Protein AF-0000000087534609 (afdb_homodimer)

Organism: NCBI:txid39488

Secondary structure (DSSP, 8-state):
---GGGS-S-HHHHHHHHHHHHTT---SEEEEE--TTSSHHHHHHHHHHHHH-SS--SSSS----SSSHHHHHHHTT--TTEEEE--SSTT-B-HHHHIIIIITTTTSPPSSSS-EEEEETTGGGB-HHHHHHHHHHHHS--TTEEEEEEES-GGGS-HHHHTTSEEEE--PPPHHHHHHHHHHHH---HHHHHHHHHHHTT-HHHHHHHHH-HHHHHHHHHHHHHHHTTTT--HHHHHHHHHHGGGGGGGHHHHHHHHHHHHHHHHHHHH---S-HHHHHTT-S-GGGHHHHHHHHTT--HHHHHHHHHHHHHHHHHHHTT--HHHHHHHHHHHHHHT-/---GGGS-S-HHHHHHHHHHHHTT---SEEEEE--TTSSHHHHHHHHHHHHH-SS--SSSS----SSSHHHHHHHTT--TTEEEE--SSTT-B-HHHHIIIIITTTTSPPSSSS-EEEEETTGGGB-HHHHHHHHHHHHS--TTEEEEEEES-GGGS-HHHHTTSEEEE--PPPHHHHHHHHHHHS---HHHHHHHHHHHTT-HHHHHHHHH-HHHHHHHHHHHHHHHTTTT--HHHHHHHHHHGGGGGGGHHHHHHHHHHHHHHHHHHHH---S-HHHHHTT-S-GGGHHHHHHHHTT--HHHHHHHHHHHHHHHHHHHTT--HHHHHHHHHHHHHHT-

InterPro domains:
  IPR027417 P-loop containing nucleoside triphosphate hydrolase [G3DSA:3.40.50.300] (1-170)
  IPR027417 P-loop containing nucleoside triphosphate hydrolase [SSF52540] (5-211)
  IPR050238 DNA Replication and Repair Clamp Loader Complex [PTHR11669] (3-243)

Radius of gyration: 29.25 Å; Cα contacts (8 Å, |Δi|>4): 1011; chains: 2; bounding box: 48×94×68 Å

Solvent-accessible surface area (backbone atoms only — not comparable to full-atom values): 36749 Å² total; per-residue (Å²): 118,65,50,68,86,68,47,83,58,47,59,66,55,51,50,51,50,45,51,24,58,73,68,68,56,66,67,52,31,36,32,34,34,36,56,91,37,53,47,60,68,56,48,53,49,29,50,49,36,41,63,36,24,77,62,44,60,91,73,75,80,83,49,50,64,67,70,40,71,50,30,48,27,47,57,68,73,63,34,87,34,53,42,75,55,74,58,91,50,92,77,41,34,48,43,66,49,44,37,64,70,40,62,71,43,63,80,54,73,48,84,81,37,76,35,31,36,38,38,30,62,59,44,49,30,34,40,71,65,18,50,57,61,48,42,57,51,66,74,64,52,58,91,42,37,31,36,38,36,30,22,70,41,70,50,58,53,53,66,79,54,58,74,65,32,47,79,41,70,58,58,70,32,57,46,68,59,44,22,53,47,35,36,69,74,66,68,45,55,70,66,58,22,47,32,28,18,52,72,32,51,24,24,58,44,43,23,50,48,51,77,69,30,63,68,50,51,52,51,49,52,57,52,45,62,45,62,65,39,36,76,70,62,47,72,71,56,43,57,58,54,45,59,60,48,63,82,39,61,92,50,46,64,54,56,53,48,52,56,46,51,52,51,49,36,33,50,42,56,59,43,28,69,68,87,48,66,70,67,54,40,73,76,36,51,63,50,92,45,43,70,50,42,55,64,50,33,76,50,43,52,72,58,49,48,52,45,42,51,51,48,51,54,49,46,54,54,40,52,73,68,68,46,53,62,61,46,43,53,43,47,49,52,51,54,48,29,69,55,80,115,66,49,68,88,69,47,82,58,47,60,66,55,51,50,52,50,46,51,23,58,74,66,68,57,66,66,50,32,34,32,34,33,36,57,90,36,52,46,60,67,58,48,54,51,28,52,48,36,42,62,37,24,79,60,46,60,90,72,76,81,82,49,51,63,68,70,41,70,51,29,48,27,46,57,68,72,61,34,86,36,54,41,74,55,73,57,88,50,94,76,40,34,48,42,67,50,43,37,63,69,41,61,71,43,60,80,55,74,47,85,83,39,76,36,31,36,37,38,30,62,60,44,49,31,36,41,72,65,18,51,57,62,47,42,59,51,67,75,63,51,56,91,41,37,29,36,38,37,30,22,71,40,71,51,59,51,54,67,78,54,58,76,66,33,48,79,41,69,58,58,70,30,57,46,69,59,45,23,52,46,34,36,70,74,65,68,44,54,69,67,59,20,47,32,27,17,52,72,31,52,24,25,57,45,43,23,51,49,51,76,69,30,64,67,50,50,52,52,49,52,56,51,46,62,46,63,65,39,38,75,70,61,50,71,70,56,44,57,58,55,46,60,60,46,63,82,38,61,94,52,46,65,56,54,52,50,51,56,45,51,52,51,48,35,33,50,42,53,61,43,28,71,71,86,48,66,70,67,54,40,73,75,37,52,63,50,92,46,44,72,50,42,56,63,50,33,75,48,43,54,71,57,49,51,52,44,42,52,50,47,50,53,50,46,54,55,41,51,74,68,67,44,53,62,61,44,44,52,43,48,48,52,51,54,47,28,69,54,81

pLDDT: mean 90.11, std 7.01, range [46.72, 97.62]

Foldseek 3Di:
DDAPVLDAALVVLVVVLQVCVLVVNDAQEAEEAADVLQCLVVVLLNSVQLQFAPPQDSDDDSIRPCPDPSNVCSVVVNQPLEEEQDDPDPQADELVSLCVRDVVCQPPQHDRGQAREYEYAQLLRYDPNNLVNCLVCLVDPDPRHHYYYYHHDCVSHDPSNVVRHHYRYGDAAQLVSLLVSCCVPVVDDSLLSLLLSVLCRRRNRSSVCCRPDPVNVVLLVLLCVCLLQLLPDDLVNLLVSLVVCVVVLVPVVSSLSSVLLLLVLLLQLLPDPDPDLVVSLVPGSPSVSSVSSVVVSVQADNVLSVVLNVLSVVLVVCVVVVHDSSVSSSVSSVSNNVRD/DDAPVLDAALVVLQVVLQVCVLVVNDAQEAEEAADVLQCLVVVLLNSVQLQFAPPQDSDDRSIRPCPDPSNVCSVVVNQPLEEEQDDPDPQADELVSLCVRDVVCQPPQHDRGQAREYEYAQLLRYDPNNLVNCLVCLVDPDPRHHYYYYHHDCVSHDPSNVVRHHYRYGDAAQLVSLLVSCCVPVVDDSLLSLLLSVLCRRRNRSSSCCRPDPVNVVLLVLLCVCLLCLLPDDLVNLLVSLVVCVVVLVPVVSSLSSVLLLLVLLLQLLPDPDPDLVVSLVPGSPSVSSVSSVVVSVQADNVLSVVLNVLSVVLVVCVVVVHDSSVSSSVSSVSNNVRD

Sequence (680 aa):
MAELNEILGNERIKEHFITAVHHKKISHAYIMEGDKGSGKKMLAEAFSKILQCEGRETTGLVESCGKCESCIQMEHHDHPDVIWVSHEKPNVISVGEIREQIVNTVEIMPYKGPYKIYIVDEAEKMNAAAQNAILKTIEEPPEYAVIFLLTTNRGAFLDTILSRCILLATRPVPGTAVEKYLVEKCSVSKEEAEFAAGFSLGNIGKAEAIVSSEEFQDLKELTLSILRYIHEIESYEIADKVKEYKKYKNRIEDFFDIFLMWFRDIMLLKADNSVNAEAAKKKIIFKNEYAYLKKQVDKLDLEAIDYVIGKIHRARVRIKSNVNFDATLELLIVEARREFMAELNEILGNERIKEHFITAVHHKKISHAYIMEGDKGSGKKMLAEAFSKILQCEGRETTGLVESCGKCESCIQMEHHDHPDVIWVSHEKPNVISVGEIREQIVNTVEIMPYKGPYKIYIVDEAEKMNAAAQNAILKTIEEPPEYAVIFLLTTNRGAFLDTILSRCILLATRPVPGTAVEKYLVEKCSVSKEEAEFAAGFSLGNIGKAEAIVSSEEFQDLKELTLSILRYIHEIESYEIADKVKEYKKYKNRIEDFFDIFLMWFRDIMLLKADNSVNAEAAKKKIIFKNEYAYLKKQVDKLDLEAIDYVIGKIHRARVRIKSNVNFDATLELLIVEARREF

Nearest PDB structures (foldseek):
  1a5t-assembly1_A-2  TM=8.230E-01  e=3.602E-15  Escherichia coli K-12
  8vap-assembly1_D  TM=7.050E-01  e=1.389E-15  Escherichia coli
  3glh-assembly3_O  TM=8.189E-01  e=8.234E-14  Escherichia coli K-12
  3glf-assembly2_J  TM=7.952E-01  e=2.802E-13  Escherichia coli K-12
  3glf-assembly2_G  TM=6.168E-01  e=7.111E-15  Escherichia coli K-12

Structure (mmCIF, N/CA/C/O backbone):
data_AF-0000000087534609-model_v1
#
loop_
_entity.id
_entity.type
_entity.pdbx_description
1 polymer 'AAA family ATPase'
#
loop_
_atom_site.group_PDB
_atom_site.id
_atom_site.type_symbol
_atom_site.label_atom_id
_atom_site.label_alt_id
_atom_site.label_comp_id
_atom_site.label_asym_id
_atom_site.label_entity_id
_atom_site.label_seq_id
_atom_site.pdbx_PDB_ins_code
_atom_site.Cartn_x
_atom_site.Cartn_y
_atom_site.Cartn_z
_atom_site.occupancy
_atom_site.B_iso_or_equiv
_atom_site.auth_seq_id
_atom_site.auth_comp_id
_atom_site.auth_asym_id
_atom_site.auth_atom_id
_atom_site.pdbx_PDB_model_num
ATOM 1 N N . MET A 1 1 ? 15.508 -29.797 -14.055 1 72.31 1 MET A N 1
ATOM 2 C CA . MET A 1 1 ? 14.125 -29.359 -13.93 1 72.31 1 MET A CA 1
ATOM 3 C C . MET A 1 1 ? 13.391 -30.156 -12.852 1 72.31 1 MET A C 1
ATOM 5 O O . MET A 1 1 ? 13.625 -31.344 -12.695 1 72.31 1 MET A O 1
ATOM 9 N N . ALA A 1 2 ? 12.547 -29.453 -12.117 1 69.81 2 ALA A N 1
ATOM 10 C CA . ALA A 1 2 ? 11.859 -30.109 -11.016 1 69.81 2 ALA A CA 1
ATOM 11 C C . ALA A 1 2 ? 10.727 -31 -11.531 1 69.81 2 ALA A C 1
ATOM 13 O O . ALA A 1 2 ? 10.062 -30.672 -12.516 1 69.81 2 ALA A O 1
ATOM 14 N N . GLU A 1 3 ? 10.633 -32.125 -10.922 1 78.88 3 GLU A N 1
ATOM 15 C CA . GLU A 1 3 ? 9.469 -32.969 -11.148 1 78.88 3 GLU A CA 1
ATOM 16 C C . GLU A 1 3 ? 8.242 -32.438 -10.406 1 78.88 3 GLU A C 1
ATOM 18 O O . GLU A 1 3 ? 8.375 -31.703 -9.422 1 78.88 3 GLU A O 1
ATOM 23 N N . LEU A 1 4 ? 7.09 -32.781 -10.945 1 82.38 4 LEU A N 1
ATOM 24 C CA . LEU A 1 4 ? 5.832 -32.281 -10.414 1 82.38 4 LEU A CA 1
ATOM 25 C C . LEU A 1 4 ? 5.723 -32.562 -8.914 1 82.38 4 LEU A C 1
ATOM 27 O O . LEU A 1 4 ? 5.277 -31.703 -8.148 1 82.38 4 LEU A O 1
ATOM 31 N N . ASN A 1 5 ? 6.211 -33.688 -8.57 1 77.44 5 ASN A N 1
ATOM 32 C CA . ASN A 1 5 ? 6.113 -34.094 -7.172 1 77.44 5 ASN A CA 1
ATOM 33 C C . ASN A 1 5 ? 7.07 -33.281 -6.293 1 77.44 5 ASN A C 1
ATOM 35 O O . ASN A 1 5 ? 6.898 -33.219 -5.074 1 77.44 5 ASN A O 1
ATOM 39 N N . GLU A 1 6 ? 8.047 -32.688 -6.926 1 80.12 6 GLU A N 1
ATOM 40 C CA . GLU A 1 6 ? 9.039 -31.906 -6.199 1 80.12 6 GLU A CA 1
ATOM 41 C C . GLU A 1 6 ? 8.578 -30.469 -6.027 1 80.12 6 GLU A C 1
ATOM 43 O O . GLU A 1 6 ? 9.141 -29.719 -5.215 1 80.12 6 GLU A O 1
ATOM 48 N N . ILE A 1 7 ? 7.602 -30.188 -6.789 1 85.31 7 ILE A N 1
ATOM 49 C CA . ILE A 1 7 ? 7.074 -28.828 -6.684 1 85.31 7 ILE A CA 1
ATOM 50 C C . ILE A 1 7 ? 6.125 -28.734 -5.488 1 85.31 7 ILE A C 1
ATOM 52 O O . ILE A 1 7 ? 5.129 -29.453 -5.422 1 85.31 7 ILE A O 1
ATOM 56 N N . LEU A 1 8 ? 6.508 -27.875 -4.578 1 87.12 8 LEU A N 1
ATOM 57 C CA . LEU A 1 8 ? 5.734 -27.766 -3.346 1 87.12 8 LEU A CA 1
ATOM 58 C C . LEU A 1 8 ? 4.441 -27 -3.588 1 87.12 8 LEU A C 1
ATOM 60 O O . LEU A 1 8 ? 4.453 -25.938 -4.234 1 87.12 8 LEU A O 1
ATOM 64 N N . GLY A 1 9 ? 3.355 -27.547 -3.092 1 85.69 9 GLY A N 1
ATOM 65 C CA . GLY A 1 9 ? 2.074 -26.859 -3.113 1 85.69 9 GLY A CA 1
ATOM 66 C C . GLY A 1 9 ? 1.346 -27 -4.438 1 85.69 9 GLY A C 1
ATOM 67 O O . GLY A 1 9 ? 1.712 -27.828 -5.27 1 85.69 9 GLY A O 1
ATOM 68 N N . ASN A 1 10 ? 0.161 -26.281 -4.562 1 87.69 10 ASN A N 1
ATOM 69 C CA . ASN A 1 10 ? -0.655 -26.219 -5.773 1 87.69 10 ASN A CA 1
ATOM 70 C C . ASN A 1 10 ? -1.161 -27.609 -6.176 1 87.69 10 ASN A C 1
ATOM 72 O O . ASN A 1 10 ? -1.144 -27.953 -7.355 1 87.69 10 ASN A O 1
ATOM 76 N N . GLU A 1 11 ? -1.562 -28.312 -5.227 1 87.12 11 GLU A N 1
ATOM 77 C CA . GLU A 1 11 ? -2.012 -29.688 -5.461 1 87.12 11 GLU A CA 1
ATOM 78 C C . GLU A 1 11 ? -3.223 -29.719 -6.387 1 87.12 11 GLU A C 1
ATOM 80 O O . GLU A 1 11 ? -3.348 -30.625 -7.223 1 87.12 11 GLU A O 1
ATOM 85 N N . ARG A 1 12 ? -4.016 -28.719 -6.293 1 86.44 12 ARG A N 1
ATOM 86 C CA . ARG A 1 12 ? -5.203 -28.672 -7.141 1 86.44 12 ARG A CA 1
ATOM 87 C C . ARG A 1 12 ? -4.824 -28.5 -8.609 1 86.44 12 ARG A C 1
ATOM 89 O O . ARG A 1 12 ? -5.414 -29.125 -9.484 1 86.44 12 ARG A O 1
ATOM 96 N N . ILE A 1 13 ? -3.922 -27.672 -8.82 1 90.81 13 ILE A N 1
ATOM 97 C CA . ILE A 1 13 ? -3.449 -27.422 -10.172 1 90.81 13 ILE A CA 1
ATOM 98 C C . ILE A 1 13 ? -2.795 -28.688 -10.734 1 90.81 13 ILE A C 1
ATOM 100 O O . ILE A 1 13 ? -3.059 -29.078 -11.867 1 90.81 13 ILE A O 1
ATOM 104 N N . LYS A 1 14 ? -2.021 -29.297 -9.914 1 89.75 14 LYS A N 1
ATOM 105 C CA . LYS A 1 14 ? -1.327 -30.516 -10.32 1 89.75 14 LYS A CA 1
ATOM 106 C C . LYS A 1 14 ? -2.316 -31.641 -10.648 1 89.75 14 LYS A C 1
ATOM 108 O O . LYS A 1 14 ? -2.191 -32.312 -11.68 1 89.75 14 LYS A O 1
ATOM 113 N N . GLU A 1 15 ? -3.23 -31.734 -9.797 1 89 15 GLU A N 1
ATOM 114 C CA . GLU A 1 15 ? -4.238 -32.781 -9.992 1 89 15 GLU A CA 1
ATOM 115 C C . GLU A 1 15 ? -5.047 -32.531 -11.266 1 89 15 GLU A C 1
ATOM 117 O O . GLU A 1 15 ? -5.34 -33.469 -12.016 1 89 15 GLU A O 1
ATOM 122 N N . HIS A 1 16 ? -5.41 -31.281 -11.438 1 89.69 16 HIS A N 1
ATOM 123 C CA . HIS A 1 16 ? -6.148 -30.938 -12.648 1 89.69 16 HIS A CA 1
ATOM 124 C C . HIS A 1 16 ? -5.367 -31.312 -13.898 1 89.69 16 HIS A C 1
ATOM 126 O O . HIS A 1 16 ? -5.918 -31.906 -14.828 1 89.69 16 HIS A O 1
ATOM 132 N N . PHE A 1 17 ? -4.195 -31 -13.883 1 88.81 17 PHE A N 1
ATOM 133 C CA . PHE A 1 17 ? -3.371 -31.25 -15.062 1 88.81 17 PHE A CA 1
ATOM 134 C C . PHE A 1 17 ? -3.148 -32.75 -15.273 1 88.81 17 PHE A C 1
ATOM 136 O O . PHE A 1 17 ? -3.236 -33.219 -16.406 1 88.81 17 PHE A O 1
ATOM 143 N N . ILE A 1 18 ? -2.895 -33.469 -14.227 1 86.25 18 ILE A N 1
ATOM 144 C CA . ILE A 1 18 ? -2.662 -34.906 -14.297 1 86.25 18 ILE A CA 1
ATOM 145 C C . ILE A 1 18 ? -3.908 -35.594 -14.844 1 86.25 18 ILE A C 1
ATOM 147 O O . ILE A 1 18 ? -3.811 -36.469 -15.703 1 86.25 18 ILE A O 1
ATOM 151 N N . THR A 1 19 ? -4.973 -35.156 -14.359 1 88.12 19 THR A N 1
ATOM 152 C CA . THR A 1 19 ? -6.234 -35.719 -14.82 1 88.12 19 THR A CA 1
ATOM 153 C C . THR A 1 19 ? -6.449 -35.438 -16.297 1 88.12 19 THR A C 1
ATOM 155 O O . THR A 1 19 ? -6.902 -36.312 -17.047 1 88.12 19 THR A O 1
ATOM 158 N N . ALA A 1 20 ? -6.164 -34.219 -16.672 1 88.81 20 ALA A N 1
ATOM 159 C CA . ALA A 1 20 ? -6.297 -33.844 -18.078 1 88.81 20 ALA A CA 1
ATOM 160 C C . ALA A 1 20 ? -5.387 -34.688 -18.953 1 88.81 20 ALA A C 1
ATOM 162 O O . ALA A 1 20 ? -5.785 -35.125 -20.047 1 88.81 20 ALA A O 1
ATOM 163 N N . VAL A 1 21 ? -4.203 -34.969 -18.547 1 85.69 21 VAL A N 1
ATOM 164 C CA . VAL A 1 21 ? -3.232 -35.781 -19.281 1 85.69 21 VAL A CA 1
ATOM 165 C C . VAL A 1 21 ? -3.701 -37.219 -19.359 1 85.69 21 VAL A C 1
ATOM 167 O O . VAL A 1 21 ? -3.623 -37.844 -20.422 1 85.69 21 VAL A O 1
ATOM 170 N N . HIS A 1 22 ? -4.156 -37.688 -18.25 1 84.19 22 HIS A N 1
ATOM 171 C CA . HIS A 1 22 ? -4.609 -39.062 -18.156 1 84.19 22 HIS A CA 1
ATOM 172 C C . HIS A 1 22 ? -5.773 -39.312 -19.109 1 84.19 22 HIS A C 1
ATOM 174 O O . HIS A 1 22 ? -5.84 -40.375 -19.75 1 84.19 22 HIS A O 1
ATOM 180 N N . HIS A 1 23 ? -6.625 -38.406 -19.25 1 86.88 23 HIS A N 1
ATOM 181 C CA . HIS A 1 23 ? -7.812 -38.594 -20.078 1 86.88 23 HIS A CA 1
ATOM 182 C C . HIS A 1 23 ? -7.59 -38.062 -21.484 1 86.88 23 HIS A C 1
ATOM 184 O O . HIS A 1 23 ? -8.516 -38.062 -22.312 1 86.88 23 HIS A O 1
ATOM 190 N N . LYS A 1 24 ? -6.414 -37.625 -21.734 1 83.12 24 LYS A N 1
ATOM 191 C CA . LYS A 1 24 ? -6.043 -37.062 -23.031 1 83.12 24 LYS A CA 1
ATOM 192 C C . LYS A 1 24 ? -6.957 -35.906 -23.422 1 83.12 24 LYS A C 1
ATOM 194 O O . LYS A 1 24 ? -7.434 -35.875 -24.562 1 83.12 24 LYS A O 1
ATOM 199 N N . LYS A 1 25 ? -7.309 -35.156 -22.453 1 88.62 25 LYS A N 1
ATOM 200 C CA . LYS A 1 25 ? -8.141 -33.969 -22.656 1 88.62 25 LYS A CA 1
ATOM 201 C C . LYS A 1 25 ? -7.395 -32.719 -22.25 1 88.62 25 LYS A C 1
ATOM 203 O O . LYS A 1 25 ? -7.887 -31.938 -21.422 1 88.62 25 LYS A O 1
ATOM 208 N N . ILE A 1 26 ? -6.309 -32.594 -22.922 1 90.31 26 ILE A N 1
ATOM 209 C CA . ILE A 1 26 ? -5.496 -31.422 -22.625 1 90.31 26 ILE A CA 1
ATOM 210 C C . ILE A 1 26 ? -6.059 -30.219 -23.359 1 90.31 26 ILE A C 1
ATOM 212 O O . ILE A 1 26 ? -6.398 -30.297 -24.531 1 90.31 26 ILE A O 1
ATOM 216 N N . SER A 1 27 ? -6.223 -29.156 -22.594 1 92.81 27 SER A N 1
ATOM 217 C CA . SER A 1 27 ? -6.68 -27.922 -23.234 1 92.81 27 SER A CA 1
ATOM 218 C C . SER A 1 27 ? -5.59 -27.312 -24.109 1 92.81 27 SER A C 1
ATOM 220 O O . SER A 1 27 ? -4.402 -27.562 -23.891 1 92.81 27 SER A O 1
ATOM 222 N N . HIS A 1 28 ? -6.043 -26.578 -25.047 1 94.31 28 HIS A N 1
ATOM 223 C CA . HIS A 1 28 ? -5.105 -25.938 -25.969 1 94.31 28 HIS A CA 1
ATOM 224 C C . HIS A 1 28 ? -4.488 -24.688 -25.328 1 94.31 28 HIS A C 1
ATOM 226 O O . HIS A 1 28 ? -3.465 -24.188 -25.812 1 94.31 28 HIS A O 1
ATOM 232 N N . ALA A 1 29 ? -5.164 -24.234 -24.281 1 96.19 29 ALA A N 1
ATOM 233 C CA . ALA A 1 29 ? -4.668 -22.984 -23.703 1 96.19 29 ALA A CA 1
ATOM 234 C C . ALA A 1 29 ? -4.922 -22.922 -22.203 1 96.19 29 ALA A C 1
ATOM 236 O O . ALA A 1 29 ? -6.02 -23.234 -21.734 1 96.19 29 ALA A O 1
ATOM 237 N N . TYR A 1 30 ? -3.9 -22.562 -21.453 1 96.81 30 TYR A N 1
ATOM 238 C CA . TYR A 1 30 ? -3.953 -22.406 -20 1 96.81 30 TYR A CA 1
ATOM 239 C C . TYR A 1 30 ? -3.463 -21.031 -19.578 1 96.81 30 TYR A C 1
ATOM 241 O O . TYR A 1 30 ? -2.494 -20.516 -20.141 1 96.81 30 TYR A O 1
ATOM 249 N N . ILE A 1 31 ? -4.152 -20.453 -18.656 1 96.44 31 ILE A N 1
ATOM 250 C CA . ILE A 1 31 ? -3.658 -19.266 -17.953 1 96.44 31 ILE A CA 1
ATOM 251 C C . ILE A 1 31 ? -3.213 -19.656 -16.547 1 96.44 31 ILE A C 1
ATOM 253 O O . ILE A 1 31 ? -4.016 -20.141 -15.742 1 96.44 31 ILE A O 1
ATOM 257 N N . MET A 1 32 ? -1.978 -19.5 -16.344 1 96.12 32 MET A N 1
ATOM 258 C CA . MET A 1 32 ? -1.438 -19.719 -15 1 96.12 32 MET A CA 1
ATOM 259 C C . MET A 1 32 ? -1.213 -18.391 -14.289 1 96.12 32 MET A C 1
ATOM 261 O O . MET A 1 32 ? -0.31 -17.641 -14.641 1 96.12 32 MET A O 1
ATOM 265 N N . GLU A 1 33 ? -1.947 -18.203 -13.266 1 93.44 33 GLU A N 1
ATOM 266 C CA . GLU A 1 33 ? -1.893 -16.938 -12.562 1 93.44 33 GLU A CA 1
ATOM 267 C C . GLU A 1 33 ? -1.281 -17.094 -11.172 1 93.44 33 GLU A C 1
ATOM 269 O O . GLU A 1 33 ? -1.561 -18.078 -10.477 1 93.44 33 GLU A O 1
ATOM 274 N N . GLY A 1 34 ? -0.484 -16.094 -10.773 1 90.62 34 GLY A N 1
ATOM 275 C CA . GLY A 1 34 ? 0.142 -16.062 -9.461 1 90.62 34 GLY A CA 1
ATOM 276 C C . GLY A 1 34 ? 1.186 -14.961 -9.336 1 90.62 34 GLY A C 1
ATOM 277 O O . GLY A 1 34 ? 1.639 -14.406 -10.336 1 90.62 34 GLY A O 1
ATOM 278 N N . ASP A 1 35 ? 1.597 -14.742 -8.148 1 88.69 35 ASP A N 1
ATOM 279 C CA . ASP A 1 35 ? 2.615 -13.719 -7.906 1 88.69 35 ASP A CA 1
ATOM 280 C C . ASP A 1 35 ? 3.98 -14.18 -8.414 1 88.69 35 ASP A C 1
ATOM 282 O O . ASP A 1 35 ? 4.172 -15.359 -8.719 1 88.69 35 ASP A O 1
ATOM 286 N N . LYS A 1 36 ? 4.797 -13.148 -8.547 1 89.56 36 LYS A N 1
ATOM 287 C CA . LYS A 1 36 ? 6.176 -13.5 -8.867 1 89.56 36 LYS A CA 1
ATOM 288 C C . LYS A 1 36 ? 6.766 -14.438 -7.816 1 89.56 36 LYS A C 1
ATOM 290 O O . LYS A 1 36 ? 6.652 -14.18 -6.617 1 89.56 36 LYS A O 1
ATOM 295 N N . GLY A 1 37 ? 7.246 -15.57 -8.281 1 89.69 37 GLY A N 1
ATOM 296 C CA . GLY A 1 37 ? 7.855 -16.531 -7.379 1 89.69 37 GLY A CA 1
ATOM 297 C C . GLY A 1 37 ? 6.883 -17.594 -6.891 1 89.69 37 GLY A C 1
ATOM 298 O O . GLY A 1 37 ? 7.234 -18.422 -6.055 1 89.69 37 GLY A O 1
ATOM 299 N N . SER A 1 38 ? 5.711 -17.609 -7.406 1 90.62 38 SER A N 1
ATOM 300 C CA . SER A 1 38 ? 4.684 -18.531 -6.922 1 90.62 38 SER A CA 1
ATOM 301 C C . SER A 1 38 ? 4.867 -19.922 -7.504 1 90.62 38 SER A C 1
ATOM 303 O O . SER A 1 38 ? 4.203 -20.875 -7.082 1 90.62 38 SER A O 1
ATOM 305 N N . GLY A 1 39 ? 5.734 -20.047 -8.508 1 90.12 39 GLY A N 1
ATOM 306 C CA . GLY A 1 39 ? 6.02 -21.359 -9.078 1 90.12 39 GLY A CA 1
ATOM 307 C C . GLY A 1 39 ? 5.379 -21.578 -10.43 1 90.12 39 GLY A C 1
ATOM 308 O O . GLY A 1 39 ? 5.359 -22.703 -10.945 1 90.12 39 GLY A O 1
ATOM 309 N N . LYS A 1 40 ? 4.883 -20.516 -11.008 1 93.31 40 LYS A N 1
ATOM 310 C CA . LYS A 1 40 ? 4.207 -20.625 -12.297 1 93.31 40 LYS A CA 1
ATOM 311 C C . LYS A 1 40 ? 5.141 -21.188 -13.359 1 93.31 40 LYS A C 1
ATOM 313 O O . LYS A 1 40 ? 4.766 -22.094 -14.102 1 93.31 40 LYS A O 1
ATOM 318 N N . LYS A 1 41 ? 6.348 -20.703 -13.43 1 92.75 41 LYS A N 1
ATOM 319 C CA . LYS A 1 41 ? 7.32 -21.141 -14.43 1 92.75 41 LYS A CA 1
ATOM 320 C C . LYS A 1 41 ? 7.699 -22.609 -14.219 1 92.75 41 LYS A C 1
ATOM 322 O O . LYS A 1 41 ? 7.754 -23.375 -15.18 1 92.75 41 LYS A O 1
ATOM 327 N N . MET A 1 42 ? 7.883 -22.938 -13.031 1 91.44 42 MET A N 1
ATOM 328 C CA . MET A 1 42 ? 8.25 -24.312 -12.703 1 91.44 42 MET A CA 1
ATOM 329 C C . MET A 1 42 ? 7.133 -25.281 -13.086 1 91.44 42 MET A C 1
ATOM 331 O O . MET A 1 42 ? 7.398 -26.359 -13.617 1 91.44 42 MET A O 1
ATOM 335 N N . LEU A 1 43 ? 5.961 -24.875 -12.805 1 93.56 43 LEU A N 1
ATOM 336 C CA . LEU A 1 43 ? 4.812 -25.719 -13.125 1 93.56 43 LEU A CA 1
ATOM 337 C C . LEU A 1 43 ? 4.668 -25.875 -14.633 1 93.56 43 LEU A C 1
ATOM 339 O O . LEU A 1 43 ? 4.477 -27 -15.125 1 93.56 43 LEU A O 1
ATOM 343 N N . ALA A 1 44 ? 4.762 -24.766 -15.328 1 94.44 44 ALA A N 1
ATOM 344 C CA . ALA A 1 44 ? 4.648 -24.812 -16.781 1 94.44 44 ALA A CA 1
ATOM 345 C C . ALA A 1 44 ? 5.711 -25.719 -17.391 1 94.44 44 ALA A C 1
ATOM 347 O O . ALA A 1 44 ? 5.426 -26.5 -18.312 1 94.44 44 ALA A O 1
ATOM 348 N N . GLU A 1 45 ? 6.887 -25.641 -16.906 1 93.06 45 GLU A N 1
ATOM 349 C CA . GLU A 1 45 ? 7.984 -26.484 -17.375 1 93.06 45 GLU A CA 1
ATOM 350 C C . GLU A 1 45 ? 7.723 -27.953 -17.078 1 93.06 45 GLU A C 1
ATOM 352 O O . GLU A 1 45 ? 7.938 -28.812 -17.938 1 93.06 45 GLU A O 1
ATOM 357 N N . ALA A 1 46 ? 7.332 -28.172 -15.867 1 91.81 46 ALA A N 1
ATOM 358 C CA . ALA A 1 46 ? 7.047 -29.547 -15.469 1 91.81 46 ALA A CA 1
ATOM 359 C C . ALA A 1 46 ? 5.938 -30.156 -16.328 1 91.81 46 ALA A C 1
ATOM 361 O O . ALA A 1 46 ? 6.031 -31.297 -16.766 1 91.81 46 ALA A O 1
ATOM 362 N N . PHE A 1 47 ? 4.906 -29.391 -16.547 1 93.19 47 PHE A N 1
ATOM 363 C CA . PHE A 1 47 ? 3.793 -29.844 -17.375 1 93.19 47 PHE A CA 1
ATOM 364 C C . PHE A 1 47 ? 4.262 -30.125 -18.797 1 93.19 47 PHE A C 1
ATOM 366 O O . PHE A 1 47 ? 3.898 -31.141 -19.391 1 93.19 47 PHE A O 1
ATOM 373 N N . SER A 1 48 ? 5.039 -29.234 -19.312 1 93.62 48 SER A N 1
ATOM 374 C CA . SER A 1 48 ? 5.562 -29.391 -20.672 1 93.62 48 SER A CA 1
ATOM 375 C C . SER A 1 48 ? 6.414 -30.656 -20.797 1 93.62 48 SER A C 1
ATOM 377 O O . SER A 1 48 ? 6.332 -31.359 -21.781 1 93.62 48 SER A O 1
ATOM 379 N N . LYS A 1 49 ? 7.211 -30.875 -19.766 1 91.94 49 LYS A N 1
ATOM 380 C CA . LYS A 1 49 ? 8.055 -32.062 -19.75 1 91.94 49 LYS A CA 1
ATOM 381 C C . LYS A 1 49 ? 7.219 -33.344 -19.766 1 91.94 49 LYS A C 1
ATOM 383 O O . LYS A 1 49 ? 7.543 -34.312 -20.469 1 91.94 49 LYS A O 1
ATOM 388 N N . ILE A 1 50 ? 6.199 -33.312 -19.031 1 90.38 50 ILE A N 1
ATOM 389 C CA . ILE A 1 50 ? 5.305 -34.438 -18.953 1 90.38 50 ILE A CA 1
ATOM 390 C C . ILE A 1 50 ? 4.641 -34.688 -20.312 1 90.38 50 ILE A C 1
ATOM 392 O O . ILE A 1 50 ? 4.562 -35.812 -20.781 1 90.38 50 ILE A O 1
ATOM 396 N N . LEU A 1 51 ? 4.234 -33.625 -20.922 1 91.19 51 LEU A N 1
ATOM 397 C CA . LEU A 1 51 ? 3.525 -33.719 -22.188 1 91.19 51 LEU A CA 1
ATOM 398 C C . LEU A 1 51 ? 4.449 -34.219 -23.297 1 91.19 51 LEU A C 1
ATOM 400 O O . LEU A 1 51 ? 4.016 -34.938 -24.188 1 91.19 51 LEU A O 1
ATOM 404 N N . GLN A 1 52 ? 5.738 -33.812 -23.172 1 91.88 52 GLN A N 1
ATOM 405 C CA . GLN A 1 52 ? 6.688 -34.156 -24.234 1 91.88 52 GLN A CA 1
ATOM 406 C C . GLN A 1 52 ? 7.359 -35.5 -23.969 1 91.88 52 GLN A C 1
ATOM 408 O O . GLN A 1 52 ? 8.047 -36.031 -24.844 1 91.88 52 GLN A O 1
ATOM 413 N N . CYS A 1 53 ? 7.191 -36 -22.844 1 90.25 53 CYS A N 1
ATOM 414 C CA . CYS A 1 53 ? 7.898 -37.219 -22.469 1 90.25 53 CYS A CA 1
ATOM 415 C C . CYS A 1 53 ? 7.492 -38.406 -23.344 1 90.25 53 CYS A C 1
ATOM 417 O O . CYS A 1 53 ? 6.301 -38.656 -23.547 1 90.25 53 CYS A O 1
ATOM 419 N N . GLU A 1 54 ? 8.422 -39.125 -23.875 1 83.81 54 GLU A N 1
ATOM 420 C CA . GLU A 1 54 ? 8.188 -40.281 -24.766 1 83.81 54 GLU A CA 1
ATOM 421 C C . GLU A 1 54 ? 7.934 -41.562 -23.969 1 83.81 54 GLU A C 1
ATOM 423 O O . GLU A 1 54 ? 7.301 -42.469 -24.469 1 83.81 54 GLU A O 1
ATOM 428 N N . GLY A 1 55 ? 8.547 -41.625 -22.828 1 75.56 55 GLY A N 1
ATOM 429 C CA . GLY A 1 55 ? 8.453 -42.844 -22.031 1 75.56 55 GLY A CA 1
ATOM 430 C C . GLY A 1 55 ? 7.352 -42.781 -21 1 75.56 55 GLY A C 1
ATOM 431 O O . GLY A 1 55 ? 7.383 -43.5 -20 1 75.56 55 GLY A O 1
ATOM 432 N N . ARG A 1 56 ? 6.523 -41.781 -21.234 1 68.44 56 ARG A N 1
ATOM 433 C CA . ARG A 1 56 ? 5.516 -41.656 -20.188 1 68.44 56 ARG A CA 1
ATOM 434 C C . ARG A 1 56 ? 4.582 -42.844 -20.172 1 68.44 56 ARG A C 1
ATOM 436 O O . ARG A 1 56 ? 4.121 -43.312 -21.219 1 68.44 56 ARG A O 1
ATOM 443 N N . GLU A 1 57 ? 4.773 -43.688 -19.047 1 58.41 57 GLU A N 1
ATOM 444 C CA . GLU A 1 57 ? 3.875 -44.812 -18.859 1 58.41 57 GLU A CA 1
ATOM 445 C C . GLU A 1 57 ? 2.447 -44.344 -18.594 1 58.41 57 GLU A C 1
ATOM 447 O O . GLU A 1 57 ? 2.238 -43.281 -17.984 1 58.41 57 GLU A O 1
ATOM 452 N N . THR A 1 58 ? 1.512 -44.719 -19.5 1 53.31 58 THR A N 1
ATOM 453 C CA . THR A 1 58 ? 0.087 -44.406 -19.391 1 53.31 58 THR A CA 1
ATOM 454 C C . THR A 1 58 ? -0.414 -44.719 -17.969 1 53.31 58 THR A C 1
ATOM 456 O O . THR A 1 58 ? -1.523 -44.312 -17.609 1 53.31 58 THR A O 1
ATOM 459 N N . THR A 1 59 ? 0.249 -45.688 -17.25 1 47.62 59 THR A N 1
ATOM 460 C CA . THR A 1 59 ? -0.313 -46.188 -16 1 47.62 59 THR A CA 1
ATOM 461 C C . THR A 1 59 ? 0.354 -45.531 -14.797 1 47.62 59 THR A C 1
ATOM 463 O O . THR A 1 59 ? 1.562 -45.281 -14.812 1 47.62 59 THR A O 1
ATOM 466 N N . GLY A 1 60 ? -0.316 -44.781 -13.836 1 51.25 60 GLY A N 1
ATOM 467 C CA . GLY A 1 60 ? 0.019 -44.344 -12.492 1 51.25 60 GLY A CA 1
ATOM 468 C C . GLY A 1 60 ? 0.287 -42.844 -12.391 1 51.25 60 GLY A C 1
ATOM 469 O O . GLY A 1 60 ? -0.353 -42.062 -13.078 1 51.25 60 GLY A O 1
ATOM 470 N N . LEU A 1 61 ? 1.318 -42.5 -11.57 1 56.97 61 LEU A N 1
ATOM 471 C CA . LEU A 1 61 ? 1.677 -41.125 -11.312 1 56.97 61 LEU A CA 1
ATOM 472 C C . LEU A 1 61 ? 2.26 -40.469 -12.562 1 56.97 61 LEU A C 1
ATOM 474 O O . LEU A 1 61 ? 3.186 -41 -13.172 1 56.97 61 LEU A O 1
ATOM 478 N N . VAL A 1 62 ? 1.52 -39.656 -13.273 1 64.44 62 VAL A N 1
ATOM 479 C CA . VAL A 1 62 ? 1.924 -38.969 -14.5 1 64.44 62 VAL A CA 1
ATOM 480 C C . VAL A 1 62 ? 3.182 -38.125 -14.242 1 64.44 62 VAL A C 1
ATOM 482 O O . VAL A 1 62 ? 3.109 -37.062 -13.664 1 64.44 62 VAL A O 1
ATOM 485 N N . GLU A 1 63 ? 4.395 -38.875 -14.305 1 77.44 63 GLU A N 1
ATOM 486 C CA . GLU A 1 63 ? 5.695 -38.219 -14.227 1 77.44 63 GLU A CA 1
ATOM 487 C C . GLU A 1 63 ? 6.496 -38.438 -15.508 1 77.44 63 GLU A C 1
ATOM 489 O O . GLU A 1 63 ? 6.273 -39.406 -16.234 1 77.44 63 GLU A O 1
ATOM 494 N N . SER A 1 64 ? 7.262 -37.406 -15.781 1 83.62 64 SER A N 1
ATOM 495 C CA . SER A 1 64 ? 8.195 -37.594 -16.891 1 83.62 64 SER A CA 1
ATOM 496 C C . SER A 1 64 ? 9.25 -38.625 -16.562 1 83.62 64 SER A C 1
ATOM 498 O O . SER A 1 64 ? 9.578 -38.875 -15.398 1 83.62 64 SER A O 1
ATOM 500 N N . CYS A 1 65 ? 9.727 -39.406 -17.469 1 83.69 65 CYS A N 1
ATOM 501 C CA . CYS A 1 65 ? 10.664 -40.5 -17.234 1 83.69 65 CYS A CA 1
ATOM 502 C C . CYS A 1 65 ? 12.047 -39.969 -16.875 1 83.69 65 CYS A C 1
ATOM 504 O O . CYS A 1 65 ? 12.828 -40.656 -16.234 1 83.69 65 CYS A O 1
ATOM 506 N N . GLY A 1 66 ? 12.375 -38.812 -17.266 1 84.38 66 GLY A N 1
ATOM 507 C CA . GLY A 1 66 ? 13.633 -38.156 -16.938 1 84.38 66 GLY A CA 1
ATOM 508 C C . GLY A 1 66 ? 14.812 -38.688 -17.719 1 84.38 66 GLY A C 1
ATOM 509 O O . GLY A 1 66 ? 15.922 -38.125 -17.641 1 84.38 66 GLY A O 1
ATOM 510 N N . LYS A 1 67 ? 14.562 -39.688 -18.547 1 86.62 67 LYS A N 1
ATOM 511 C CA . LYS A 1 67 ? 15.68 -40.344 -19.219 1 86.62 67 LYS A CA 1
ATOM 512 C C . LYS A 1 67 ? 15.539 -40.281 -20.734 1 86.62 67 LYS A C 1
ATOM 514 O O . LYS A 1 67 ? 16.516 -40.5 -21.469 1 86.62 67 LYS A O 1
ATOM 519 N N . CYS A 1 68 ? 14.367 -40.125 -21.219 1 89.56 68 CYS A N 1
ATOM 520 C CA . CYS A 1 68 ? 14.172 -40.094 -22.672 1 89.56 68 CYS A CA 1
ATOM 521 C C . CYS A 1 68 ? 14.797 -38.844 -23.281 1 89.56 68 CYS A C 1
ATOM 523 O O . CYS A 1 68 ? 15.172 -37.938 -22.578 1 89.56 68 CYS A O 1
ATOM 525 N N . GLU A 1 69 ? 14.953 -38.844 -24.562 1 89.19 69 GLU A N 1
ATOM 526 C CA . GLU A 1 69 ? 15.586 -37.719 -25.266 1 89.19 69 GLU A CA 1
ATOM 527 C C . GLU A 1 69 ? 14.828 -36.438 -25.031 1 89.19 69 GLU A C 1
ATOM 529 O O . GLU A 1 69 ? 15.438 -35.375 -24.828 1 89.19 69 GLU A O 1
ATOM 534 N N . SER A 1 70 ? 13.57 -36.5 -25.078 1 91 70 SER A N 1
ATOM 535 C CA . SER A 1 70 ? 12.734 -35.344 -24.859 1 91 70 SER A CA 1
ATOM 536 C C . SER A 1 70 ? 12.961 -34.75 -23.453 1 91 70 SER A C 1
ATOM 538 O O . SER A 1 70 ? 13.094 -33.531 -23.297 1 91 70 SER A O 1
ATOM 540 N N . CYS A 1 71 ? 12.977 -35.594 -22.469 1 90.88 71 CYS A N 1
ATOM 541 C CA . CYS A 1 71 ? 13.172 -35.156 -21.094 1 90.88 71 CYS A CA 1
ATOM 542 C C . CYS A 1 71 ? 14.539 -34.531 -20.922 1 90.88 71 CYS A C 1
ATOM 544 O O . CYS A 1 71 ? 14.672 -33.531 -20.219 1 90.88 71 CYS A O 1
ATOM 546 N N . ILE A 1 72 ? 15.477 -35.062 -21.547 1 90.81 72 ILE A N 1
ATOM 547 C CA . ILE A 1 72 ? 16.844 -34.531 -21.453 1 90.81 72 ILE A CA 1
ATOM 548 C C . ILE A 1 72 ? 16.906 -33.156 -22.125 1 90.81 72 ILE A C 1
ATOM 550 O O . ILE A 1 72 ? 17.5 -32.25 -21.578 1 90.81 72 ILE A O 1
ATOM 554 N N . GLN A 1 73 ? 16.281 -33.094 -23.25 1 91.56 73 GLN A N 1
ATOM 555 C CA . GLN A 1 73 ? 16.25 -31.812 -23.953 1 91.56 73 GLN A CA 1
ATOM 556 C C . GLN A 1 73 ? 15.539 -30.75 -23.141 1 91.56 73 GLN A C 1
ATOM 558 O O . GLN A 1 73 ? 15.938 -29.578 -23.156 1 91.56 73 GLN A O 1
ATOM 563 N N . MET A 1 74 ? 14.547 -31.141 -22.5 1 91 74 MET A N 1
ATOM 564 C CA . MET A 1 74 ? 13.805 -30.219 -21.656 1 91 74 MET A CA 1
ATOM 565 C C . MET A 1 74 ? 14.68 -29.719 -20.516 1 91 74 MET A C 1
ATOM 567 O O . MET A 1 74 ? 14.617 -28.531 -20.156 1 91 74 MET A O 1
ATOM 571 N N . GLU A 1 75 ? 15.422 -30.547 -19.953 1 88.62 75 GLU A N 1
ATOM 572 C CA . GLU A 1 75 ? 16.312 -30.188 -18.844 1 88.62 75 GLU A CA 1
ATOM 573 C C . GLU A 1 75 ? 17.328 -29.141 -19.281 1 88.62 75 GLU A C 1
ATOM 575 O O . GLU A 1 75 ? 17.719 -28.297 -18.484 1 88.62 75 GLU A O 1
ATOM 580 N N . HIS A 1 76 ? 17.656 -29.156 -20.516 1 88.88 76 HIS A N 1
ATOM 581 C CA . HIS A 1 76 ? 18.641 -28.219 -21.031 1 88.88 76 HIS A CA 1
ATOM 582 C C . HIS A 1 76 ? 17.969 -27.016 -21.703 1 88.88 76 HIS A C 1
ATOM 584 O O . HIS A 1 76 ? 18.641 -26.141 -22.25 1 88.88 76 HIS A O 1
ATOM 590 N N . HIS A 1 77 ? 16.703 -26.969 -21.672 1 89 77 HIS A N 1
ATOM 591 C CA . HIS A 1 77 ? 15.898 -25.906 -22.266 1 89 77 HIS A CA 1
ATOM 592 C C . HIS A 1 77 ? 16.156 -25.781 -23.766 1 89 77 HIS A C 1
ATOM 594 O O . HIS A 1 77 ? 16.234 -24.688 -24.297 1 89 77 HIS A O 1
ATOM 600 N N . ASP A 1 78 ? 16.344 -26.969 -24.359 1 88.06 78 ASP A N 1
ATOM 601 C CA . ASP A 1 78 ? 16.672 -26.984 -25.781 1 88.06 78 ASP A CA 1
ATOM 602 C C . ASP A 1 78 ? 15.664 -27.828 -26.562 1 88.06 78 ASP A C 1
ATOM 604 O O . ASP A 1 78 ? 15.945 -28.266 -27.688 1 88.06 78 ASP A O 1
ATOM 608 N N . HIS A 1 79 ? 14.57 -28.141 -25.984 1 92.81 79 HIS A N 1
ATOM 609 C CA . HIS A 1 79 ? 13.578 -28.906 -26.719 1 92.81 79 HIS A CA 1
ATOM 610 C C . HIS A 1 79 ? 12.984 -28.094 -27.859 1 92.81 79 HIS A C 1
ATOM 612 O O . HIS A 1 79 ? 12.477 -26.984 -27.641 1 92.81 79 HIS A O 1
ATOM 618 N N . PRO A 1 80 ? 12.992 -28.5 -29.047 1 92.31 80 PRO A N 1
ATOM 619 C CA . PRO A 1 80 ? 12.609 -27.703 -30.219 1 92.31 80 PRO A CA 1
ATOM 620 C C . PRO A 1 80 ? 11.117 -27.375 -30.25 1 92.31 80 PRO A C 1
ATOM 622 O O . PRO A 1 80 ? 10.711 -26.391 -30.875 1 92.31 80 PRO A O 1
ATOM 625 N N . ASP A 1 81 ? 10.305 -28.203 -29.609 1 95.12 81 ASP A N 1
ATOM 626 C CA . ASP A 1 81 ? 8.859 -28.016 -29.688 1 95.12 81 ASP A CA 1
ATOM 627 C C . ASP A 1 81 ? 8.328 -27.297 -28.438 1 95.12 81 ASP A C 1
ATOM 629 O O . ASP A 1 81 ? 7.117 -27.219 -28.234 1 95.12 81 ASP A O 1
ATOM 633 N N . VAL A 1 82 ? 9.172 -26.953 -27.594 1 95.62 82 VAL A N 1
ATOM 634 C CA . VAL A 1 82 ? 8.812 -26.109 -26.438 1 95.62 82 VAL A CA 1
ATOM 635 C C . VAL A 1 82 ? 9.469 -24.734 -26.578 1 95.62 82 VAL A C 1
ATOM 637 O O . VAL A 1 82 ? 10.688 -24.609 -26.422 1 95.62 82 VAL A O 1
ATOM 640 N N . ILE A 1 83 ? 8.625 -23.828 -26.812 1 94.25 83 ILE A N 1
ATOM 641 C CA . ILE A 1 83 ? 9.125 -22.5 -27.172 1 94.25 83 ILE A CA 1
ATOM 642 C C . ILE A 1 83 ? 8.789 -21.516 -26.047 1 94.25 83 ILE A C 1
ATOM 644 O O . ILE A 1 83 ? 7.621 -21.344 -25.703 1 94.25 83 ILE A O 1
ATOM 648 N N . TRP A 1 84 ? 9.773 -20.875 -25.484 1 94.44 84 TRP A N 1
ATOM 649 C CA . TRP A 1 84 ? 9.602 -19.766 -24.562 1 94.44 84 TRP A CA 1
ATOM 650 C C . TRP A 1 84 ? 9.5 -18.438 -25.312 1 94.44 84 TRP A C 1
ATOM 652 O O . TRP A 1 84 ? 10.43 -18.062 -26.031 1 94.44 84 TRP A O 1
ATOM 662 N N . VAL A 1 85 ? 8.391 -17.828 -25.156 1 92.69 85 VAL A N 1
ATOM 663 C CA . VAL A 1 85 ? 8.172 -16.562 -25.844 1 92.69 85 VAL A CA 1
ATOM 664 C C . VAL A 1 85 ? 8.883 -15.43 -25.109 1 92.69 85 VAL A C 1
ATOM 666 O O . VAL A 1 85 ? 8.711 -15.273 -23.891 1 92.69 85 VAL A O 1
ATOM 669 N N . SER A 1 86 ? 9.688 -14.719 -25.719 1 82.25 86 SER A N 1
ATOM 670 C CA . SER A 1 86 ? 10.477 -13.641 -25.125 1 82.25 86 SER A CA 1
ATOM 671 C C . SER A 1 86 ? 10.047 -12.281 -25.672 1 82.25 86 SER A C 1
ATOM 673 O O . SER A 1 86 ? 9.367 -12.203 -26.703 1 82.25 86 SER A O 1
ATOM 675 N N . HIS A 1 87 ? 10.25 -11.32 -24.891 1 84 87 HIS A N 1
ATOM 676 C CA . HIS A 1 87 ? 10.023 -9.969 -25.375 1 84 87 HIS A CA 1
ATOM 677 C C . HIS A 1 87 ? 11.289 -9.125 -25.281 1 84 87 HIS A C 1
ATOM 679 O O . HIS A 1 87 ? 12.078 -9.281 -24.344 1 84 87 HIS A O 1
ATOM 685 N N . GLU A 1 88 ? 11.531 -8.336 -26.281 1 80.69 88 GLU A N 1
ATOM 686 C CA . GLU A 1 88 ? 12.703 -7.473 -26.344 1 80.69 88 GLU A CA 1
ATOM 687 C C . GLU A 1 88 ? 12.555 -6.258 -25.438 1 80.69 88 GLU A C 1
ATOM 689 O O . GLU A 1 88 ? 13.5 -5.871 -24.75 1 80.69 88 GLU A O 1
ATOM 694 N N . LYS A 1 89 ? 11.391 -5.613 -25.453 1 81.56 89 LYS A N 1
ATOM 695 C CA . LYS A 1 89 ? 11.133 -4.461 -24.594 1 81.56 89 LYS A CA 1
ATOM 696 C C . LYS A 1 89 ? 10.727 -4.906 -23.188 1 81.56 89 LYS A C 1
ATOM 698 O O . LYS A 1 89 ? 9.984 -5.871 -23.031 1 81.56 89 LYS A O 1
ATOM 703 N N . PRO A 1 90 ? 11.273 -4.262 -22.234 1 79.62 90 PRO A N 1
ATOM 704 C CA . PRO A 1 90 ? 11.07 -4.719 -20.859 1 79.62 90 PRO A CA 1
ATOM 705 C C . PRO A 1 90 ? 9.594 -4.703 -20.453 1 79.62 90 PRO A C 1
ATOM 707 O O . PRO A 1 90 ? 9.156 -5.562 -19.688 1 79.62 90 PRO A O 1
ATOM 710 N N . ASN A 1 91 ? 8.82 -3.92 -21 1 83.06 91 ASN A N 1
ATOM 711 C CA . ASN A 1 91 ? 7.508 -3.76 -20.375 1 83.06 91 ASN A CA 1
ATOM 712 C C . ASN A 1 91 ? 6.387 -4.078 -21.359 1 83.06 91 ASN A C 1
ATOM 714 O O . ASN A 1 91 ? 5.207 -3.902 -21.047 1 83.06 91 ASN A O 1
ATOM 718 N N . VAL A 1 92 ? 6.754 -4.66 -22.516 1 89.31 92 VAL A N 1
ATOM 719 C CA . VAL A 1 92 ? 5.676 -4.875 -23.469 1 89.31 92 VAL A CA 1
ATOM 720 C C . VAL A 1 92 ? 6.008 -6.07 -24.359 1 89.31 92 VAL A C 1
ATOM 722 O O . VAL A 1 92 ? 7.156 -6.234 -24.781 1 89.31 92 VAL A O 1
ATOM 725 N N . ILE A 1 93 ? 5.035 -6.984 -24.547 1 93 93 ILE A N 1
ATOM 726 C CA . ILE A 1 93 ? 5.066 -8 -25.594 1 93 93 ILE A CA 1
ATOM 727 C C . ILE A 1 93 ? 4.273 -7.523 -26.812 1 93 93 ILE A C 1
ATOM 729 O O . ILE A 1 93 ? 3.043 -7.434 -26.75 1 93 93 ILE A O 1
ATOM 733 N N . SER A 1 94 ? 4.906 -7.262 -27.859 1 92.88 94 SER A N 1
ATOM 734 C CA . SER A 1 94 ? 4.312 -6.617 -29.016 1 92.88 94 SER A CA 1
ATOM 735 C C . SER A 1 94 ? 3.611 -7.637 -29.922 1 92.88 94 SER A C 1
ATOM 737 O O . SER A 1 94 ? 3.832 -8.844 -29.781 1 92.88 94 SER A O 1
ATOM 739 N N . VAL A 1 95 ? 2.785 -7.047 -30.828 1 93.88 95 VAL A N 1
ATOM 740 C CA . VAL A 1 95 ? 2.055 -7.871 -31.797 1 93.88 95 VAL A CA 1
ATOM 741 C C . VAL A 1 95 ? 3.037 -8.594 -32.719 1 93.88 95 VAL A C 1
ATOM 743 O O . VAL A 1 95 ? 2.828 -9.758 -33.062 1 93.88 95 VAL A O 1
ATOM 746 N N . GLY A 1 96 ? 4.031 -7.875 -33.062 1 92.56 96 GLY A N 1
ATOM 747 C CA . GLY A 1 96 ? 5.043 -8.469 -33.906 1 92.56 96 GLY A CA 1
ATOM 748 C C . GLY A 1 96 ? 5.699 -9.695 -33.312 1 92.56 96 GLY A C 1
ATOM 749 O O . GLY A 1 96 ? 5.898 -10.695 -33.969 1 92.56 96 GLY A O 1
ATOM 750 N N . GLU A 1 97 ? 5.977 -9.695 -32.031 1 93.31 97 GLU A N 1
ATOM 751 C CA . GLU A 1 97 ? 6.605 -10.805 -31.328 1 93.31 97 GLU A CA 1
ATOM 752 C C . GLU A 1 97 ? 5.668 -12.008 -31.234 1 93.31 97 GLU A C 1
ATOM 754 O O . GLU A 1 97 ? 6.098 -13.148 -31.406 1 93.31 97 GLU A O 1
ATOM 759 N N . ILE A 1 98 ? 4.48 -11.734 -30.938 1 94.56 98 ILE A N 1
ATOM 760 C CA . ILE A 1 98 ? 3.484 -12.797 -30.844 1 94.56 98 ILE A CA 1
ATOM 761 C C . ILE A 1 98 ? 3.287 -13.445 -32.219 1 94.56 98 ILE A C 1
ATOM 763 O O . ILE A 1 98 ? 3.215 -14.672 -32.312 1 94.56 98 ILE A O 1
ATOM 767 N N . ARG A 1 99 ? 3.246 -12.672 -33.25 1 94.56 99 ARG A N 1
ATOM 768 C CA . ARG A 1 99 ? 3.076 -13.195 -34.594 1 94.56 99 ARG A CA 1
ATOM 769 C C . ARG A 1 99 ? 4.281 -14.039 -35 1 94.56 99 ARG A C 1
ATOM 771 O O . ARG A 1 99 ? 4.121 -15.148 -35.531 1 94.56 99 ARG A O 1
ATOM 778 N N . GLU A 1 100 ? 5.391 -13.5 -34.75 1 94.06 100 GLU A N 1
ATOM 779 C CA . GLU A 1 100 ? 6.625 -14.148 -35.188 1 94.06 100 GLU A CA 1
ATOM 780 C C . GLU A 1 100 ? 6.871 -15.438 -34.406 1 94.06 100 GLU A C 1
ATOM 782 O O . GLU A 1 100 ? 7.289 -16.453 -34.969 1 94.06 100 GLU A O 1
ATOM 787 N N . GLN A 1 101 ? 6.566 -15.414 -33.156 1 94.31 101 GLN A N 1
ATOM 788 C CA . GLN A 1 101 ? 7 -16.516 -32.312 1 94.31 101 GLN A CA 1
ATOM 789 C C . GLN A 1 101 ? 5.891 -17.547 -32.125 1 94.31 101 GLN A C 1
ATOM 791 O O . GLN A 1 101 ? 6.16 -18.719 -31.859 1 94.31 101 GLN A O 1
ATOM 796 N N . ILE A 1 102 ? 4.652 -17.188 -32.344 1 95.38 102 ILE A N 1
ATOM 797 C CA . ILE A 1 102 ? 3.562 -18.125 -32.094 1 95.38 102 ILE A CA 1
ATOM 798 C C . ILE A 1 102 ? 2.719 -18.297 -33.344 1 95.38 102 ILE A C 1
ATOM 800 O O . ILE A 1 102 ? 2.758 -19.359 -33.969 1 95.38 102 ILE A O 1
ATOM 804 N N . VAL A 1 103 ? 2.131 -17.234 -33.812 1 94.62 103 VAL A N 1
ATOM 805 C CA . VAL A 1 103 ? 1.112 -17.297 -34.844 1 94.62 103 VAL A CA 1
ATOM 806 C C . VAL A 1 103 ? 1.704 -17.906 -36.125 1 94.62 103 VAL A C 1
ATOM 808 O O . VAL A 1 103 ? 1.104 -18.797 -36.719 1 94.62 103 VAL A O 1
ATOM 811 N N . ASN A 1 104 ? 2.871 -17.484 -36.469 1 93.75 104 ASN A N 1
ATOM 812 C CA . ASN A 1 104 ? 3.48 -17.922 -37.719 1 93.75 104 ASN A CA 1
ATOM 813 C C . ASN A 1 104 ? 4.07 -19.312 -37.594 1 93.75 104 ASN A C 1
ATOM 815 O O . ASN A 1 104 ? 4.352 -19.969 -38.625 1 93.75 104 ASN A O 1
ATOM 819 N N . THR A 1 105 ? 4.227 -19.781 -36.438 1 93.81 105 THR A N 1
ATOM 820 C CA . THR A 1 105 ? 4.926 -21.047 -36.25 1 93.81 105 THR A CA 1
ATOM 821 C C . THR A 1 105 ? 3.969 -22.141 -35.781 1 93.81 105 THR A C 1
ATOM 823 O O . THR A 1 105 ? 4.281 -23.328 -35.844 1 93.81 105 THR A O 1
ATOM 826 N N . VAL A 1 106 ? 2.84 -21.844 -35.375 1 94.38 106 VAL A N 1
ATOM 827 C CA . VAL A 1 106 ? 1.915 -22.766 -34.719 1 94.38 106 VAL A CA 1
ATOM 828 C C . VAL A 1 106 ? 1.433 -23.797 -35.719 1 94.38 106 VAL A C 1
ATOM 830 O O . VAL A 1 106 ? 1.134 -24.938 -35.375 1 94.38 106 VAL A O 1
ATOM 833 N N . GLU A 1 107 ? 1.389 -23.422 -36.969 1 91.81 107 GLU A N 1
ATOM 834 C CA . GLU A 1 107 ? 0.888 -24.344 -38 1 91.81 107 GLU A CA 1
ATOM 835 C C . GLU A 1 107 ? 1.959 -25.344 -38.406 1 91.81 107 GLU A C 1
ATOM 837 O O . GLU A 1 107 ? 1.655 -26.359 -39.031 1 91.81 107 GLU A O 1
ATOM 842 N N . ILE A 1 108 ? 3.131 -25.062 -38.062 1 92.25 108 ILE A N 1
ATOM 843 C CA . ILE A 1 108 ? 4.207 -26 -38.312 1 92.25 108 ILE A CA 1
ATOM 844 C C . ILE A 1 108 ? 4.121 -27.156 -37.344 1 92.25 108 ILE A C 1
ATOM 846 O O . ILE A 1 108 ? 4.16 -26.953 -36.125 1 92.25 108 ILE A O 1
ATOM 850 N N . MET A 1 109 ? 3.982 -28.344 -37.812 1 92.5 109 MET A N 1
ATOM 851 C CA . MET A 1 109 ? 3.842 -29.516 -36.969 1 92.5 109 MET A CA 1
ATOM 852 C C . MET A 1 109 ? 5.07 -29.703 -36.062 1 92.5 109 MET A C 1
ATOM 854 O O . MET A 1 109 ? 6.18 -29.344 -36.469 1 92.5 109 MET A O 1
ATOM 858 N N . PRO A 1 110 ? 4.902 -30.297 -34.938 1 92.81 110 PRO A N 1
ATOM 859 C CA . PRO A 1 110 ? 6.043 -30.547 -34.031 1 92.81 110 PRO A CA 1
ATOM 860 C C . PRO A 1 110 ? 7.113 -31.422 -34.688 1 92.81 110 PRO A C 1
ATOM 862 O O . PRO A 1 110 ? 6.793 -32.344 -35.438 1 92.81 110 PRO A O 1
ATOM 865 N N . TYR A 1 111 ? 8.312 -31.125 -34.281 1 88.94 111 TYR A N 1
ATOM 866 C CA . TYR A 1 111 ? 9.445 -31.844 -34.875 1 88.94 111 TYR A CA 1
ATOM 867 C C . TYR A 1 111 ? 9.602 -33.219 -34.219 1 88.94 111 TYR A C 1
ATOM 869 O O . TYR A 1 111 ? 9.867 -34.219 -34.906 1 88.94 111 TYR A O 1
ATOM 877 N N . LYS A 1 112 ? 9.484 -33.312 -33 1 83.62 112 LYS A N 1
ATOM 878 C CA . LYS A 1 112 ? 9.836 -34.531 -32.281 1 83.62 112 LYS A CA 1
ATOM 879 C C . LYS A 1 112 ? 8.703 -34.969 -31.344 1 83.62 112 LYS A C 1
ATOM 881 O O . LYS A 1 112 ? 8.359 -36.156 -31.297 1 83.62 112 LYS A O 1
ATOM 886 N N . GLY A 1 113 ? 8.086 -34.094 -30.703 1 82.81 113 GLY A N 1
ATOM 887 C CA . GLY A 1 113 ? 7.129 -34.406 -29.656 1 82.81 113 GLY A CA 1
ATOM 888 C C . GLY A 1 113 ? 5.691 -34.375 -30.141 1 82.81 113 GLY A C 1
ATOM 889 O O . GLY A 1 113 ? 5.422 -34.031 -31.281 1 82.81 113 GLY A O 1
ATOM 890 N N . PRO A 1 114 ? 4.828 -34.938 -29.312 1 89.06 114 PRO A N 1
ATOM 891 C CA . PRO A 1 114 ? 3.406 -34.969 -29.656 1 89.06 114 PRO A CA 1
ATOM 892 C C . PRO A 1 114 ? 2.744 -33.594 -29.625 1 89.06 114 PRO A C 1
ATOM 894 O O . PRO A 1 114 ? 1.69 -33.406 -30.234 1 89.06 114 PRO A O 1
ATOM 897 N N . TYR A 1 115 ? 3.412 -32.719 -28.938 1 94.12 115 TYR A N 1
ATOM 898 C CA . TYR A 1 115 ? 2.809 -31.406 -28.766 1 94.12 115 TYR A CA 1
ATOM 899 C C . TYR A 1 115 ? 3.791 -30.312 -29.141 1 94.12 115 TYR A C 1
ATOM 901 O O . TYR A 1 115 ? 5.008 -30.516 -29.125 1 94.12 115 TYR A O 1
ATOM 909 N N . LYS A 1 116 ? 3.23 -29.25 -29.609 1 95.62 116 LYS A N 1
ATOM 910 C CA . LYS A 1 116 ? 3.945 -27.984 -29.734 1 95.62 116 LYS A CA 1
ATOM 911 C C . LYS A 1 116 ? 3.502 -27 -28.656 1 95.62 116 LYS A C 1
ATOM 913 O O . LYS A 1 116 ? 2.367 -26.516 -28.672 1 95.62 116 LYS A O 1
ATOM 918 N N . ILE A 1 117 ? 4.469 -26.703 -27.734 1 96.69 117 ILE A N 1
ATOM 919 C CA . ILE A 1 117 ? 4.09 -26 -26.531 1 96.69 117 ILE A CA 1
ATOM 920 C C . ILE A 1 117 ? 4.703 -24.594 -26.531 1 96.69 117 ILE A C 1
ATOM 922 O O . ILE A 1 117 ? 5.898 -24.438 -26.797 1 96.69 117 ILE A O 1
ATOM 926 N N . TYR A 1 118 ? 3.859 -23.641 -26.344 1 97.25 118 TYR A N 1
ATOM 927 C CA . TYR A 1 118 ? 4.301 -22.25 -26.219 1 97.25 118 TYR A CA 1
ATOM 928 C C . TYR A 1 118 ? 4.125 -21.75 -24.781 1 97.25 118 TYR A C 1
ATOM 930 O O . TYR A 1 118 ? 3.037 -21.859 -24.219 1 97.25 118 TYR A O 1
ATOM 938 N N . ILE A 1 119 ? 5.137 -21.25 -24.156 1 97.25 119 ILE A N 1
ATOM 939 C CA . ILE A 1 119 ? 5.074 -20.672 -22.828 1 97.25 119 ILE A CA 1
ATOM 940 C C . ILE A 1 119 ? 5.352 -19.172 -22.891 1 97.25 119 ILE A C 1
ATOM 942 O O . ILE A 1 119 ? 6.469 -18.75 -23.203 1 97.25 119 ILE A O 1
ATOM 946 N N . VAL A 1 120 ? 4.344 -18.391 -22.594 1 96.62 120 VAL A N 1
ATOM 947 C CA . VAL A 1 120 ? 4.469 -16.938 -22.625 1 96.62 120 VAL A CA 1
ATOM 948 C C . VAL A 1 120 ? 4.625 -16.406 -21.188 1 96.62 120 VAL A C 1
ATOM 950 O O . VAL A 1 120 ? 3.639 -16.25 -20.469 1 96.62 120 VAL A O 1
ATOM 953 N N . ASP A 1 121 ? 5.809 -16.078 -20.859 1 94.5 121 ASP A N 1
ATOM 954 C CA . ASP A 1 121 ? 6.059 -15.492 -19.547 1 94.5 121 ASP A CA 1
ATOM 955 C C . ASP A 1 121 ? 5.633 -14.031 -19.5 1 94.5 121 ASP A C 1
ATOM 957 O O . ASP A 1 121 ? 5.664 -13.336 -20.516 1 94.5 121 ASP A O 1
ATOM 961 N N . GLU A 1 122 ? 5.16 -13.562 -18.391 1 94.44 122 GLU A N 1
ATOM 962 C CA . GLU A 1 122 ? 4.688 -12.195 -18.188 1 94.44 122 GLU A CA 1
ATOM 963 C C . GLU A 1 122 ? 3.658 -11.805 -19.25 1 94.44 122 GLU A C 1
ATOM 965 O O . GLU A 1 122 ? 3.768 -10.742 -19.859 1 94.44 122 GLU A O 1
ATOM 970 N N . ALA A 1 123 ? 2.725 -12.648 -19.406 1 95.31 123 ALA A N 1
ATOM 971 C CA . ALA A 1 123 ? 1.742 -12.492 -20.484 1 95.31 123 ALA A CA 1
ATOM 972 C C . ALA A 1 123 ? 0.888 -11.25 -20.266 1 95.31 123 ALA A C 1
ATOM 974 O O . ALA A 1 123 ? 0.211 -10.789 -21.188 1 95.31 123 ALA A O 1
ATOM 975 N N . GLU A 1 124 ? 0.911 -10.688 -19.062 1 91.44 124 GLU A N 1
ATOM 976 C CA . GLU A 1 124 ? 0.181 -9.453 -18.797 1 91.44 124 GLU A CA 1
ATOM 977 C C . GLU A 1 124 ? 0.781 -8.281 -19.562 1 91.44 124 GLU A C 1
ATOM 979 O O . GLU A 1 124 ? 0.152 -7.227 -19.688 1 91.44 124 GLU A O 1
ATOM 984 N N . LYS A 1 125 ? 1.925 -8.484 -20.078 1 93.12 125 LYS A N 1
ATOM 985 C CA . LYS A 1 125 ? 2.613 -7.426 -20.812 1 93.12 125 LYS A CA 1
ATOM 986 C C . LYS A 1 125 ? 2.184 -7.395 -22.281 1 93.12 125 LYS A C 1
ATOM 988 O O . LYS A 1 125 ? 2.596 -6.516 -23.031 1 93.12 125 LYS A O 1
ATOM 993 N N . MET A 1 126 ? 1.378 -8.328 -22.672 1 93.62 126 MET A N 1
ATOM 994 C CA . MET A 1 126 ? 0.81 -8.258 -24.016 1 93.62 126 MET A CA 1
ATOM 995 C C . MET A 1 126 ? -0.144 -7.074 -24.141 1 93.62 126 MET A C 1
ATOM 997 O O . MET A 1 126 ? -1.078 -6.938 -23.359 1 93.62 126 MET A O 1
ATOM 1001 N N . ASN A 1 127 ? 0.099 -6.23 -25.047 1 89.88 127 ASN A N 1
ATOM 1002 C CA . ASN A 1 127 ? -0.866 -5.164 -25.297 1 89.88 127 ASN A CA 1
ATOM 1003 C C . ASN A 1 127 ? -2.102 -5.684 -26.031 1 89.88 127 ASN A C 1
ATOM 1005 O O . ASN A 1 127 ? -2.158 -6.855 -26.406 1 89.88 127 ASN A O 1
ATOM 1009 N N . ALA A 1 128 ? -3.027 -4.84 -26.203 1 90.31 128 ALA A N 1
ATOM 1010 C CA . ALA A 1 128 ? -4.305 -5.25 -26.781 1 90.31 128 ALA A CA 1
ATOM 1011 C C . ALA A 1 128 ? -4.121 -5.816 -28.188 1 90.31 128 ALA A C 1
ATOM 1013 O O . ALA A 1 128 ? -4.77 -6.797 -28.562 1 90.31 128 ALA A O 1
ATOM 1014 N N . ALA A 1 129 ? -3.262 -5.168 -28.938 1 93.94 129 ALA A N 1
ATOM 1015 C CA . ALA A 1 129 ? -3.004 -5.625 -30.297 1 93.94 129 ALA A CA 1
ATOM 1016 C C . ALA A 1 129 ? -2.398 -7.027 -30.297 1 93.94 129 ALA A C 1
ATOM 1018 O O . ALA A 1 129 ? -2.773 -7.871 -31.125 1 93.94 129 ALA A O 1
ATOM 1019 N N . ALA A 1 130 ? -1.492 -7.301 -29.422 1 94.5 130 ALA A N 1
ATOM 1020 C CA . ALA A 1 130 ? -0.861 -8.609 -29.297 1 94.5 130 ALA A CA 1
ATOM 1021 C C . ALA A 1 130 ? -1.875 -9.672 -28.875 1 94.5 130 ALA A C 1
ATOM 1023 O O . ALA A 1 130 ? -1.863 -10.789 -29.391 1 94.5 130 ALA A O 1
ATOM 1024 N N . GLN A 1 131 ? -2.695 -9.312 -27.953 1 94.62 131 GLN A N 1
ATOM 1025 C CA . GLN A 1 131 ? -3.725 -10.234 -27.484 1 94.62 131 GLN A CA 1
ATOM 1026 C C . GLN A 1 131 ? -4.699 -10.586 -28.609 1 94.62 131 GLN A C 1
ATOM 1028 O O . GLN A 1 131 ? -5.109 -11.742 -28.734 1 94.62 131 GLN A O 1
ATOM 1033 N N . ASN A 1 132 ? -5.02 -9.609 -29.438 1 94.62 132 ASN A N 1
ATOM 1034 C CA . ASN A 1 132 ? -5.902 -9.875 -30.562 1 94.62 132 ASN A CA 1
ATOM 1035 C C . ASN A 1 132 ? -5.234 -10.773 -31.609 1 94.62 132 ASN A C 1
ATOM 1037 O O . ASN A 1 132 ? -5.898 -11.57 -32.25 1 94.62 132 ASN A O 1
ATOM 1041 N N . ALA A 1 133 ? -4.016 -10.602 -31.719 1 94.69 133 ALA A N 1
ATOM 1042 C CA . ALA A 1 133 ? -3.266 -11.375 -32.688 1 94.69 133 ALA A CA 1
ATOM 1043 C C . ALA A 1 133 ? -3.268 -12.859 -32.344 1 94.69 133 ALA A C 1
ATOM 1045 O O . ALA A 1 133 ? -3.283 -13.719 -33.219 1 94.69 133 ALA A O 1
ATOM 1046 N N . ILE A 1 134 ? -3.209 -13.18 -31.109 1 95.19 134 ILE A N 1
ATOM 1047 C CA . ILE A 1 134 ? -3.092 -14.57 -30.688 1 95.19 134 ILE A CA 1
ATOM 1048 C C . ILE A 1 134 ? -4.48 -15.195 -30.578 1 95.19 134 ILE A C 1
ATOM 1050 O O . ILE A 1 134 ? -4.613 -16.422 -30.484 1 95.19 134 ILE A O 1
ATOM 1054 N N . LEU A 1 135 ? -5.504 -14.375 -30.594 1 93.69 135 LEU A N 1
ATOM 1055 C CA . LEU A 1 135 ? -6.875 -14.812 -30.375 1 93.69 135 LEU A CA 1
ATOM 1056 C C . LEU A 1 135 ? -7.262 -15.914 -31.359 1 93.69 135 LEU A C 1
ATOM 1058 O O . LEU A 1 135 ? -7.852 -16.922 -30.969 1 93.69 135 LEU A O 1
ATOM 1062 N N . LYS A 1 136 ? -6.957 -15.703 -32.562 1 91.38 136 LYS A N 1
ATOM 1063 C CA . LYS A 1 136 ? -7.301 -16.688 -33.562 1 91.38 136 LYS A CA 1
ATOM 1064 C C . LYS A 1 136 ? -6.641 -18.031 -33.281 1 91.38 136 LYS A C 1
ATOM 1066 O O . LYS A 1 136 ? -7.258 -19.094 -33.438 1 91.38 136 LYS A O 1
ATOM 1071 N N . THR A 1 137 ? -5.461 -17.984 -32.875 1 93.25 137 THR A N 1
ATOM 1072 C CA . THR A 1 137 ? -4.711 -19.188 -32.531 1 93.25 137 THR A CA 1
ATOM 1073 C C . THR A 1 137 ? -5.332 -19.891 -31.344 1 93.25 137 THR A C 1
ATOM 1075 O O . THR A 1 137 ? -5.363 -21.125 -31.281 1 93.25 137 THR A O 1
ATOM 1078 N N . ILE A 1 138 ? -5.895 -19.172 -30.422 1 93.56 138 ILE A N 1
ATOM 1079 C CA . ILE A 1 138 ? -6.512 -19.719 -29.219 1 93.56 138 ILE A CA 1
ATOM 1080 C C . ILE A 1 138 ? -7.895 -20.281 -29.562 1 93.56 138 ILE A C 1
ATOM 1082 O O . ILE A 1 138 ? -8.312 -21.297 -29 1 93.56 138 ILE A O 1
ATOM 1086 N N . GLU A 1 139 ? -8.523 -19.703 -30.516 1 91.06 139 GLU A N 1
ATOM 1087 C CA . GLU A 1 139 ? -9.867 -20.109 -30.891 1 91.06 139 GLU A CA 1
ATOM 1088 C C . GLU A 1 139 ? -9.844 -21.359 -31.75 1 91.06 139 GLU A C 1
ATOM 1090 O O . GLU A 1 139 ? -10.68 -22.25 -31.594 1 91.06 139 GLU A O 1
ATOM 1095 N N . GLU A 1 140 ? -8.93 -21.344 -32.656 1 90.94 140 GLU A N 1
ATOM 1096 C CA . GLU A 1 140 ? -8.82 -22.469 -33.594 1 90.94 140 GLU A CA 1
ATOM 1097 C C . GLU A 1 140 ? -7.391 -23.016 -33.625 1 90.94 140 GLU A C 1
ATOM 1099 O O . GLU A 1 140 ? -6.75 -23.016 -34.688 1 90.94 140 GLU A O 1
ATOM 1104 N N . PRO A 1 141 ? -7.012 -23.594 -32.531 1 89.5 141 PRO A N 1
ATOM 1105 C CA . PRO A 1 141 ? -5.645 -24.125 -32.5 1 89.5 141 PRO A CA 1
ATOM 1106 C C . PRO A 1 141 ? -5.52 -25.484 -33.156 1 89.5 141 PRO A C 1
ATOM 1108 O O . PRO A 1 141 ? -6.504 -26.234 -33.25 1 89.5 141 PRO A O 1
ATOM 1111 N N . PRO A 1 142 ? -4.316 -25.734 -33.75 1 92.94 142 PRO A N 1
ATOM 1112 C CA . PRO A 1 142 ? -4.082 -27.141 -34.125 1 92.94 142 PRO A CA 1
ATOM 1113 C C . PRO A 1 142 ? -4.191 -28.094 -32.938 1 92.94 142 PRO A C 1
ATOM 1115 O O . PRO A 1 142 ? -3.971 -27.672 -31.781 1 92.94 142 PRO A O 1
ATOM 1118 N N . GLU A 1 143 ? -4.43 -29.328 -33.156 1 90.5 143 GLU A N 1
ATOM 1119 C CA . GLU A 1 143 ? -4.672 -30.312 -32.094 1 90.5 143 GLU A CA 1
ATOM 1120 C C . GLU A 1 143 ? -3.438 -30.5 -31.219 1 90.5 143 GLU A C 1
ATOM 1122 O O . GLU A 1 143 ? -3.553 -30.781 -30.031 1 90.5 143 GLU A O 1
ATOM 1127 N N . TYR A 1 144 ? -2.348 -30.25 -31.812 1 93.81 144 TYR A N 1
ATOM 1128 C CA . TYR A 1 144 ? -1.105 -30.516 -31.094 1 93.81 144 TYR A CA 1
ATOM 1129 C C . TYR A 1 144 ? -0.644 -29.297 -30.328 1 93.81 144 TYR A C 1
ATOM 1131 O O . TYR A 1 144 ? 0.29 -29.375 -29.531 1 93.81 144 TYR A O 1
ATOM 1139 N N . ALA A 1 145 ? -1.225 -28.172 -30.484 1 95.44 145 ALA A N 1
ATOM 1140 C CA . ALA A 1 145 ? -0.736 -26.906 -29.922 1 95.44 145 ALA A CA 1
ATOM 1141 C C . ALA A 1 145 ? -1.234 -26.719 -28.484 1 95.44 145 ALA A C 1
ATOM 1143 O O . ALA A 1 145 ? -2.408 -26.969 -28.203 1 95.44 145 ALA A O 1
ATOM 1144 N N . VAL A 1 146 ? -0.357 -26.391 -27.594 1 96.38 146 VAL A N 1
ATOM 1145 C CA . VAL A 1 146 ? -0.692 -26.031 -26.219 1 96.38 146 VAL A CA 1
ATOM 1146 C C . VAL A 1 146 ? -0.021 -24.703 -25.844 1 96.38 146 VAL A C 1
ATOM 1148 O O . VAL A 1 146 ? 1.187 -24.547 -26.047 1 96.38 146 VAL A O 1
ATOM 1151 N N . ILE A 1 147 ? -0.792 -23.781 -25.312 1 97.25 147 ILE A N 1
ATOM 1152 C CA . ILE A 1 147 ? -0.268 -22.469 -24.984 1 97.25 147 ILE A CA 1
ATOM 1153 C C . ILE A 1 147 ? -0.416 -22.219 -23.484 1 97.25 147 ILE A C 1
ATOM 1155 O O . ILE A 1 147 ? -1.505 -22.375 -22.922 1 97.25 147 ILE A O 1
ATOM 1159 N N . PHE A 1 148 ? 0.674 -21.906 -22.781 1 97.5 148 PHE A N 1
ATOM 1160 C CA . PHE A 1 148 ? 0.663 -21.484 -21.391 1 97.5 148 PHE A CA 1
ATOM 1161 C C . PHE A 1 148 ? 0.89 -19.984 -21.281 1 97.5 148 PHE A C 1
ATOM 1163 O O . PHE A 1 148 ? 1.952 -19.484 -21.656 1 97.5 148 PHE A O 1
ATOM 1170 N N . LEU A 1 149 ? -0.087 -19.297 -20.797 1 97.31 149 LEU A N 1
ATOM 1171 C CA . LEU A 1 149 ? 0.052 -17.875 -20.5 1 97.31 149 LEU A CA 1
ATOM 1172 C C . LEU A 1 149 ? 0.324 -17.656 -19.016 1 97.31 149 LEU A C 1
ATOM 1174 O O . LEU A 1 149 ? -0.585 -17.766 -18.188 1 97.31 149 LEU A O 1
ATOM 1178 N N . LEU A 1 150 ? 1.541 -17.359 -18.672 1 97 150 LEU A N 1
ATOM 1179 C CA . LEU A 1 150 ? 1.903 -17.078 -17.297 1 97 150 LEU A CA 1
ATOM 1180 C C . LEU A 1 150 ? 1.703 -15.602 -16.969 1 97 150 LEU A C 1
ATOM 1182 O O . LEU A 1 150 ? 2.203 -14.727 -17.672 1 97 150 LEU A O 1
ATOM 1186 N N . THR A 1 151 ? 0.981 -15.328 -15.875 1 94.56 151 THR A N 1
ATOM 1187 C CA . THR A 1 151 ? 0.654 -13.93 -15.594 1 94.56 151 THR A CA 1
ATOM 1188 C C . THR A 1 151 ? 0.562 -13.688 -14.094 1 94.56 151 THR A C 1
ATOM 1190 O O . THR A 1 151 ? 0.342 -14.617 -13.32 1 94.56 151 THR A O 1
ATOM 1193 N N . THR A 1 152 ? 0.805 -12.43 -13.703 1 90.5 152 THR A N 1
ATOM 1194 C CA . THR A 1 152 ? 0.589 -12 -12.328 1 90.5 152 THR A CA 1
ATOM 1195 C C . THR A 1 152 ? -0.762 -11.312 -12.18 1 90.5 152 THR A C 1
ATOM 1197 O O . THR A 1 152 ? -1.19 -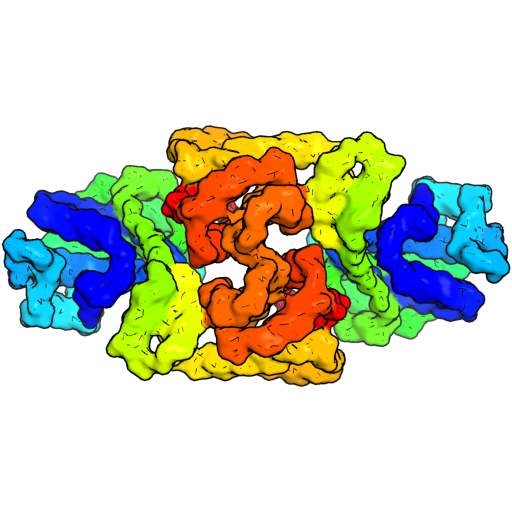11.008 -11.062 1 90.5 152 THR A O 1
ATOM 1200 N N . ASN A 1 153 ? -1.362 -11.148 -13.312 1 86.69 153 ASN A N 1
ATOM 1201 C CA . ASN A 1 153 ? -2.617 -10.398 -13.32 1 86.69 153 ASN A CA 1
ATOM 1202 C C . ASN A 1 153 ? -3.494 -10.797 -14.5 1 86.69 153 ASN A C 1
ATOM 1204 O O . ASN A 1 153 ? -3.373 -10.234 -15.586 1 86.69 153 ASN A O 1
ATOM 1208 N N . ARG A 1 154 ? -4.426 -11.562 -14.281 1 87.81 154 ARG A N 1
ATOM 1209 C CA . ARG A 1 154 ? -5.285 -12.016 -15.367 1 87.81 154 ARG A CA 1
ATOM 1210 C C . ARG A 1 154 ? -6.207 -10.906 -15.844 1 87.81 154 ARG A C 1
ATOM 1212 O O . ARG A 1 154 ? -6.75 -10.969 -16.953 1 87.81 154 ARG A O 1
ATOM 1219 N N . GLY A 1 155 ? -6.426 -9.883 -14.969 1 82.44 155 GLY A N 1
ATOM 1220 C CA . GLY A 1 155 ? -7.254 -8.75 -15.344 1 82.44 155 GLY A CA 1
ATOM 1221 C C . GLY A 1 155 ? -6.707 -7.98 -16.531 1 82.44 155 GLY A C 1
ATOM 1222 O O . GLY A 1 155 ? -7.426 -7.199 -17.156 1 82.44 155 GLY A O 1
ATOM 1223 N N . ALA A 1 156 ? -5.5 -8.25 -16.828 1 85.88 156 ALA A N 1
ATOM 1224 C CA . ALA A 1 156 ? -4.867 -7.578 -17.969 1 85.88 156 ALA A CA 1
ATOM 1225 C C . ALA A 1 156 ? -5.312 -8.203 -19.281 1 85.88 156 ALA A C 1
ATOM 1227 O O . ALA A 1 156 ? -5.113 -7.613 -20.359 1 85.88 156 ALA A O 1
ATOM 1228 N N . PHE A 1 157 ? -5.984 -9.312 -19.234 1 90.81 157 PHE A N 1
ATOM 1229 C CA . PHE A 1 157 ? -6.391 -10.023 -20.438 1 90.81 157 PHE A CA 1
ATOM 1230 C C . PHE A 1 157 ? -7.777 -9.578 -20.875 1 90.81 157 PHE A C 1
ATOM 1232 O O . PHE A 1 157 ? -8.625 -9.25 -20.047 1 90.81 157 PHE A O 1
ATOM 1239 N N . LEU A 1 158 ? -7.922 -9.609 -22.172 1 90 158 LEU A N 1
ATOM 1240 C CA . LEU A 1 158 ? -9.258 -9.414 -22.734 1 90 158 LEU A CA 1
ATOM 1241 C C . LEU A 1 158 ? -10.18 -10.562 -22.359 1 90 158 LEU A C 1
ATOM 1243 O O . LEU A 1 158 ? -9.727 -11.703 -22.203 1 90 158 LEU A O 1
ATOM 1247 N N . ASP A 1 159 ? -11.461 -10.289 -22.344 1 87.56 159 ASP A N 1
ATOM 1248 C CA . ASP A 1 159 ? -12.469 -11.297 -22.031 1 87.56 159 ASP A CA 1
ATOM 1249 C C . ASP A 1 159 ? -12.43 -12.445 -23.031 1 87.56 159 ASP A C 1
ATOM 1251 O O . ASP A 1 159 ? -12.688 -13.602 -22.672 1 87.56 159 ASP A O 1
ATOM 1255 N N . THR A 1 160 ? -12.125 -12.086 -24.203 1 90.94 160 THR A N 1
ATOM 1256 C CA . THR A 1 160 ? -12.117 -13.07 -25.281 1 90.94 160 THR A CA 1
ATOM 1257 C C . THR A 1 160 ? -11.016 -14.102 -25.062 1 90.94 160 THR A C 1
ATOM 1259 O O . THR A 1 160 ? -11.125 -15.242 -25.5 1 90.94 160 THR A O 1
ATOM 1262 N N . ILE A 1 161 ? -10.016 -13.742 -24.344 1 93.19 161 ILE A N 1
ATOM 1263 C CA . ILE A 1 161 ? -8.938 -14.672 -24 1 93.19 161 ILE A CA 1
ATOM 1264 C C . ILE A 1 161 ? -9.305 -15.445 -22.75 1 93.19 161 ILE A C 1
ATOM 1266 O O . ILE A 1 161 ? -9.156 -16.672 -22.703 1 93.19 161 ILE A O 1
ATOM 1270 N N . LEU A 1 162 ? -9.844 -14.727 -21.844 1 90.75 162 LEU A N 1
ATOM 1271 C CA . LEU A 1 162 ? -10.188 -15.312 -20.547 1 90.75 162 LEU A CA 1
ATOM 1272 C C . LEU A 1 162 ? -11.234 -16.406 -20.703 1 90.75 162 LEU A C 1
ATOM 1274 O O . LEU A 1 162 ? -11.18 -17.438 -20.031 1 90.75 162 LEU A O 1
ATOM 1278 N N . SER A 1 163 ? -12.125 -16.281 -21.609 1 89.81 163 SER A N 1
ATOM 1279 C CA . SER A 1 163 ? -13.25 -17.203 -21.797 1 89.81 163 SER A CA 1
ATOM 1280 C C . SER A 1 163 ? -12.812 -18.469 -22.531 1 89.81 163 SER A C 1
ATOM 1282 O O . SER A 1 163 ? -13.516 -19.469 -22.5 1 89.81 163 SER A O 1
ATOM 1284 N N . ARG A 1 164 ? -11.633 -18.469 -23.109 1 92.06 164 ARG A N 1
ATOM 1285 C CA . ARG A 1 164 ? -11.242 -19.594 -23.953 1 92.06 164 ARG A CA 1
ATOM 1286 C C . ARG A 1 164 ? -10.062 -20.359 -23.344 1 92.06 164 ARG A C 1
ATOM 1288 O O . ARG A 1 164 ? -9.625 -21.359 -23.891 1 92.06 164 ARG A O 1
ATOM 1295 N N . CYS A 1 165 ? -9.586 -19.859 -22.234 1 95.25 165 CYS A N 1
ATOM 1296 C CA . CYS A 1 165 ? -8.461 -20.5 -21.562 1 95.25 165 CYS A CA 1
ATOM 1297 C C . CYS A 1 165 ? -8.883 -21.109 -20.219 1 95.25 165 CYS A C 1
ATOM 1299 O O . CYS A 1 165 ? -9.805 -20.609 -19.578 1 95.25 165 CYS A O 1
ATOM 1301 N N . ILE A 1 166 ? -8.266 -22.172 -19.859 1 94.62 166 ILE A N 1
ATOM 1302 C CA . ILE A 1 166 ? -8.469 -22.734 -18.531 1 94.62 166 ILE A CA 1
ATOM 1303 C C . ILE A 1 166 ? -7.602 -22 -17.516 1 94.62 166 ILE A C 1
ATOM 1305 O O . ILE A 1 166 ? -6.391 -21.875 -17.703 1 94.62 166 ILE A O 1
ATOM 1309 N N . LEU A 1 167 ? -8.219 -21.531 -16.5 1 92.5 167 LEU A N 1
ATOM 1310 C CA . LEU A 1 167 ? -7.508 -20.75 -15.492 1 92.5 167 LEU A CA 1
ATOM 1311 C C . LEU A 1 167 ? -6.965 -21.672 -14.391 1 92.5 167 LEU A C 1
ATOM 1313 O O . LEU A 1 167 ? -7.723 -22.422 -13.773 1 92.5 167 LEU A O 1
ATOM 1317 N N . LEU A 1 168 ? -5.711 -21.641 -14.242 1 93.75 168 LEU A N 1
ATOM 1318 C CA . LEU A 1 168 ? -5.02 -22.312 -13.148 1 93.75 168 LEU A CA 1
ATOM 1319 C C . LEU A 1 168 ? -4.328 -21.297 -12.234 1 93.75 168 LEU A C 1
ATOM 1321 O O . LEU A 1 168 ? -3.232 -20.828 -12.539 1 93.75 168 LEU A O 1
ATOM 1325 N N . ALA A 1 169 ? -4.887 -21.047 -11.117 1 90.19 169 ALA A N 1
ATOM 1326 C CA . ALA A 1 169 ? -4.363 -20.031 -10.211 1 90.19 169 ALA A CA 1
ATOM 1327 C C . ALA A 1 169 ? -3.557 -20.672 -9.078 1 90.19 169 ALA A C 1
ATOM 1329 O O . ALA A 1 169 ? -4.043 -21.578 -8.391 1 90.19 169 ALA A O 1
ATOM 1330 N N . THR A 1 170 ? -2.387 -20.156 -8.914 1 90.88 170 THR A N 1
ATOM 1331 C CA . THR A 1 170 ? -1.56 -20.672 -7.824 1 90.88 170 THR A CA 1
ATOM 1332 C C . THR A 1 170 ? -2.07 -20.172 -6.477 1 90.88 170 THR A C 1
ATOM 1334 O O . THR A 1 170 ? -2.729 -19.125 -6.406 1 90.88 170 THR A O 1
ATOM 1337 N N . ARG A 1 171 ? -1.738 -20.938 -5.418 1 86 171 ARG A N 1
ATOM 1338 C CA . ARG A 1 171 ? -2.115 -20.578 -4.055 1 86 171 ARG A CA 1
ATOM 1339 C C . ARG A 1 171 ? -0.896 -20.562 -3.137 1 86 171 ARG A C 1
ATOM 1341 O O . ARG A 1 171 ? 0.091 -21.25 -3.391 1 86 171 ARG A O 1
ATOM 1348 N N . PRO A 1 172 ? -1.085 -19.703 -2.064 1 88.44 172 PRO A N 1
ATOM 1349 C CA . PRO A 1 172 ? 0.01 -19.719 -1.092 1 88.44 172 PRO A CA 1
ATOM 1350 C C . PRO A 1 172 ? 0.186 -21.094 -0.431 1 88.44 172 PRO A C 1
ATOM 1352 O O . PRO A 1 172 ? -0.8 -21.781 -0.153 1 88.44 172 PRO A O 1
ATOM 1355 N N . VAL A 1 173 ? 1.411 -21.406 -0.266 1 89.75 173 VAL A N 1
ATOM 1356 C CA . VAL A 1 173 ? 1.747 -22.656 0.413 1 89.75 173 VAL A CA 1
ATOM 1357 C C . VAL A 1 173 ? 1.778 -22.438 1.923 1 89.75 173 VAL A C 1
ATOM 1359 O O . VAL A 1 173 ? 2.266 -21.406 2.393 1 89.75 173 VAL A O 1
ATOM 1362 N N . PRO A 1 174 ? 1.21 -23.344 2.68 1 88.69 174 PRO A N 1
ATOM 1363 C CA . PRO A 1 174 ? 1.239 -23.188 4.137 1 88.69 174 PRO A CA 1
ATOM 1364 C C . PRO A 1 174 ? 2.654 -23 4.68 1 88.69 174 PRO A C 1
ATOM 1366 O O . PRO A 1 174 ? 3.594 -23.641 4.195 1 88.69 174 PRO A O 1
ATOM 1369 N N . GLY A 1 175 ? 2.752 -22.219 5.699 1 90.31 175 GLY A N 1
ATOM 1370 C CA . GLY A 1 175 ? 4.039 -21.875 6.281 1 90.31 175 GLY A CA 1
ATOM 1371 C C . GLY A 1 175 ? 4.832 -23.078 6.738 1 90.31 175 GLY A C 1
ATOM 1372 O O . GLY A 1 175 ? 6.043 -23.156 6.531 1 90.31 175 GLY A O 1
ATOM 1373 N N . THR A 1 176 ? 4.16 -24 7.293 1 91.12 176 THR A N 1
ATOM 1374 C CA . THR A 1 176 ? 4.816 -25.203 7.801 1 91.12 176 THR A CA 1
ATOM 1375 C C . THR A 1 176 ? 5.441 -26 6.66 1 91.12 176 THR A C 1
ATOM 1377 O O . THR A 1 176 ? 6.539 -26.531 6.801 1 91.12 176 THR A O 1
ATOM 1380 N N . ALA A 1 177 ? 4.777 -26.031 5.582 1 91.44 177 ALA A N 1
ATOM 1381 C CA . ALA A 1 177 ? 5.289 -26.75 4.414 1 91.44 177 ALA A CA 1
ATOM 1382 C C . ALA A 1 177 ? 6.492 -26.016 3.814 1 91.44 177 ALA A C 1
ATOM 1384 O O . ALA A 1 177 ? 7.457 -26.656 3.389 1 91.44 177 ALA A O 1
ATOM 1385 N N . VAL A 1 178 ? 6.406 -24.766 3.832 1 93.31 178 VAL A N 1
ATOM 1386 C CA . VAL A 1 178 ? 7.508 -23.953 3.309 1 93.31 178 VAL A CA 1
ATOM 1387 C C . VAL A 1 178 ? 8.75 -24.141 4.18 1 93.31 178 VAL A C 1
ATOM 1389 O O . VAL A 1 178 ? 9.852 -24.312 3.664 1 93.31 178 VAL A O 1
ATOM 1392 N N . GLU A 1 179 ? 8.57 -24.094 5.414 1 94.06 179 GLU A N 1
ATOM 1393 C CA . GLU A 1 179 ? 9.672 -24.281 6.355 1 94.06 179 GLU A CA 1
ATOM 1394 C C . GLU A 1 179 ? 10.367 -25.625 6.129 1 94.06 179 GLU A C 1
ATOM 1396 O O . GLU A 1 179 ? 11.594 -25.688 6.051 1 94.06 179 GLU A O 1
ATOM 1401 N N . LYS A 1 180 ? 9.586 -26.641 6.082 1 93.31 180 LYS A N 1
ATOM 1402 C CA . LYS A 1 180 ? 10.117 -27.984 5.875 1 93.31 180 LYS A CA 1
ATOM 1403 C C . LYS A 1 180 ? 10.898 -28.062 4.562 1 93.31 180 LYS A C 1
ATOM 1405 O O . LYS A 1 180 ? 11.984 -28.641 4.516 1 93.31 180 LYS A O 1
ATOM 1410 N N . TYR A 1 181 ? 10.359 -27.5 3.604 1 91.44 181 TYR A N 1
ATOM 1411 C CA . TYR A 1 181 ? 10.992 -27.484 2.289 1 91.44 181 TYR A CA 1
ATOM 1412 C C . TYR A 1 181 ? 12.352 -26.797 2.346 1 91.44 181 TYR A C 1
ATOM 1414 O O . TYR A 1 181 ? 13.336 -27.297 1.801 1 91.44 181 TYR A O 1
ATOM 1422 N N . LEU A 1 182 ? 12.422 -25.688 2.963 1 94.56 182 LEU A N 1
ATOM 1423 C CA . LEU A 1 182 ? 13.648 -24.906 3.016 1 94.56 182 LEU A CA 1
ATOM 1424 C C . LEU A 1 182 ? 14.727 -25.625 3.818 1 94.56 182 LEU A C 1
ATOM 1426 O O . LEU A 1 182 ? 15.898 -25.594 3.447 1 94.56 182 LEU A O 1
ATOM 1430 N N . VAL A 1 183 ? 14.344 -26.25 4.887 1 94.56 183 VAL A N 1
ATOM 1431 C CA . VAL A 1 183 ? 15.297 -26.969 5.723 1 94.56 183 VAL A CA 1
ATOM 1432 C C . VAL A 1 183 ? 15.852 -28.172 4.961 1 94.56 183 VAL A C 1
ATOM 1434 O O . VAL A 1 183 ? 17.062 -28.406 4.957 1 94.56 183 VAL A O 1
ATOM 1437 N N . GLU A 1 184 ? 15.039 -28.844 4.254 1 91.5 184 GLU A N 1
ATOM 1438 C CA . GLU A 1 184 ? 15.414 -30.094 3.59 1 91.5 184 GLU A CA 1
ATOM 1439 C C . GLU A 1 184 ? 16.125 -29.812 2.27 1 91.5 184 GLU A C 1
ATOM 1441 O O . GLU A 1 184 ? 17.141 -30.453 1.959 1 91.5 184 GLU A O 1
ATOM 1446 N N . LYS A 1 185 ? 15.695 -28.906 1.548 1 87.75 185 LYS A N 1
ATOM 1447 C CA . LYS A 1 185 ? 16.188 -28.719 0.188 1 87.75 185 LYS A CA 1
ATOM 1448 C C . LYS A 1 185 ? 17.266 -27.625 0.138 1 87.75 185 LYS A C 1
ATOM 1450 O O . LYS A 1 185 ? 18.172 -27.688 -0.684 1 87.75 185 LYS A O 1
ATOM 1455 N N . CYS A 1 186 ? 17.109 -26.625 0.926 1 89.56 186 CYS A N 1
ATOM 1456 C CA . CYS A 1 186 ? 18.062 -25.516 0.872 1 89.56 186 CYS A CA 1
ATOM 1457 C C . CYS A 1 186 ? 19.062 -25.609 2.006 1 89.56 186 CYS A C 1
ATOM 1459 O O . CYS A 1 186 ? 20 -24.797 2.08 1 89.56 186 CYS A O 1
ATOM 1461 N N . SER A 1 187 ? 18.953 -26.484 2.943 1 91.75 187 SER A N 1
ATOM 1462 C CA . SER A 1 187 ? 19.891 -26.734 4.043 1 91.75 187 SER A CA 1
ATOM 1463 C C . SER A 1 187 ? 20.094 -25.484 4.887 1 91.75 187 SER A C 1
ATOM 1465 O O . SER A 1 187 ? 21.219 -25.109 5.184 1 91.75 187 SER A O 1
ATOM 1467 N N . VAL A 1 188 ? 19.078 -24.812 5.172 1 93 188 VAL A N 1
ATOM 1468 C CA . VAL A 1 188 ? 19.156 -23.625 6.02 1 93 188 VAL A CA 1
ATOM 1469 C C . VAL A 1 188 ? 18.703 -23.984 7.434 1 93 188 VAL A C 1
ATOM 1471 O O . VAL A 1 188 ? 18.078 -25.016 7.652 1 93 188 VAL A O 1
ATOM 1474 N N . SER A 1 189 ? 19.109 -23.141 8.438 1 93.94 189 SER A N 1
ATOM 1475 C CA . SER A 1 189 ? 18.719 -23.359 9.828 1 93.94 189 SER A CA 1
ATOM 1476 C C . SER A 1 189 ? 17.203 -23.219 10.016 1 93.94 189 SER A C 1
ATOM 1478 O O . SER A 1 189 ? 16.531 -22.594 9.195 1 93.94 189 SER A O 1
ATOM 1480 N N . LYS A 1 190 ? 16.719 -23.828 11.031 1 93.19 190 LYS A N 1
ATOM 1481 C CA . LYS A 1 190 ? 15.289 -23.781 11.344 1 93.19 190 LYS A CA 1
ATOM 1482 C C . LYS A 1 190 ? 14.828 -22.328 11.547 1 93.19 190 LYS A C 1
ATOM 1484 O O . LYS A 1 190 ? 13.734 -21.953 11.117 1 93.19 190 LYS A O 1
ATOM 1489 N N . GLU A 1 191 ? 15.664 -21.594 12.133 1 91.88 191 GLU A N 1
ATOM 1490 C CA . GLU A 1 191 ? 15.336 -20.203 12.406 1 91.88 191 GLU A CA 1
ATOM 1491 C C . GLU A 1 191 ? 15.203 -19.406 11.109 1 91.88 191 GLU A C 1
ATOM 1493 O O . GLU A 1 191 ? 14.25 -18.641 10.938 1 91.88 191 GLU A O 1
ATOM 1498 N N . GLU A 1 192 ? 16.109 -19.594 10.281 1 93.31 192 GLU A N 1
ATOM 1499 C CA . GLU A 1 192 ? 16.078 -18.906 8.992 1 93.31 192 GLU A CA 1
ATOM 1500 C C . GLU A 1 192 ? 14.891 -19.359 8.148 1 93.31 192 GLU A C 1
ATOM 1502 O O . GLU A 1 192 ? 14.266 -18.562 7.461 1 93.31 192 GLU A O 1
ATOM 1507 N N . ALA A 1 193 ? 14.602 -20.625 8.258 1 95.31 193 ALA A N 1
ATOM 1508 C CA . ALA A 1 193 ? 13.484 -21.188 7.512 1 95.31 193 ALA A CA 1
ATOM 1509 C C . ALA A 1 193 ? 12.156 -20.641 8.016 1 95.31 193 ALA A C 1
ATOM 1511 O O . ALA A 1 193 ? 11.25 -20.344 7.227 1 95.31 193 ALA A O 1
ATOM 1512 N N . GLU A 1 194 ? 12.086 -20.516 9.312 1 94.06 194 GLU A N 1
ATOM 1513 C CA . GLU A 1 194 ? 10.867 -19.984 9.906 1 94.06 194 GLU A CA 1
ATOM 1514 C C . GLU A 1 194 ? 10.625 -18.531 9.484 1 94.06 194 GLU A C 1
ATOM 1516 O O . GLU A 1 194 ? 9.5 -18.156 9.164 1 94.06 194 GLU A O 1
ATOM 1521 N N . PHE A 1 195 ? 11.68 -17.797 9.5 1 94.69 195 PHE A N 1
ATOM 1522 C CA . PHE A 1 195 ? 11.57 -16.406 9.07 1 94.69 195 PHE A CA 1
ATOM 1523 C C . PHE A 1 195 ? 11.141 -16.328 7.613 1 94.69 195 PHE A C 1
ATOM 1525 O O . PHE A 1 195 ? 10.203 -15.602 7.273 1 94.69 195 PHE A O 1
ATOM 1532 N N . ALA A 1 196 ? 11.852 -17 6.789 1 95.75 196 ALA A N 1
ATOM 1533 C CA . ALA A 1 196 ? 11.586 -16.953 5.355 1 95.75 196 ALA A CA 1
ATOM 1534 C C . ALA A 1 196 ? 10.164 -17.422 5.047 1 95.75 196 ALA A C 1
ATOM 1536 O O . ALA A 1 196 ? 9.5 -16.859 4.168 1 95.75 196 ALA A O 1
ATOM 1537 N N . ALA A 1 197 ? 9.68 -18.406 5.758 1 93.94 197 ALA A N 1
ATOM 1538 C CA . ALA A 1 197 ? 8.328 -18.922 5.566 1 93.94 197 ALA A CA 1
ATOM 1539 C C . ALA A 1 197 ? 7.285 -17.859 5.914 1 93.94 197 ALA A C 1
ATOM 1541 O O . ALA A 1 197 ? 6.332 -17.641 5.16 1 93.94 197 ALA A O 1
ATOM 1542 N N . GLY A 1 198 ? 7.492 -17.234 6.988 1 91.69 198 GLY A N 1
ATOM 1543 C CA . GLY A 1 198 ? 6.578 -16.172 7.391 1 91.69 198 GLY A CA 1
ATOM 1544 C C . GLY A 1 198 ? 6.633 -14.961 6.48 1 91.69 198 GLY A C 1
ATOM 1545 O O . GLY A 1 198 ? 5.594 -14.414 6.105 1 91.69 198 GLY A O 1
ATOM 1546 N N . PHE A 1 199 ? 7.812 -14.602 6.102 1 93 199 PHE A N 1
ATOM 1547 C CA . PHE A 1 199 ? 8.047 -13.383 5.336 1 93 199 PHE A CA 1
ATOM 1548 C C . PHE A 1 199 ? 7.586 -13.555 3.891 1 93 199 PHE A C 1
ATOM 1550 O O . PHE A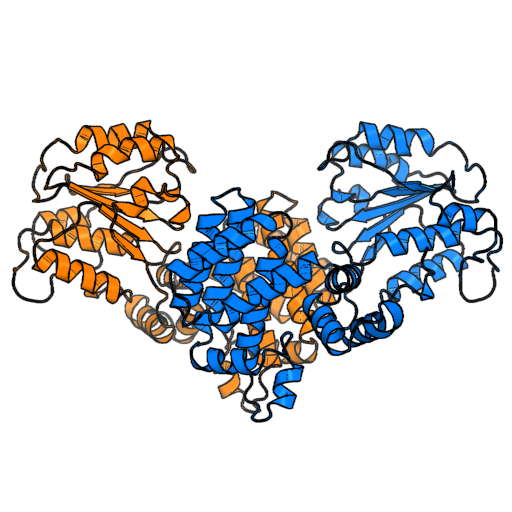 1 199 ? 7.184 -12.586 3.244 1 93 199 PHE A O 1
ATOM 1557 N N . SER A 1 200 ? 7.594 -14.711 3.428 1 93.19 200 SER A N 1
ATOM 1558 C CA . SER A 1 200 ? 7.25 -14.977 2.033 1 93.19 200 SER A CA 1
ATOM 1559 C C . SER A 1 200 ? 5.738 -15.078 1.846 1 93.19 200 SER A C 1
ATOM 1561 O O . SER A 1 200 ? 5.246 -15.055 0.716 1 93.19 200 SER A O 1
ATOM 1563 N N . LEU A 1 201 ? 5.039 -15.227 2.898 1 87.81 201 LEU A N 1
ATOM 1564 C CA . LEU A 1 201 ? 3.582 -15.328 2.879 1 87.81 201 LEU A CA 1
ATOM 1565 C C . LEU A 1 201 ? 3.133 -16.469 1.965 1 87.81 201 LEU A C 1
ATOM 1567 O O . LEU A 1 201 ? 2.232 -16.281 1.142 1 87.81 201 LEU A O 1
ATOM 1571 N N . GLY A 1 202 ? 3.908 -17.562 2.016 1 88.5 202 GLY A N 1
ATOM 1572 C CA . GLY A 1 202 ? 3.529 -18.766 1.292 1 88.5 202 GLY A CA 1
ATOM 1573 C C . GLY A 1 202 ? 4.074 -18.812 -0.124 1 88.5 202 GLY A C 1
ATOM 1574 O O . GLY A 1 202 ? 3.791 -19.75 -0.876 1 88.5 202 GLY A O 1
ATOM 1575 N N . ASN A 1 203 ? 4.738 -17.844 -0.508 1 90.94 203 ASN A N 1
ATOM 1576 C CA . ASN A 1 203 ? 5.398 -17.828 -1.808 1 90.94 203 ASN A CA 1
ATOM 1577 C C . ASN A 1 203 ? 6.75 -18.531 -1.761 1 90.94 203 ASN A C 1
ATOM 1579 O O . ASN A 1 203 ? 7.727 -17.984 -1.251 1 90.94 203 ASN A O 1
ATOM 1583 N N . ILE A 1 204 ? 6.789 -19.688 -2.383 1 90.12 204 ILE A N 1
ATOM 1584 C CA . ILE A 1 204 ? 7.953 -20.562 -2.26 1 90.12 204 ILE A CA 1
ATOM 1585 C C . ILE A 1 204 ? 9.156 -19.906 -2.947 1 90.12 204 ILE A C 1
ATOM 1587 O O . ILE A 1 204 ? 10.273 -19.984 -2.441 1 90.12 204 ILE A O 1
ATOM 1591 N N . GLY A 1 205 ? 8.984 -19.391 -4.16 1 91.19 205 GLY A N 1
ATOM 1592 C CA . GLY A 1 205 ? 10.078 -18.734 -4.852 1 91.19 205 GLY A CA 1
ATOM 1593 C C . GLY A 1 205 ? 10.664 -17.562 -4.066 1 91.19 205 GLY A C 1
ATOM 1594 O O . GLY A 1 205 ? 11.883 -17.391 -4.035 1 91.19 205 GLY A O 1
ATOM 1595 N N . LYS A 1 206 ? 9.797 -16.875 -3.471 1 92.12 206 LYS A N 1
ATOM 1596 C CA . LYS A 1 206 ? 10.25 -15.773 -2.623 1 92.12 206 LYS A CA 1
ATOM 1597 C C . LYS A 1 206 ? 11.008 -16.297 -1.406 1 92.12 206 LYS A C 1
ATOM 1599 O O . LYS A 1 206 ? 12.039 -15.727 -1.023 1 92.12 206 LYS A O 1
ATOM 1604 N N . ALA A 1 207 ? 10.5 -17.312 -0.816 1 94.81 207 ALA A N 1
ATOM 1605 C CA . ALA A 1 207 ? 11.148 -17.891 0.351 1 94.81 207 ALA A CA 1
ATOM 1606 C C . ALA A 1 207 ? 12.562 -18.375 0.012 1 94.81 207 ALA A C 1
ATOM 1608 O O . ALA A 1 207 ? 13.5 -18.125 0.769 1 94.81 207 ALA A O 1
ATOM 1609 N N . GLU A 1 208 ? 12.672 -18.969 -1.088 1 93.12 208 GLU A N 1
ATOM 1610 C CA . GLU A 1 208 ? 13.969 -19.453 -1.534 1 93.12 208 GLU A CA 1
ATOM 1611 C C . GLU A 1 208 ? 14.93 -18.297 -1.793 1 93.12 208 GLU A C 1
ATOM 1613 O O . GLU A 1 208 ? 16.109 -18.375 -1.447 1 93.12 208 GLU A O 1
ATOM 1618 N N . ALA A 1 209 ? 14.422 -17.312 -2.416 1 92.06 209 ALA A N 1
ATOM 1619 C CA . ALA A 1 209 ? 15.242 -16.141 -2.727 1 92.06 209 ALA A CA 1
ATOM 1620 C C . ALA A 1 209 ? 15.742 -15.477 -1.451 1 92.06 209 ALA A C 1
ATOM 1622 O O . ALA A 1 209 ? 16.875 -14.992 -1.399 1 92.06 209 ALA A O 1
ATOM 1623 N N . ILE A 1 210 ? 14.93 -15.445 -0.497 1 93.44 210 ILE A N 1
ATOM 1624 C CA . ILE A 1 210 ? 15.25 -14.82 0.781 1 93.44 210 ILE A CA 1
ATOM 1625 C C . ILE A 1 210 ? 16.406 -15.562 1.448 1 93.44 210 ILE A C 1
ATOM 1627 O O . ILE A 1 210 ? 17.359 -14.938 1.925 1 93.44 210 ILE A O 1
ATOM 1631 N N . VAL A 1 211 ? 16.406 -16.875 1.432 1 94.31 211 VAL A N 1
ATOM 1632 C CA . VAL A 1 211 ? 17.391 -17.656 2.17 1 94.31 211 VAL A CA 1
ATOM 1633 C C . VAL A 1 211 ? 18.688 -17.734 1.37 1 94.31 211 VAL A C 1
ATOM 1635 O O . VAL A 1 211 ? 19.766 -17.891 1.943 1 94.31 211 VAL A O 1
ATOM 1638 N N . SER A 1 212 ? 18.625 -17.562 0.078 1 92.62 212 SER A N 1
ATOM 1639 C CA . SER A 1 212 ? 19.797 -17.766 -0.766 1 92.62 212 SER A CA 1
ATOM 1640 C C . SER A 1 212 ? 20.5 -16.438 -1.079 1 92.62 212 SER A C 1
ATOM 1642 O O . SER A 1 212 ? 21.656 -16.422 -1.497 1 92.62 212 SER A O 1
ATOM 1644 N N . SER A 1 213 ? 19.891 -15.391 -0.86 1 92.44 213 SER A N 1
ATOM 1645 C CA . SER A 1 213 ? 20.406 -14.094 -1.279 1 92.44 213 SER A CA 1
ATOM 1646 C C . SER A 1 213 ? 21.188 -13.422 -0.153 1 92.44 213 SER A C 1
ATOM 1648 O O . SER A 1 213 ? 20.609 -13.016 0.857 1 92.44 213 SER A O 1
ATOM 1650 N N . GLU A 1 214 ? 22.375 -13.18 -0.408 1 92.12 214 GLU A N 1
ATOM 1651 C CA . GLU A 1 214 ? 23.203 -12.453 0.548 1 92.12 214 GLU A CA 1
ATOM 1652 C C . GLU A 1 214 ? 22.781 -10.984 0.624 1 92.12 214 GLU A C 1
ATOM 1654 O O . GLU A 1 214 ? 22.828 -10.375 1.696 1 92.12 214 GLU A O 1
ATOM 1659 N N . GLU A 1 215 ? 22.484 -10.492 -0.483 1 93.69 215 GLU A N 1
ATOM 1660 C CA . GLU A 1 215 ? 22.047 -9.102 -0.549 1 93.69 215 GLU A CA 1
ATOM 1661 C C . GLU A 1 215 ? 20.812 -8.867 0.325 1 93.69 215 GLU A C 1
ATOM 1663 O O . GLU A 1 215 ? 20.719 -7.84 1 1 93.69 215 GLU A O 1
ATOM 1668 N N . PHE A 1 216 ? 19.953 -9.805 0.306 1 94.62 216 PHE A N 1
ATOM 1669 C CA . PHE A 1 216 ? 18.781 -9.695 1.153 1 94.62 216 PHE A CA 1
ATOM 1670 C C . PHE A 1 216 ? 19.156 -9.711 2.627 1 94.62 216 PHE A C 1
ATOM 1672 O O . PHE A 1 216 ? 18.625 -8.938 3.424 1 94.62 216 PHE A O 1
ATOM 1679 N N . GLN A 1 217 ? 20 -10.625 2.939 1 94.19 217 GLN A N 1
ATOM 1680 C CA . GLN A 1 217 ? 20.406 -10.75 4.332 1 94.19 217 GLN A CA 1
ATOM 1681 C C . GLN A 1 217 ? 21.047 -9.453 4.832 1 94.19 217 GLN A C 1
ATOM 1683 O O . GLN A 1 217 ? 20.797 -9.031 5.961 1 94.19 217 GLN A O 1
ATOM 1688 N N . ASP A 1 218 ? 21.828 -8.859 3.99 1 95.56 218 ASP A N 1
ATOM 1689 C CA . ASP A 1 218 ? 22.469 -7.598 4.348 1 95.56 218 ASP A CA 1
ATOM 1690 C C . ASP A 1 218 ? 21.438 -6.496 4.539 1 95.56 218 ASP A C 1
ATOM 1692 O O . ASP A 1 218 ? 21.5 -5.734 5.508 1 95.56 218 ASP A O 1
ATOM 1696 N N . LEU A 1 219 ? 20.547 -6.402 3.598 1 96 219 LEU A N 1
ATOM 1697 C CA . LEU A 1 219 ? 19.484 -5.406 3.676 1 96 219 LEU A CA 1
ATOM 1698 C C . LEU A 1 219 ? 18.625 -5.625 4.918 1 96 219 LEU A C 1
ATOM 1700 O O . LEU A 1 219 ? 18.266 -4.668 5.602 1 96 219 LEU A O 1
ATOM 1704 N N . LYS A 1 220 ? 18.312 -6.863 5.148 1 95.81 220 LYS A N 1
ATOM 1705 C CA . LYS A 1 220 ? 17.547 -7.219 6.328 1 95.81 220 LYS A CA 1
ATOM 1706 C C . LYS A 1 220 ? 18.234 -6.766 7.605 1 95.81 220 LYS A C 1
ATOM 1708 O O . LYS A 1 220 ? 17.625 -6.137 8.469 1 95.81 220 LYS A O 1
ATOM 1713 N N . GLU A 1 221 ? 19.469 -7.051 7.707 1 95.69 221 GLU A N 1
ATOM 1714 C CA . GLU A 1 221 ? 20.219 -6.691 8.906 1 95.69 221 GLU A CA 1
ATOM 1715 C C . GLU A 1 221 ? 20.312 -5.176 9.062 1 95.69 221 GLU A C 1
ATOM 1717 O O . GLU A 1 221 ? 20.234 -4.652 10.172 1 95.69 221 GLU A O 1
ATOM 1722 N N . LEU A 1 222 ? 20.562 -4.539 7.988 1 95.5 222 LEU A N 1
ATOM 1723 C CA . LEU A 1 222 ? 20.594 -3.08 8.016 1 95.5 222 LEU A CA 1
ATOM 1724 C C . LEU A 1 222 ? 19.266 -2.51 8.492 1 95.5 222 LEU A C 1
ATOM 1726 O O . LEU A 1 222 ? 19.234 -1.635 9.359 1 95.5 222 LEU A O 1
ATOM 1730 N N . THR A 1 223 ? 18.172 -2.988 7.977 1 97.12 223 THR A N 1
ATOM 1731 C CA . THR A 1 223 ? 16.844 -2.51 8.32 1 97.12 223 THR A CA 1
ATOM 1732 C C . THR A 1 223 ? 16.5 -2.832 9.773 1 97.12 223 THR A C 1
ATOM 1734 O O . THR A 1 223 ? 15.945 -1.994 10.484 1 97.12 223 THR A O 1
ATOM 1737 N N . LEU A 1 224 ? 16.891 -4.016 10.203 1 97.06 224 LEU A N 1
ATOM 1738 C CA . LEU A 1 224 ? 16.625 -4.422 11.586 1 97.06 224 LEU A CA 1
ATOM 1739 C C . LEU A 1 224 ? 17.391 -3.551 12.562 1 97.06 224 LEU A C 1
ATOM 1741 O O . LEU A 1 224 ? 16.906 -3.27 13.664 1 97.06 224 LEU A O 1
ATOM 1745 N N . SER A 1 225 ? 18.578 -3.188 12.164 1 95.5 225 SER A N 1
ATOM 1746 C CA . SER A 1 225 ? 19.375 -2.328 13.031 1 95.5 225 SER A CA 1
ATOM 1747 C C . SER A 1 225 ? 18.688 -0.993 13.281 1 95.5 225 SER A C 1
ATOM 1749 O O . SER A 1 225 ? 18.844 -0.391 14.344 1 95.5 225 SER A O 1
ATOM 1751 N N . ILE A 1 226 ? 17.938 -0.555 12.367 1 95.88 226 ILE A N 1
ATOM 1752 C CA . ILE A 1 226 ? 17.172 0.676 12.508 1 95.88 226 ILE A CA 1
ATOM 1753 C C . ILE A 1 226 ? 15.906 0.406 13.328 1 95.88 226 ILE A C 1
ATOM 1755 O O . ILE A 1 226 ? 15.609 1.129 14.281 1 95.88 226 ILE A O 1
ATOM 1759 N N . LEU A 1 227 ? 15.219 -0.655 13.016 1 97.31 227 LEU A N 1
ATOM 1760 C CA . LEU A 1 227 ? 13.922 -0.955 13.609 1 97.31 227 LEU A CA 1
ATOM 1761 C C . LEU A 1 227 ? 14.062 -1.294 15.094 1 97.31 227 LEU A C 1
ATOM 1763 O O . LEU A 1 227 ? 13.203 -0.937 15.898 1 97.31 227 LEU A O 1
ATOM 1767 N N . ARG A 1 228 ? 15.164 -1.977 15.406 1 96.62 228 ARG A N 1
ATOM 1768 C CA . ARG A 1 228 ? 15.43 -2.352 16.797 1 96.62 228 ARG A CA 1
ATOM 1769 C C . ARG A 1 228 ? 15.461 -1.124 17.688 1 96.62 228 ARG A C 1
ATOM 1771 O O . ARG A 1 228 ? 14.992 -1.176 18.828 1 96.62 228 ARG A O 1
ATOM 1778 N N . TYR A 1 229 ? 15.906 -0.014 17.141 1 94.31 229 TYR A N 1
ATOM 1779 C CA . TYR A 1 229 ? 16.125 1.174 17.953 1 94.31 229 TYR A CA 1
ATOM 1780 C C . TYR A 1 229 ? 15.422 2.387 17.359 1 94.31 229 TYR A C 1
ATOM 1782 O O . TYR A 1 229 ? 15.883 3.518 17.516 1 94.31 229 TYR A O 1
ATOM 1790 N N . ILE A 1 230 ? 14.398 2.135 16.688 1 94.38 230 ILE A N 1
ATOM 1791 C CA . ILE A 1 230 ? 13.734 3.189 15.938 1 94.38 230 ILE A CA 1
ATOM 1792 C C . ILE A 1 230 ? 13.242 4.273 16.891 1 94.38 230 ILE A C 1
ATOM 1794 O O . ILE A 1 230 ? 13.211 5.453 16.547 1 94.38 230 ILE A O 1
ATOM 1798 N N . HIS A 1 231 ? 12.859 3.922 18.125 1 92.69 231 HIS A N 1
ATOM 1799 C CA . HIS A 1 231 ? 12.32 4.879 19.078 1 92.69 231 HIS A CA 1
ATOM 1800 C C . HIS A 1 231 ? 13.43 5.727 19.703 1 92.69 231 HIS A C 1
ATOM 1802 O O . HIS A 1 231 ? 13.148 6.742 20.344 1 92.69 231 HIS A O 1
ATOM 1808 N N . GLU A 1 232 ? 14.688 5.398 19.453 1 91.56 232 GLU A N 1
ATOM 1809 C CA . GLU A 1 232 ? 15.805 6.105 20.078 1 91.56 232 GLU A CA 1
ATOM 1810 C C . GLU A 1 232 ? 16.766 6.656 19.031 1 91.56 232 GLU A C 1
ATOM 1812 O O . GLU A 1 232 ? 17.703 7.383 19.344 1 91.56 232 GLU A O 1
ATOM 1817 N N . ILE A 1 233 ? 16.516 6.359 17.859 1 90.44 233 ILE A N 1
ATOM 1818 C CA . ILE A 1 233 ? 17.469 6.73 16.812 1 90.44 233 ILE A CA 1
ATOM 1819 C C . ILE A 1 233 ? 17.453 8.25 16.609 1 90.44 233 ILE A C 1
ATOM 1821 O O . ILE A 1 233 ? 16.391 8.875 16.672 1 90.44 233 ILE A O 1
ATOM 1825 N N . GLU A 1 234 ? 18.594 8.781 16.438 1 88.94 234 GLU A N 1
ATOM 1826 C CA . GLU A 1 234 ? 18.719 10.227 16.25 1 88.94 234 GLU A CA 1
ATOM 1827 C C . GLU A 1 234 ? 18.688 10.602 14.773 1 88.94 234 GLU A C 1
ATOM 1829 O O . GLU A 1 234 ? 19 9.773 13.914 1 88.94 234 GLU A O 1
ATOM 1834 N N . SER A 1 235 ? 18.438 11.867 14.508 1 85.19 235 SER A N 1
ATOM 1835 C CA . SER A 1 235 ? 18.25 12.336 13.148 1 85.19 235 SER A CA 1
ATOM 1836 C C . SER A 1 235 ? 19.516 12.164 12.312 1 85.19 235 SER A C 1
ATOM 1838 O O . SER A 1 235 ? 19.453 11.766 11.148 1 85.19 235 SER A O 1
ATOM 1840 N N . TYR A 1 236 ? 20.625 12.43 12.922 1 86.12 236 TYR A N 1
ATOM 1841 C CA . TYR A 1 236 ? 21.859 12.32 12.172 1 86.12 236 TYR A CA 1
ATOM 1842 C C . TYR A 1 236 ? 22.156 10.867 11.812 1 86.12 236 TYR A C 1
ATOM 1844 O O . TYR A 1 236 ? 22.688 10.578 10.742 1 86.12 236 TYR A O 1
ATOM 1852 N N . GLU A 1 237 ? 21.797 9.969 12.641 1 90.5 237 GLU A N 1
ATOM 1853 C CA . GLU A 1 237 ? 21.984 8.547 12.375 1 90.5 237 GLU A CA 1
ATOM 1854 C C . GLU A 1 237 ? 21.078 8.078 11.234 1 90.5 237 GLU A C 1
ATOM 1856 O O . GLU A 1 237 ? 21.469 7.223 10.438 1 90.5 237 GLU A O 1
ATOM 1861 N N . ILE A 1 238 ? 19.938 8.719 11.227 1 91.12 238 ILE A N 1
ATOM 1862 C CA . ILE A 1 238 ? 18.969 8.352 10.195 1 91.12 238 ILE A CA 1
ATOM 1863 C C . ILE A 1 238 ? 19.531 8.703 8.82 1 91.12 238 ILE A C 1
ATOM 1865 O O . ILE A 1 238 ? 19.516 7.879 7.902 1 91.12 238 ILE A O 1
ATOM 1869 N N . ALA A 1 239 ? 20.094 9.836 8.695 1 88.31 239 ALA A N 1
ATOM 1870 C CA . ALA A 1 239 ? 20.656 10.289 7.426 1 88.31 239 ALA A CA 1
ATOM 1871 C C . ALA A 1 239 ? 21.781 9.352 6.961 1 88.31 239 ALA A C 1
ATOM 1873 O O . ALA A 1 239 ? 21.859 9.016 5.777 1 88.31 239 ALA A O 1
ATOM 1874 N N . ASP A 1 240 ? 22.578 8.945 7.91 1 91.12 240 ASP A N 1
ATOM 1875 C CA . ASP A 1 240 ? 23.703 8.062 7.598 1 91.12 240 ASP A CA 1
ATOM 1876 C C . ASP A 1 240 ? 23.219 6.691 7.145 1 91.12 240 ASP A C 1
ATOM 1878 O O . ASP A 1 240 ? 23.75 6.117 6.195 1 91.12 240 ASP A O 1
ATOM 1882 N N . LYS A 1 241 ? 22.281 6.203 7.816 1 91.88 241 LYS A N 1
ATOM 1883 C CA . LYS A 1 241 ? 21.75 4.887 7.477 1 91.88 241 LYS A CA 1
ATOM 1884 C C . LYS A 1 241 ? 21.031 4.914 6.129 1 91.88 241 LYS A C 1
ATOM 1886 O O . LYS A 1 241 ? 21.109 3.951 5.359 1 91.88 241 LYS A O 1
ATOM 1891 N N . VAL A 1 242 ? 20.359 5.996 5.895 1 92.44 242 VAL A N 1
ATOM 1892 C CA . VAL A 1 242 ? 19.625 6.125 4.648 1 92.44 242 VAL A CA 1
ATOM 1893 C C . VAL A 1 242 ? 20.578 6.09 3.461 1 92.44 242 VAL A C 1
ATOM 1895 O O . VAL A 1 242 ? 20.266 5.527 2.412 1 92.44 242 VAL A O 1
ATOM 1898 N N . LYS A 1 243 ? 21.75 6.645 3.613 1 92.12 243 LYS A N 1
ATOM 1899 C CA . LYS A 1 243 ? 22.75 6.641 2.551 1 92.12 243 LYS A CA 1
ATOM 1900 C C . LYS A 1 243 ? 23.141 5.215 2.174 1 92.12 243 LYS A C 1
ATOM 1902 O O . LYS A 1 243 ? 23.453 4.938 1.013 1 92.12 243 LYS A O 1
ATOM 1907 N N . GLU A 1 244 ? 23.094 4.379 3.117 1 93.19 244 GLU A N 1
ATOM 1908 C CA . GLU A 1 244 ? 23.484 2.994 2.893 1 93.19 244 GLU A CA 1
ATOM 1909 C C . GLU A 1 244 ? 22.469 2.266 2.014 1 93.19 244 GLU A C 1
ATOM 1911 O O . GLU A 1 244 ? 22.812 1.303 1.325 1 93.19 244 GLU A O 1
ATOM 1916 N N . TYR A 1 245 ? 21.234 2.709 2.008 1 93.88 245 TYR A N 1
ATOM 1917 C CA . TYR A 1 245 ? 20.172 2.029 1.259 1 93.88 245 TYR A CA 1
ATOM 1918 C C . TYR A 1 245 ? 20.328 2.266 -0.239 1 93.88 245 TYR A C 1
ATOM 1920 O O . TYR A 1 245 ? 19.719 1.569 -1.052 1 93.88 245 TYR A O 1
ATOM 1928 N N . LYS A 1 246 ? 21.109 3.232 -0.563 1 89.56 246 LYS A N 1
ATOM 1929 C CA . LYS A 1 246 ? 21.328 3.537 -1.975 1 89.56 246 LYS A CA 1
ATOM 1930 C C . LYS A 1 246 ? 21.891 2.328 -2.717 1 89.56 246 LYS A C 1
ATOM 1932 O O . LYS A 1 246 ? 21.609 2.135 -3.902 1 89.56 246 LYS A O 1
ATOM 1937 N N . LYS A 1 247 ? 22.641 1.514 -1.986 1 91.44 247 LYS A N 1
ATOM 1938 C CA . LYS A 1 247 ? 23.219 0.306 -2.559 1 91.44 247 LYS A CA 1
ATOM 1939 C C . LYS A 1 247 ? 22.141 -0.72 -2.902 1 91.44 247 LYS A C 1
ATOM 1941 O O . LYS A 1 247 ? 22.375 -1.625 -3.707 1 91.44 247 LYS A O 1
ATOM 1946 N N . TYR A 1 248 ? 20.984 -0.526 -2.369 1 91.25 248 TYR A N 1
ATOM 1947 C CA . TYR A 1 248 ? 19.938 -1.531 -2.512 1 91.25 248 TYR A CA 1
ATOM 1948 C C . TYR A 1 248 ? 18.719 -0.963 -3.252 1 91.25 248 TYR A C 1
ATOM 1950 O O . TYR A 1 248 ? 17.594 -1.387 -3.021 1 91.25 248 TYR A O 1
ATOM 1958 N N . LYS A 1 249 ? 18.859 -0.001 -4.031 1 87.25 249 LYS A N 1
ATOM 1959 C CA . LYS A 1 249 ? 17.766 0.674 -4.73 1 87.25 249 LYS A CA 1
ATOM 1960 C C . LYS A 1 249 ? 16.922 -0.32 -5.52 1 87.25 249 LYS A C 1
ATOM 1962 O O . LYS A 1 249 ? 15.703 -0.184 -5.59 1 87.25 249 LYS A O 1
ATOM 1967 N N . ASN A 1 250 ? 17.578 -1.337 -6.047 1 85.62 250 ASN A N 1
ATOM 1968 C CA . ASN A 1 250 ? 16.875 -2.314 -6.875 1 85.62 250 ASN A CA 1
ATOM 1969 C C . ASN A 1 250 ? 16.047 -3.277 -6.031 1 85.62 250 ASN A C 1
ATOM 1971 O O . ASN A 1 250 ? 15.18 -3.973 -6.551 1 85.62 250 ASN A O 1
ATOM 1975 N N . ARG A 1 251 ? 16.266 -3.285 -4.703 1 89.25 251 ARG A N 1
ATOM 1976 C CA . ARG A 1 251 ? 15.547 -4.176 -3.797 1 89.25 251 ARG A CA 1
ATOM 1977 C C . ARG A 1 251 ? 14.844 -3.383 -2.699 1 89.25 251 ARG A C 1
ATOM 1979 O O . ARG A 1 251 ? 14.602 -3.904 -1.61 1 89.25 251 ARG A O 1
ATOM 1986 N N . ILE A 1 252 ? 14.492 -2.166 -3.006 1 92.12 252 ILE A N 1
ATOM 1987 C CA . ILE A 1 252 ? 13.977 -1.276 -1.975 1 92.12 252 ILE A CA 1
ATOM 1988 C C . ILE A 1 252 ? 12.602 -1.77 -1.511 1 92.12 252 ILE A C 1
ATOM 1990 O O . ILE A 1 252 ? 12.188 -1.488 -0.385 1 92.12 252 ILE A O 1
ATOM 1994 N N . GLU A 1 253 ? 12.031 -2.602 -2.342 1 91.44 253 GLU A N 1
ATOM 1995 C CA . GLU A 1 253 ? 10.734 -3.174 -1.981 1 91.44 253 GLU A CA 1
ATOM 1996 C C . GLU A 1 253 ? 10.859 -4.078 -0.759 1 91.44 253 GLU A C 1
ATOM 1998 O O . GLU A 1 253 ? 9.93 -4.16 0.052 1 91.44 253 GLU A O 1
ATOM 2003 N N . ASP A 1 254 ? 11.945 -4.727 -0.674 1 93.81 254 ASP A N 1
ATOM 2004 C CA . ASP A 1 254 ? 12.188 -5.594 0.477 1 93.81 254 ASP A CA 1
ATOM 2005 C C . ASP A 1 254 ? 12.289 -4.777 1.764 1 93.81 254 ASP A C 1
ATOM 2007 O O . ASP A 1 254 ? 11.883 -5.242 2.832 1 93.81 254 ASP A O 1
ATOM 2011 N N . PHE A 1 255 ? 12.914 -3.607 1.657 1 95.88 255 PHE A N 1
ATOM 2012 C CA . PHE A 1 255 ? 12.969 -2.701 2.799 1 95.88 255 PHE A CA 1
ATOM 2013 C C . PHE A 1 255 ? 11.562 -2.396 3.312 1 95.88 255 PHE A C 1
ATOM 2015 O O . PHE A 1 255 ? 11.297 -2.504 4.512 1 95.88 255 PHE A O 1
ATOM 2022 N N . PHE A 1 256 ? 10.656 -2.09 2.451 1 95.88 256 PHE A N 1
ATOM 2023 C CA . PHE A 1 256 ? 9.289 -1.753 2.822 1 95.88 256 PHE A CA 1
ATOM 2024 C C . PHE A 1 256 ? 8.57 -2.965 3.404 1 95.88 256 PHE A C 1
ATOM 2026 O O . PHE A 1 256 ? 7.809 -2.84 4.363 1 95.88 256 PHE A O 1
ATOM 2033 N N . ASP A 1 257 ? 8.805 -4.078 2.834 1 94.94 257 ASP A N 1
ATOM 2034 C CA . ASP A 1 257 ? 8.18 -5.293 3.34 1 94.94 257 ASP A CA 1
ATOM 2035 C C . ASP A 1 257 ? 8.633 -5.59 4.77 1 94.94 257 ASP A C 1
ATOM 2037 O O . ASP A 1 257 ? 7.812 -5.945 5.621 1 94.94 257 ASP A O 1
ATOM 2041 N N . ILE A 1 258 ? 9.922 -5.477 4.969 1 96.81 258 ILE A N 1
ATOM 2042 C CA . ILE A 1 258 ? 10.461 -5.73 6.301 1 96.81 258 ILE A CA 1
ATOM 2043 C C . ILE A 1 258 ? 9.875 -4.73 7.293 1 96.81 258 ILE A C 1
ATOM 2045 O O . ILE A 1 258 ? 9.445 -5.113 8.391 1 96.81 258 ILE A O 1
ATOM 2049 N N . PHE A 1 259 ? 9.867 -3.479 6.895 1 97.12 259 PHE A N 1
ATOM 2050 C CA . PHE A 1 259 ? 9.312 -2.418 7.723 1 97.12 259 PHE A CA 1
ATOM 2051 C C . PHE A 1 259 ? 7.855 -2.711 8.062 1 97.12 259 PHE A C 1
ATOM 2053 O O . PHE A 1 259 ? 7.453 -2.609 9.227 1 97.12 259 PHE A O 1
ATOM 2060 N N . LEU A 1 260 ? 7.137 -3.131 7.098 1 95.94 260 LEU A N 1
ATOM 2061 C CA . LEU A 1 260 ? 5.715 -3.418 7.246 1 95.94 260 LEU A CA 1
ATOM 2062 C C . LEU A 1 260 ? 5.492 -4.605 8.18 1 95.94 260 LEU A C 1
ATOM 2064 O O . LEU A 1 260 ? 4.645 -4.547 9.07 1 95.94 260 LEU A O 1
ATOM 2068 N N . MET A 1 261 ? 6.203 -5.641 7.969 1 96.5 261 MET A N 1
ATOM 2069 C CA . MET A 1 261 ? 6.027 -6.859 8.758 1 96.5 261 MET A CA 1
ATOM 2070 C C . MET A 1 261 ? 6.422 -6.625 10.211 1 96.5 261 MET A C 1
ATOM 2072 O O . MET A 1 261 ? 5.852 -7.227 11.125 1 96.5 261 MET A O 1
ATOM 2076 N N . TRP A 1 262 ? 7.414 -5.738 10.414 1 97.62 262 TRP A N 1
ATOM 2077 C CA . TRP A 1 262 ? 7.809 -5.387 11.773 1 97.62 262 TRP A CA 1
ATOM 2078 C C . TRP A 1 262 ? 6.641 -4.766 12.539 1 97.62 262 TRP A C 1
ATOM 2080 O O . TRP A 1 262 ? 6.328 -5.184 13.656 1 97.62 262 TRP A O 1
ATOM 2090 N N . PHE A 1 263 ? 5.992 -3.855 11.93 1 97.25 263 PHE A N 1
ATOM 2091 C CA . PHE A 1 263 ? 4.891 -3.172 12.594 1 97.25 263 PHE A CA 1
ATOM 2092 C C . PHE A 1 263 ? 3.654 -4.062 12.648 1 97.25 263 PHE A C 1
ATOM 2094 O O . PHE A 1 263 ? 2.84 -3.949 13.562 1 97.25 263 PHE A O 1
ATOM 2101 N N . ARG A 1 264 ? 3.523 -4.914 11.703 1 96 264 ARG A N 1
ATOM 2102 C CA . ARG A 1 264 ? 2.498 -5.949 11.797 1 96 264 ARG A CA 1
ATOM 2103 C C . ARG A 1 264 ? 2.703 -6.809 13.039 1 96 264 ARG A C 1
ATOM 2105 O O . ARG A 1 264 ? 1.746 -7.113 13.758 1 96 264 ARG A O 1
ATOM 2112 N N . ASP A 1 265 ? 3.943 -7.277 13.219 1 96.56 265 ASP A N 1
ATOM 2113 C CA . ASP A 1 265 ? 4.25 -8.07 14.398 1 96.56 265 ASP A CA 1
ATOM 2114 C C . ASP A 1 265 ? 3.943 -7.297 15.68 1 96.56 265 ASP A C 1
ATOM 2116 O O . ASP A 1 265 ? 3.406 -7.855 16.641 1 96.56 265 ASP A O 1
ATOM 2120 N N . ILE A 1 266 ? 4.297 -5.992 15.695 1 96.62 266 ILE A N 1
ATOM 2121 C CA . ILE A 1 266 ? 3.99 -5.152 16.844 1 96.62 266 ILE A CA 1
ATOM 2122 C C . ILE A 1 266 ? 2.48 -5.117 17.078 1 96.62 266 ILE A C 1
ATOM 2124 O O . ILE A 1 266 ? 2.016 -5.227 18.219 1 96.62 266 ILE A O 1
ATOM 2128 N N . MET A 1 267 ? 1.761 -4.941 16.047 1 96 267 MET A N 1
ATOM 2129 C CA . MET A 1 267 ? 0.304 -4.891 16.125 1 96 267 MET A CA 1
ATOM 2130 C C . MET A 1 267 ? -0.255 -6.172 16.734 1 96 267 MET A C 1
ATOM 2132 O O . MET A 1 267 ? -1.135 -6.129 17.594 1 96 267 MET A O 1
ATOM 2136 N N . LEU A 1 268 ? 0.209 -7.312 16.281 1 95.06 268 LEU A N 1
ATOM 2137 C CA . LEU A 1 268 ? -0.258 -8.609 16.766 1 95.06 268 LEU A CA 1
ATOM 2138 C C . LEU A 1 268 ? 0.063 -8.781 18.25 1 95.06 268 LEU A C 1
ATOM 2140 O O . LEU A 1 268 ? -0.773 -9.266 19.016 1 95.06 268 LEU A O 1
ATOM 2144 N N . LEU A 1 269 ? 1.266 -8.391 18.609 1 94.06 269 LEU A N 1
ATOM 2145 C CA . LEU A 1 269 ? 1.66 -8.516 20.016 1 94.06 269 LEU A CA 1
ATOM 2146 C C . LEU A 1 269 ? 0.828 -7.586 20.891 1 94.06 269 LEU A C 1
ATOM 2148 O O . LEU A 1 269 ? 0.512 -7.926 22.031 1 94.06 269 LEU A O 1
ATOM 2152 N N . LYS A 1 270 ? 0.542 -6.398 20.359 1 92.69 270 LYS A N 1
ATOM 2153 C CA . LYS A 1 270 ? -0.284 -5.445 21.094 1 92.69 270 LYS A CA 1
ATOM 2154 C C . LYS A 1 270 ? -1.683 -6.004 21.328 1 92.69 270 LYS A C 1
ATOM 2156 O O . LYS A 1 270 ? -2.275 -5.77 22.391 1 92.69 270 LYS A O 1
ATOM 2161 N N . ALA A 1 271 ? -2.221 -6.664 20.375 1 90 271 ALA A N 1
ATOM 2162 C CA . ALA A 1 271 ? -3.562 -7.238 20.469 1 90 271 ALA A CA 1
ATOM 2163 C C . ALA A 1 271 ? -3.572 -8.484 21.344 1 90 271 ALA A C 1
ATOM 2165 O O . ALA A 1 271 ? -4.605 -8.844 21.906 1 90 271 ALA A O 1
ATOM 2166 N N . ASP A 1 272 ? -2.453 -9.109 21.359 1 86.81 272 ASP A N 1
ATOM 2167 C CA . ASP A 1 272 ? -2.352 -10.383 22.062 1 86.81 272 ASP A CA 1
ATOM 2168 C C . ASP A 1 272 ? -2.35 -10.164 23.578 1 86.81 272 ASP A C 1
ATOM 2170 O O . ASP A 1 272 ? -1.581 -9.352 24.094 1 86.81 272 ASP A O 1
ATOM 2174 N N . ASN A 1 273 ? -3.162 -10.742 24.25 1 76.5 273 ASN A N 1
ATOM 2175 C CA . ASN A 1 273 ? -3.262 -10.617 25.688 1 76.5 273 ASN A CA 1
ATOM 2176 C C . ASN A 1 273 ? -2.604 -11.797 26.406 1 76.5 273 ASN A C 1
ATOM 2178 O O . ASN A 1 273 ? -2.762 -11.961 27.609 1 76.5 273 ASN A O 1
ATOM 2182 N N . SER A 1 274 ? -1.905 -12.523 25.609 1 74.81 274 SER A N 1
ATOM 2183 C CA . SER A 1 274 ? -1.307 -13.703 26.234 1 74.81 274 SER A CA 1
ATOM 2184 C C . SER A 1 274 ? -0.173 -13.32 27.172 1 74.81 274 SER A C 1
ATOM 2186 O O . SER A 1 274 ? 0.538 -12.344 26.938 1 74.81 274 SER A O 1
ATOM 2188 N N . VAL A 1 275 ? -0.122 -14.047 28.297 1 73.06 275 VAL A N 1
ATOM 2189 C CA . VAL A 1 275 ? 0.939 -13.828 29.281 1 73.06 275 VAL A CA 1
ATOM 2190 C C . VAL A 1 275 ? 2.164 -14.656 28.906 1 73.06 275 VAL A C 1
ATOM 2192 O O . VAL A 1 275 ? 3.291 -14.305 29.266 1 73.06 275 VAL A O 1
ATOM 2195 N N . ASN A 1 276 ? 2.012 -15.633 28.016 1 84.19 276 ASN A N 1
ATOM 2196 C CA . ASN A 1 276 ? 3.086 -16.562 27.656 1 84.19 276 ASN A CA 1
ATOM 2197 C C . ASN A 1 276 ? 3.848 -16.094 26.422 1 84.19 276 ASN A C 1
ATOM 2199 O O . ASN A 1 276 ? 3.266 -15.969 25.344 1 84.19 276 ASN A O 1
ATOM 2203 N N . ALA A 1 277 ? 5.188 -15.828 26.641 1 85.75 277 ALA A N 1
ATOM 2204 C CA . ALA A 1 277 ? 6.062 -15.336 25.578 1 85.75 277 ALA A CA 1
ATOM 2205 C C . ALA A 1 277 ? 6.137 -16.328 24.422 1 85.75 277 ALA A C 1
ATOM 2207 O O . ALA A 1 277 ? 6.152 -15.93 23.266 1 85.75 277 ALA A O 1
ATOM 2208 N N . GLU A 1 278 ? 6.199 -17.609 24.719 1 87.62 278 GLU A N 1
ATOM 2209 C CA . GLU A 1 278 ? 6.316 -18.625 23.672 1 87.62 278 GLU A CA 1
ATOM 2210 C C . GLU A 1 278 ? 5.074 -18.656 22.781 1 87.62 278 GLU A C 1
ATOM 2212 O O . GLU A 1 278 ? 5.18 -18.844 21.578 1 87.62 278 GLU A O 1
ATOM 2217 N N . ALA A 1 279 ? 3.992 -18.547 23.375 1 86.06 279 ALA A N 1
ATOM 2218 C CA . ALA A 1 279 ? 2.74 -18.5 22.625 1 86.06 279 ALA A CA 1
ATOM 2219 C C . ALA A 1 279 ? 2.664 -17.266 21.75 1 86.06 279 ALA A C 1
ATOM 2221 O O . ALA A 1 279 ? 2.18 -17.312 20.609 1 86.06 279 ALA A O 1
ATOM 2222 N N . ALA A 1 280 ? 3.146 -16.172 22.297 1 87.5 280 ALA A N 1
ATOM 2223 C CA . ALA A 1 280 ? 3.162 -14.922 21.547 1 87.5 280 ALA A CA 1
ATOM 2224 C C . ALA A 1 280 ? 4.121 -15 20.359 1 87.5 280 ALA A C 1
ATOM 2226 O O . ALA A 1 280 ? 3.809 -14.516 19.266 1 87.5 280 ALA A O 1
ATOM 2227 N N . LYS A 1 281 ? 5.246 -15.641 20.5 1 89.94 281 LYS A N 1
ATOM 2228 C CA . LYS A 1 281 ? 6.277 -15.773 19.484 1 89.94 281 LYS A CA 1
ATOM 2229 C C . LYS A 1 281 ? 5.766 -16.578 18.281 1 89.94 281 LYS A C 1
ATOM 2231 O O . LYS A 1 281 ? 6.203 -16.359 17.156 1 89.94 281 LYS A O 1
ATOM 2236 N N . LYS A 1 282 ? 4.855 -17.453 18.5 1 87.44 282 LYS A N 1
ATOM 2237 C CA . LYS A 1 282 ? 4.32 -18.297 17.438 1 87.44 282 LYS A CA 1
ATOM 2238 C C . LYS A 1 282 ? 3.502 -17.469 16.438 1 87.44 282 LYS A C 1
ATOM 2240 O O . LYS A 1 282 ? 3.291 -17.891 15.305 1 87.44 282 LYS A O 1
ATOM 2245 N N . LYS A 1 283 ? 3.127 -16.281 16.844 1 88.88 283 LYS A N 1
ATOM 2246 C CA . LYS A 1 283 ? 2.211 -15.492 16.031 1 88.88 283 LYS A CA 1
ATOM 2247 C C . LYS A 1 283 ? 2.967 -14.445 15.211 1 88.88 283 LYS A C 1
ATOM 2249 O O . LYS A 1 283 ? 2.383 -13.781 14.359 1 88.88 283 LYS A O 1
ATOM 2254 N N . ILE A 1 284 ? 4.277 -14.328 15.469 1 93.88 284 ILE A N 1
ATOM 2255 C CA . ILE A 1 284 ? 4.996 -13.234 14.812 1 93.88 284 ILE A CA 1
ATOM 2256 C C . ILE A 1 284 ? 6.062 -13.805 13.883 1 93.88 284 ILE A C 1
ATOM 2258 O O . ILE A 1 284 ? 6.414 -14.984 13.977 1 93.88 284 ILE A O 1
ATOM 2262 N N . ILE A 1 285 ? 6.5 -13 12.984 1 94.19 285 ILE A N 1
ATOM 2263 C CA . ILE A 1 285 ? 7.477 -13.391 11.977 1 94.19 285 ILE A CA 1
ATOM 2264 C C . ILE A 1 285 ? 8.891 -13.227 12.531 1 94.19 285 ILE A C 1
ATOM 2266 O O . ILE A 1 285 ? 9.727 -14.125 12.391 1 94.19 285 ILE A O 1
ATOM 2270 N N . PHE A 1 286 ? 9.141 -12.062 13.203 1 96.12 286 PHE A N 1
ATOM 2271 C CA . PHE A 1 286 ? 10.461 -11.766 13.734 1 96.12 286 PHE A CA 1
ATOM 2272 C C . PHE A 1 286 ? 10.625 -12.336 15.133 1 96.12 286 PHE A C 1
ATOM 2274 O O . PHE A 1 286 ? 10.875 -11.594 16.094 1 96.12 286 PHE A O 1
ATOM 2281 N N . LYS A 1 287 ? 10.68 -13.648 15.227 1 94.56 287 LYS A N 1
ATOM 2282 C CA . LYS A 1 287 ? 10.695 -14.352 16.5 1 94.56 287 LYS A CA 1
ATOM 2283 C C . LYS A 1 287 ? 11.969 -14.047 17.281 1 94.56 287 LYS A C 1
ATOM 2285 O O . LYS A 1 287 ? 11.93 -13.891 18.5 1 94.56 287 LYS A O 1
ATOM 2290 N N . ASN A 1 288 ? 13.086 -13.938 16.547 1 93.5 288 ASN A N 1
ATOM 2291 C CA . ASN A 1 288 ? 14.375 -13.695 17.188 1 93.5 288 ASN A CA 1
ATOM 2292 C C . ASN A 1 288 ? 14.484 -12.258 17.688 1 93.5 288 ASN A C 1
ATOM 2294 O O . ASN A 1 288 ? 15.398 -11.922 18.438 1 93.5 288 ASN A O 1
ATOM 2298 N N . GLU A 1 289 ? 13.562 -11.406 17.281 1 95.94 289 GLU A N 1
ATOM 2299 C CA . GLU A 1 289 ? 13.57 -10 17.688 1 95.94 289 GLU A CA 1
ATOM 2300 C C . GLU A 1 289 ? 12.492 -9.719 18.719 1 95.94 289 GLU A C 1
ATOM 2302 O O . GLU A 1 289 ? 12.117 -8.562 18.938 1 95.94 289 GLU A O 1
ATOM 2307 N N . TYR A 1 290 ? 12.008 -10.719 19.422 1 95.06 290 TYR A N 1
ATOM 2308 C CA . TYR A 1 290 ? 10.859 -10.625 20.312 1 95.06 290 TYR A CA 1
ATOM 2309 C C . TYR A 1 290 ? 11.102 -9.594 21.406 1 95.06 290 TYR A C 1
ATOM 2311 O O . TYR A 1 290 ? 10.219 -8.797 21.734 1 95.06 290 TYR A O 1
ATOM 2319 N N . ALA A 1 291 ? 12.289 -9.617 21.938 1 94.69 291 ALA A N 1
ATOM 2320 C CA . ALA A 1 291 ? 12.602 -8.711 23.031 1 94.69 291 ALA A CA 1
ATOM 2321 C C . ALA A 1 291 ? 12.484 -7.25 22.609 1 94.69 291 ALA A C 1
ATOM 2323 O O . ALA A 1 291 ? 11.938 -6.422 23.328 1 94.69 291 ALA A O 1
ATOM 2324 N N . TYR A 1 292 ? 12.977 -6.969 21.438 1 95.75 292 TYR A N 1
ATOM 2325 C CA . TYR A 1 292 ? 12.906 -5.609 20.906 1 95.75 292 TYR A CA 1
ATOM 2326 C C . TYR A 1 292 ? 11.461 -5.23 20.594 1 95.75 292 TYR A C 1
ATOM 2328 O O . TYR A 1 292 ? 11.031 -4.109 20.875 1 95.75 292 TYR A O 1
ATOM 2336 N N . LEU A 1 293 ? 10.75 -6.145 20.016 1 96.44 293 LEU A N 1
ATOM 2337 C CA . LEU A 1 293 ? 9.352 -5.906 19.656 1 96.44 293 LEU A CA 1
ATOM 2338 C C . LEU A 1 293 ? 8.516 -5.621 20.891 1 96.44 293 LEU A C 1
ATOM 2340 O O . LEU A 1 293 ? 7.711 -4.684 20.906 1 96.44 293 LEU A O 1
ATOM 2344 N N . LYS A 1 294 ? 8.688 -6.363 21.922 1 94 294 LYS A N 1
ATOM 2345 C CA . LYS A 1 294 ? 7.914 -6.219 23.141 1 94 294 LYS A CA 1
ATOM 2346 C C . LYS A 1 294 ? 8.141 -4.852 23.781 1 94 294 LYS A C 1
ATOM 2348 O O . LYS A 1 294 ? 7.203 -4.23 24.281 1 94 294 LYS A O 1
ATOM 2353 N N . LYS A 1 295 ? 9.344 -4.414 23.75 1 94.19 295 LYS A N 1
ATOM 2354 C CA . LYS A 1 295 ? 9.68 -3.096 24.281 1 94.19 295 LYS A CA 1
ATOM 2355 C C . LYS A 1 295 ? 8.938 -1.996 23.531 1 94.19 295 LYS A C 1
ATOM 2357 O O . LYS A 1 295 ? 8.516 -1 24.125 1 94.19 295 LYS A O 1
ATOM 2362 N N . GLN A 1 296 ? 8.789 -2.178 22.266 1 95.31 296 GLN A N 1
ATOM 2363 C CA . GLN A 1 296 ? 8.172 -1.163 21.422 1 95.31 296 GLN A CA 1
ATOM 2364 C C . GLN A 1 296 ? 6.645 -1.237 21.516 1 95.31 296 GLN A C 1
ATOM 2366 O O . GLN A 1 296 ? 5.961 -0.221 21.375 1 95.31 296 GLN A O 1
ATOM 2371 N N . VAL A 1 297 ? 6.121 -2.404 21.797 1 94.06 297 VAL A N 1
ATOM 2372 C CA . VAL A 1 297 ? 4.684 -2.613 21.922 1 94.06 297 VAL A CA 1
ATOM 2373 C C . VAL A 1 297 ? 4.121 -1.721 23.031 1 94.06 297 VAL A C 1
ATOM 2375 O O . VAL A 1 297 ? 3.031 -1.161 22.891 1 94.06 297 VAL A O 1
ATOM 2378 N N . ASP A 1 298 ? 4.801 -1.525 23.984 1 90.88 298 ASP A N 1
ATOM 2379 C CA . ASP A 1 298 ? 4.352 -0.779 25.156 1 90.88 298 ASP A CA 1
ATOM 2380 C C . ASP A 1 298 ? 4.293 0.718 24.875 1 90.88 298 ASP A C 1
ATOM 2382 O O . ASP A 1 298 ? 3.568 1.458 25.547 1 90.88 298 ASP A O 1
ATOM 2386 N N . LYS A 1 299 ? 4.941 1.128 23.891 1 93.25 299 LYS A N 1
ATOM 2387 C CA . LYS A 1 299 ? 5.07 2.555 23.625 1 93.25 299 LYS A CA 1
ATOM 2388 C C . LYS A 1 299 ? 4.074 3 22.547 1 93.25 299 LYS A C 1
ATOM 2390 O O . LYS A 1 299 ? 3.861 4.199 22.359 1 93.25 299 LYS A O 1
ATOM 2395 N N . LEU A 1 300 ? 3.488 2.066 21.891 1 92.94 300 LEU A N 1
ATOM 2396 C CA . LEU A 1 300 ? 2.609 2.404 20.781 1 92.94 300 LEU A CA 1
ATOM 2397 C C . LEU A 1 300 ? 1.179 1.955 21.062 1 92.94 300 LEU A C 1
ATOM 2399 O O . LEU A 1 300 ? 0.962 0.913 21.688 1 92.94 300 LEU A O 1
ATOM 2403 N N . ASP A 1 301 ? 0.269 2.756 20.672 1 90 301 ASP A N 1
ATOM 2404 C CA . ASP A 1 301 ? -1.112 2.285 20.656 1 90 301 ASP A CA 1
ATOM 2405 C C . ASP A 1 301 ? -1.521 1.85 19.25 1 90 301 ASP A C 1
ATOM 2407 O O . ASP A 1 301 ? -0.747 1.995 18.297 1 90 301 ASP A O 1
ATOM 2411 N N . LEU A 1 302 ? -2.668 1.241 19.094 1 90.69 302 LEU A N 1
ATOM 2412 C CA . LEU A 1 302 ? -3.102 0.652 17.844 1 90.69 302 LEU A CA 1
ATOM 2413 C C . LEU A 1 302 ? -3.236 1.72 16.766 1 90.69 302 LEU A C 1
ATOM 2415 O O . LEU A 1 302 ? -2.906 1.479 15.594 1 90.69 302 LEU A O 1
ATOM 2419 N N . GLU A 1 303 ? -3.674 2.855 17.109 1 88.19 303 GLU A N 1
ATOM 2420 C CA . GLU A 1 303 ? -3.848 3.945 16.156 1 88.19 303 GLU A CA 1
ATOM 2421 C C . GLU A 1 303 ? -2.508 4.391 15.57 1 88.19 303 GLU A C 1
ATOM 2423 O O . GLU A 1 303 ? -2.393 4.629 14.367 1 88.19 303 GLU A O 1
ATOM 2428 N N . ALA A 1 304 ? -1.557 4.492 16.484 1 90.94 304 ALA A N 1
ATOM 2429 C CA . ALA A 1 304 ? -0.216 4.883 16.062 1 90.94 304 ALA A CA 1
ATOM 2430 C C . ALA A 1 304 ? 0.381 3.844 15.109 1 90.94 304 ALA A C 1
ATOM 2432 O O . ALA A 1 304 ? 1.046 4.191 14.133 1 90.94 304 ALA A O 1
ATOM 2433 N N . ILE A 1 305 ? 0.156 2.617 15.406 1 94.94 305 ILE A N 1
ATOM 2434 C CA . ILE A 1 305 ? 0.657 1.527 14.57 1 94.94 305 ILE A CA 1
ATOM 2435 C C . ILE A 1 305 ? 0.029 1.605 13.188 1 94.94 305 ILE A C 1
ATOM 2437 O O . ILE A 1 305 ? 0.731 1.54 12.172 1 94.94 305 ILE A O 1
ATOM 2441 N N . ASP A 1 306 ? -1.26 1.788 13.18 1 92.81 306 ASP A N 1
ATOM 2442 C CA . ASP A 1 306 ? -1.972 1.92 11.914 1 92.81 306 ASP A CA 1
ATOM 2443 C C . ASP A 1 306 ? -1.445 3.107 11.109 1 92.81 306 ASP A C 1
ATOM 2445 O O . ASP A 1 306 ? -1.315 3.025 9.883 1 92.81 306 ASP A O 1
ATOM 2449 N N . TYR A 1 307 ? -1.211 4.07 11.805 1 90.19 307 TYR A N 1
ATOM 2450 C CA . TYR A 1 307 ? -0.702 5.277 11.164 1 90.19 307 TYR A CA 1
ATOM 2451 C C . TYR A 1 307 ? 0.643 5.016 10.5 1 90.19 307 TYR A C 1
ATOM 2453 O O . TYR A 1 307 ? 0.855 5.395 9.344 1 90.19 307 TYR A O 1
ATOM 2461 N N . VAL A 1 308 ? 1.541 4.422 11.164 1 94.06 308 VAL A N 1
ATOM 2462 C CA . VAL A 1 308 ? 2.867 4.133 10.625 1 94.06 308 VAL A CA 1
ATOM 2463 C C . VAL A 1 308 ? 2.746 3.203 9.422 1 94.06 308 VAL A C 1
ATOM 2465 O O . VAL A 1 308 ? 3.428 3.395 8.414 1 94.06 308 VAL A O 1
ATOM 2468 N N . ILE A 1 309 ? 1.884 2.193 9.523 1 94 309 ILE A N 1
ATOM 2469 C CA . ILE A 1 309 ? 1.664 1.262 8.422 1 94 309 ILE A CA 1
ATOM 2470 C C . ILE A 1 309 ? 1.18 2.023 7.191 1 94 309 ILE A C 1
ATOM 2472 O O . ILE A 1 309 ? 1.649 1.78 6.078 1 94 309 ILE A O 1
ATOM 2476 N N . GLY A 1 310 ? 0.306 2.895 7.422 1 90.56 310 GLY A N 1
ATOM 2477 C CA . GLY A 1 310 ? -0.141 3.748 6.332 1 90.56 310 GLY A CA 1
ATOM 2478 C C . GLY A 1 310 ? 0.982 4.555 5.707 1 90.56 310 GLY A C 1
ATOM 2479 O O . GLY A 1 310 ? 1.052 4.684 4.484 1 90.56 310 GLY A O 1
ATOM 2480 N N . LYS A 1 311 ? 1.826 5.098 6.516 1 91.12 311 LYS A N 1
ATOM 2481 C CA . LYS A 1 311 ? 2.959 5.883 6.031 1 91.12 311 LYS A CA 1
ATOM 2482 C C . LYS A 1 311 ? 3.906 5.02 5.199 1 91.12 311 LYS A C 1
ATOM 2484 O O . LYS A 1 311 ? 4.5 5.496 4.23 1 91.12 311 LYS A O 1
ATOM 2489 N N . ILE A 1 312 ? 4.07 3.793 5.602 1 94.25 312 ILE A N 1
ATOM 2490 C CA . ILE A 1 312 ? 4.926 2.875 4.859 1 94.25 312 ILE A CA 1
ATOM 2491 C C . ILE A 1 312 ? 4.375 2.68 3.451 1 94.25 312 ILE A C 1
ATOM 2493 O O . ILE A 1 312 ? 5.117 2.76 2.471 1 94.25 312 ILE A O 1
ATOM 2497 N N . HIS A 1 313 ? 3.145 2.48 3.426 1 89.62 313 HIS A N 1
ATOM 2498 C CA . HIS A 1 313 ? 2.514 2.279 2.125 1 89.62 313 HIS A CA 1
ATOM 2499 C C . HIS A 1 313 ? 2.639 3.523 1.254 1 89.62 313 HIS A C 1
ATOM 2501 O O . HIS A 1 313 ? 2.9 3.422 0.053 1 89.62 313 HIS A O 1
ATOM 2507 N N . ARG A 1 314 ? 2.482 4.633 1.799 1 86.69 314 ARG A N 1
ATOM 2508 C CA . ARG A 1 314 ? 2.615 5.879 1.051 1 86.69 314 ARG A CA 1
ATOM 2509 C C . ARG A 1 314 ? 4.043 6.066 0.546 1 86.69 314 ARG A C 1
ATOM 2511 O O . ARG A 1 314 ? 4.254 6.492 -0.591 1 86.69 314 ARG A O 1
ATOM 2518 N N . ALA A 1 315 ? 4.934 5.84 1.404 1 90.62 315 ALA A N 1
ATOM 2519 C CA . ALA A 1 315 ? 6.336 5.957 1.024 1 90.62 315 ALA A CA 1
ATOM 2520 C C . ALA A 1 315 ? 6.672 5.027 -0.138 1 90.62 315 ALA A C 1
ATOM 2522 O O . ALA A 1 315 ? 7.426 5.398 -1.041 1 90.62 315 ALA A O 1
ATOM 2523 N N . ARG A 1 316 ? 6.09 3.865 -0.102 1 90.12 316 ARG A N 1
ATOM 2524 C CA . ARG A 1 316 ? 6.293 2.889 -1.167 1 90.12 316 ARG A CA 1
ATOM 2525 C C . ARG A 1 316 ? 5.812 3.434 -2.508 1 90.12 316 ARG A C 1
ATOM 2527 O O . ARG A 1 316 ? 6.5 3.303 -3.521 1 90.12 316 ARG A O 1
ATOM 2534 N N . VAL A 1 317 ? 4.711 4.043 -2.504 1 84.25 317 VAL A N 1
ATOM 2535 C CA . VAL A 1 317 ? 4.129 4.609 -3.715 1 84.25 317 VAL A CA 1
ATOM 2536 C C . VAL A 1 317 ? 4.973 5.785 -4.195 1 84.25 317 VAL A C 1
ATOM 2538 O O . VAL A 1 317 ? 5.195 5.949 -5.395 1 84.25 317 VAL A O 1
ATOM 2541 N N . ARG A 1 318 ? 5.426 6.582 -3.264 1 83.31 318 ARG A N 1
ATOM 2542 C CA . ARG A 1 318 ? 6.219 7.762 -3.596 1 83.31 318 ARG A CA 1
ATOM 2543 C C . ARG A 1 318 ? 7.531 7.371 -4.266 1 83.31 318 ARG A C 1
ATOM 2545 O O . ARG A 1 318 ? 7.957 8.008 -5.23 1 83.31 318 ARG A O 1
ATOM 2552 N N . ILE A 1 319 ? 8.156 6.363 -3.771 1 86 319 ILE A N 1
ATOM 2553 C CA . ILE A 1 319 ? 9.43 5.918 -4.328 1 86 319 ILE A CA 1
ATOM 2554 C C . ILE A 1 319 ? 9.227 5.422 -5.758 1 86 319 ILE A C 1
ATOM 2556 O O . ILE A 1 319 ? 10.062 5.66 -6.629 1 86 319 ILE A O 1
ATOM 2560 N N . LYS A 1 320 ? 8.102 4.809 -6 1 78.81 320 LYS A N 1
ATOM 2561 C CA . LYS A 1 320 ? 7.793 4.305 -7.332 1 78.81 320 LYS A CA 1
ATOM 2562 C C . LYS A 1 320 ? 7.52 5.449 -8.305 1 78.81 320 LYS A C 1
ATOM 2564 O O . LYS A 1 320 ? 7.727 5.305 -9.516 1 78.81 320 LYS A O 1
ATOM 2569 N N . SER A 1 321 ? 7.105 6.602 -7.781 1 74.62 321 SER A N 1
ATOM 2570 C CA . SER A 1 321 ? 6.805 7.762 -8.617 1 74.62 321 SER A CA 1
ATOM 2571 C C . SER A 1 321 ? 8.023 8.664 -8.781 1 74.62 321 SER A C 1
ATOM 2573 O O . SER A 1 321 ? 7.898 9.82 -9.164 1 74.62 321 SER A O 1
ATOM 2575 N N . ASN A 1 322 ? 9.125 8.172 -8.461 1 66.75 322 ASN A N 1
ATOM 2576 C CA . ASN A 1 322 ? 10.422 8.797 -8.711 1 66.75 322 ASN A CA 1
ATOM 2577 C C . ASN A 1 322 ? 10.609 10.047 -7.852 1 66.75 322 ASN A C 1
ATOM 2579 O O . ASN A 1 322 ? 11.18 11.039 -8.305 1 66.75 322 ASN A O 1
ATOM 2583 N N . VAL A 1 323 ? 10.055 10.023 -6.785 1 67.06 323 VAL A N 1
ATOM 2584 C CA . VAL A 1 323 ? 10.336 11.07 -5.812 1 67.06 323 VAL A CA 1
ATOM 2585 C C . VAL A 1 323 ? 11.727 10.867 -5.219 1 67.06 323 VAL A C 1
ATOM 2587 O O . VAL A 1 323 ? 12.336 9.812 -5.402 1 67.06 323 VAL A O 1
ATOM 2590 N N . ASN A 1 324 ? 12.281 11.859 -4.57 1 79.06 324 ASN A N 1
ATOM 2591 C CA . ASN A 1 324 ? 13.602 11.828 -3.943 1 79.06 324 ASN A CA 1
ATOM 2592 C C . ASN A 1 324 ? 13.734 10.648 -2.986 1 79.06 324 ASN A C 1
ATOM 2594 O O . ASN A 1 324 ? 13.086 10.617 -1.938 1 79.06 324 ASN A O 1
ATOM 2598 N N . PHE A 1 325 ? 14.594 9.703 -3.367 1 87 325 PHE A N 1
ATOM 2599 C CA . PHE A 1 325 ? 14.789 8.438 -2.664 1 87 325 PHE A CA 1
ATOM 2600 C C . PHE A 1 325 ? 15.195 8.68 -1.217 1 87 325 PHE A C 1
ATOM 2602 O O . PHE A 1 325 ? 14.539 8.203 -0.292 1 87 325 PHE A O 1
ATOM 2609 N N . ASP A 1 326 ? 16.172 9.5 -0.995 1 88.44 326 ASP A N 1
ATOM 2610 C CA . ASP A 1 326 ? 16.719 9.742 0.337 1 88.44 326 ASP A CA 1
ATOM 2611 C C . ASP A 1 326 ? 15.688 10.43 1.232 1 88.44 326 ASP A C 1
ATOM 2613 O O . ASP A 1 326 ? 15.453 10.008 2.365 1 88.44 326 ASP A O 1
ATOM 2617 N N . ALA A 1 327 ? 15.141 11.406 0.685 1 84.56 327 ALA A N 1
ATOM 2618 C CA . ALA A 1 327 ? 14.18 12.203 1.45 1 84.56 327 ALA A CA 1
ATOM 2619 C C . ALA A 1 327 ? 12.977 11.359 1.866 1 84.56 327 ALA A C 1
ATOM 2621 O O . ALA A 1 327 ? 12.5 11.461 2.998 1 84.56 327 ALA A O 1
ATOM 2622 N N . THR A 1 328 ? 12.562 10.492 0.999 1 89.06 328 THR A N 1
ATOM 2623 C CA . THR A 1 328 ? 11.391 9.664 1.265 1 89.06 328 THR A CA 1
ATOM 2624 C C . THR A 1 328 ? 11.672 8.672 2.389 1 89.06 328 THR A C 1
ATOM 2626 O O . THR A 1 328 ? 10.867 8.523 3.309 1 89.06 328 THR A O 1
ATOM 2629 N N . LEU A 1 329 ? 12.797 8.055 2.344 1 92.5 329 LEU A N 1
ATOM 2630 C CA . LEU A 1 329 ? 13.141 7.07 3.363 1 92.5 329 LEU A CA 1
ATOM 2631 C C . LEU A 1 329 ? 13.391 7.746 4.711 1 92.5 329 LEU A C 1
ATOM 2633 O O . LEU A 1 329 ? 12.945 7.25 5.746 1 92.5 329 LEU A O 1
ATOM 2637 N N . GLU A 1 330 ? 14.086 8.82 4.641 1 90.69 330 GLU A N 1
ATOM 2638 C CA . GLU A 1 330 ? 14.359 9.562 5.867 1 90.69 330 GLU A CA 1
ATOM 2639 C C . GLU A 1 330 ? 13.07 10 6.547 1 90.69 330 GLU A C 1
ATOM 2641 O O . GLU A 1 330 ? 12.922 9.875 7.762 1 90.69 330 GLU A O 1
ATOM 2646 N N . LEU A 1 331 ? 12.242 10.508 5.746 1 87.12 331 LEU A N 1
ATOM 2647 C CA . LEU A 1 331 ? 10.969 10.984 6.273 1 87.12 331 LEU A CA 1
ATOM 2648 C C . LEU A 1 331 ? 10.172 9.844 6.887 1 87.12 331 LEU A C 1
ATOM 2650 O O . LEU A 1 331 ? 9.547 10.008 7.938 1 87.12 331 LEU A O 1
ATOM 2654 N N . LEU A 1 332 ? 10.117 8.719 6.266 1 92.56 332 LEU A N 1
ATOM 2655 C CA . LEU A 1 332 ? 9.398 7.555 6.781 1 92.56 332 LEU A CA 1
ATOM 2656 C C . LEU A 1 332 ? 9.922 7.164 8.164 1 92.56 332 LEU A C 1
ATOM 2658 O O . LEU A 1 332 ? 9.141 6.949 9.086 1 92.56 332 LEU A O 1
ATOM 2662 N N . ILE A 1 333 ? 11.25 7.125 8.289 1 94.19 333 ILE A N 1
ATOM 2663 C CA . ILE A 1 333 ? 11.867 6.703 9.547 1 94.19 333 ILE A CA 1
ATOM 2664 C C . ILE A 1 333 ? 11.586 7.742 10.625 1 94.19 333 ILE A C 1
ATOM 2666 O O . ILE A 1 333 ? 11.242 7.391 11.758 1 94.19 333 ILE A O 1
ATOM 2670 N N . VAL A 1 334 ? 11.672 8.977 10.25 1 89.44 334 VAL A N 1
ATOM 2671 C CA . VAL A 1 334 ? 11.438 10.062 11.195 1 89.44 334 VAL A CA 1
ATOM 2672 C C . VAL A 1 334 ? 9.984 10.039 11.656 1 89.44 334 VAL A C 1
ATOM 2674 O O . VAL A 1 334 ? 9.711 10.188 12.852 1 89.44 334 VAL A O 1
ATOM 2677 N N . GLU A 1 335 ? 9.125 9.836 10.766 1 88.12 335 GLU A N 1
ATOM 2678 C CA . GLU A 1 335 ? 7.703 9.812 11.102 1 88.12 335 GLU A CA 1
ATOM 2679 C C . GLU A 1 335 ? 7.355 8.602 11.953 1 88.12 335 GLU A C 1
ATOM 2681 O O . GLU A 1 335 ? 6.539 8.703 12.875 1 88.12 335 GLU A O 1
ATOM 2686 N N . ALA A 1 336 ? 7.902 7.484 11.617 1 92.75 336 ALA A N 1
ATOM 2687 C CA . ALA A 1 336 ? 7.691 6.289 12.438 1 92.75 336 ALA A CA 1
ATOM 2688 C C . ALA A 1 336 ? 8.211 6.5 13.859 1 92.75 336 ALA A C 1
ATOM 2690 O O . ALA A 1 336 ? 7.535 6.156 14.828 1 92.75 336 ALA A O 1
ATOM 2691 N N . ARG A 1 337 ? 9.391 7.094 13.953 1 91.5 337 ARG A N 1
ATOM 2692 C CA . ARG A 1 337 ? 10.008 7.367 15.242 1 91.5 337 ARG A CA 1
ATOM 2693 C C . ARG A 1 337 ? 9.125 8.281 16.094 1 91.5 337 ARG A C 1
ATOM 2695 O O . ARG A 1 337 ? 9.023 8.094 17.312 1 91.5 337 ARG A O 1
ATOM 2702 N N . ARG A 1 338 ? 8.516 9.203 15.461 1 86.5 338 ARG A N 1
ATOM 2703 C CA . ARG A 1 338 ? 7.734 10.227 16.141 1 86.5 338 ARG A CA 1
ATOM 2704 C C . ARG A 1 338 ? 6.516 9.625 16.828 1 86.5 338 ARG A C 1
ATOM 2706 O O . ARG A 1 338 ? 5.957 10.219 17.75 1 86.5 338 ARG A O 1
ATOM 2713 N N . GLU A 1 339 ? 6.105 8.477 16.391 1 86.81 339 GLU A N 1
ATOM 2714 C CA . GLU A 1 339 ? 4.898 7.871 16.953 1 86.81 339 GLU A CA 1
ATOM 2715 C C . GLU A 1 339 ? 5.191 7.16 18.266 1 86.81 339 GLU A C 1
ATOM 2717 O O . GLU A 1 339 ? 4.273 6.82 19.016 1 86.81 339 GLU A O 1
ATOM 2722 N N . PHE A 1 340 ? 6.473 6.879 18.469 1 88.94 340 PHE A N 1
ATOM 2723 C CA . PHE A 1 340 ? 6.855 6.25 19.734 1 88.94 340 PHE A CA 1
ATOM 2724 C C . PHE A 1 340 ? 6.922 7.281 20.859 1 88.94 340 PHE A C 1
ATOM 2726 O O . PHE A 1 340 ? 6.625 6.969 22 1 88.94 340 PHE A O 1
ATOM 2733 N N . MET B 1 1 ? -14.695 31.094 10 1 72.06 1 MET B N 1
ATOM 2734 C CA . MET B 1 1 ? -13.375 30.5 10.172 1 72.06 1 MET B CA 1
ATOM 2735 C C . MET B 1 1 ? -13.172 30.031 11.609 1 72.06 1 MET B C 1
ATOM 2737 O O . MET B 1 1 ? -13.641 30.688 12.547 1 72.06 1 MET B O 1
ATOM 2741 N N . ALA B 1 2 ? -12.508 28.906 11.758 1 69.5 2 ALA B N 1
ATOM 2742 C CA . ALA B 1 2 ? -12.344 28.344 13.094 1 69.5 2 ALA B CA 1
ATOM 2743 C C . ALA B 1 2 ? -11.273 29.094 13.875 1 69.5 2 ALA B C 1
ATOM 2745 O O . ALA B 1 2 ? -10.281 29.562 13.297 1 69.5 2 ALA B O 1
ATOM 2746 N N . GLU B 1 3 ? -11.555 29.281 15.094 1 78.75 3 GLU B N 1
ATOM 2747 C CA . GLU B 1 3 ? -10.539 29.797 16.016 1 78.75 3 GLU B CA 1
ATOM 2748 C C . GLU B 1 3 ? -9.562 28.688 16.422 1 78.75 3 GLU B C 1
ATOM 2750 O O . GLU B 1 3 ? -9.891 27.5 16.344 1 78.75 3 GLU B O 1
ATOM 2755 N N . LEU B 1 4 ? -8.383 29.141 16.766 1 82.25 4 LEU B N 1
ATOM 2756 C CA . LEU B 1 4 ? -7.305 28.203 17.078 1 82.25 4 LEU B CA 1
ATOM 2757 C C . LEU B 1 4 ? -7.738 27.203 18.141 1 82.25 4 LEU B C 1
ATOM 2759 O O . LEU B 1 4 ? -7.438 26.016 18.047 1 82.25 4 LEU B O 1
ATOM 2763 N N . ASN B 1 5 ? -8.492 27.719 19.047 1 77.12 5 ASN B N 1
ATOM 2764 C CA . ASN B 1 5 ? -8.93 26.859 20.156 1 77.12 5 ASN B CA 1
ATOM 2765 C C . ASN B 1 5 ? -9.969 25.844 19.703 1 77.12 5 ASN B C 1
ATOM 2767 O O . ASN B 1 5 ? -10.195 24.828 20.375 1 77.12 5 ASN B O 1
ATOM 2771 N N . GLU B 1 6 ? -10.562 26.125 18.562 1 80.06 6 GLU B N 1
ATOM 2772 C CA . GLU B 1 6 ? -11.594 25.25 18.031 1 80.06 6 GLU B CA 1
ATOM 2773 C C . GLU B 1 6 ? -10.984 24.156 17.156 1 80.06 6 GLU B C 1
ATOM 2775 O O . GLU B 1 6 ? -11.641 23.156 16.844 1 80.06 6 GLU B O 1
ATOM 2780 N N . ILE B 1 7 ? -9.781 24.406 16.859 1 85.19 7 ILE B N 1
ATOM 2781 C CA . ILE B 1 7 ? -9.102 23.406 16.031 1 85.19 7 ILE B CA 1
ATOM 2782 C C . ILE B 1 7 ? -8.594 22.281 16.938 1 85.19 7 ILE B C 1
ATOM 2784 O O . ILE B 1 7 ? -7.809 22.516 17.859 1 85.19 7 ILE B O 1
ATOM 2788 N N . LEU B 1 8 ? -9.094 21.109 16.641 1 87.06 8 LEU B N 1
ATOM 2789 C CA . LEU B 1 8 ? -8.758 19.969 17.484 1 87.06 8 LEU B CA 1
ATOM 2790 C C . LEU B 1 8 ? -7.344 19.469 17.172 1 87.06 8 LEU B C 1
ATOM 2792 O O . LEU B 1 8 ? -6.965 19.328 16.016 1 87.06 8 LEU B O 1
ATOM 2796 N N . GLY B 1 9 ? -6.586 19.25 18.234 1 85.69 9 GLY B N 1
ATOM 2797 C CA . GLY B 1 9 ? -5.273 18.641 18.109 1 85.69 9 GLY B CA 1
ATOM 2798 C C . GLY B 1 9 ? -4.188 19.625 17.734 1 85.69 9 GLY B C 1
ATOM 2799 O O . GLY B 1 9 ? -4.391 20.844 17.812 1 85.69 9 GLY B O 1
ATOM 2800 N N . ASN B 1 10 ? -2.918 19.094 17.5 1 87.62 10 ASN B N 1
ATOM 2801 C CA . ASN B 1 10 ? -1.753 19.859 17.062 1 87.62 10 ASN B CA 1
ATOM 2802 C C . ASN B 1 10 ? -1.38 20.938 18.078 1 87.62 10 ASN B C 1
ATOM 2804 O O . ASN B 1 10 ? -1.068 22.078 17.703 1 87.62 10 ASN B O 1
ATOM 2808 N N . GLU B 1 11 ? -1.445 20.578 19.281 1 87 11 GLU B N 1
ATOM 2809 C CA . GLU B 1 11 ? -1.178 21.531 20.359 1 87 11 GLU B CA 1
ATOM 2810 C C . GLU B 1 11 ? 0.247 22.078 20.281 1 87 11 GLU B C 1
ATOM 2812 O O . GLU B 1 11 ? 0.487 23.25 20.562 1 87 11 GLU B O 1
ATOM 2817 N N . ARG B 1 12 ? 1.12 21.25 19.812 1 86.38 12 ARG B N 1
ATOM 2818 C CA . ARG B 1 12 ? 2.51 21.688 19.703 1 86.38 12 ARG B CA 1
ATOM 2819 C C . ARG B 1 12 ? 2.662 22.781 18.656 1 86.38 12 ARG B C 1
ATOM 2821 O O . ARG B 1 12 ? 3.395 23.75 18.844 1 86.38 12 ARG B O 1
ATOM 2828 N N . ILE B 1 13 ? 2.029 22.578 17.594 1 90.69 13 ILE B N 1
ATOM 2829 C CA . ILE B 1 13 ? 2.072 23.547 16.5 1 90.69 13 ILE B CA 1
ATOM 2830 C C . ILE B 1 13 ? 1.436 24.859 16.969 1 90.69 13 ILE B C 1
ATOM 2832 O O . ILE B 1 13 ? 1.986 25.938 16.734 1 90.69 13 ILE B O 1
ATOM 2836 N N . LYS B 1 14 ? 0.356 24.734 17.641 1 89.69 14 LYS B N 1
ATOM 2837 C CA . LYS B 1 14 ? -0.361 25.906 18.125 1 89.69 14 LYS B CA 1
ATOM 2838 C C . LYS B 1 14 ? 0.482 26.688 19.141 1 89.69 14 LYS B C 1
ATOM 2840 O O . LYS B 1 14 ? 0.591 27.906 19.047 1 89.69 14 LYS B O 1
ATOM 2845 N N . GLU B 1 15 ? 1.039 25.953 19.969 1 88.94 15 GLU B N 1
ATOM 2846 C CA . GLU B 1 15 ? 1.871 26.578 21 1 88.94 15 GLU B CA 1
ATOM 2847 C C . GLU B 1 15 ? 3.074 27.281 20.375 1 88.94 15 GLU B C 1
ATOM 2849 O O . GLU B 1 15 ? 3.436 28.375 20.781 1 88.94 15 GLU B O 1
ATOM 2854 N N . HIS B 1 16 ? 3.672 26.578 19.438 1 89.62 16 HIS B N 1
ATOM 2855 C CA . HIS B 1 16 ? 4.809 27.188 18.75 1 89.62 16 HIS B CA 1
ATOM 2856 C C . HIS B 1 16 ? 4.426 28.516 18.109 1 89.62 16 HIS B C 1
ATOM 2858 O O . HIS B 1 16 ? 5.141 29.5 18.234 1 89.62 16 HIS B O 1
ATOM 2864 N N . PHE B 1 17 ? 3.383 28.484 17.484 1 88.75 17 PHE B N 1
ATOM 2865 C CA . PHE B 1 17 ? 2.961 29.672 16.75 1 88.75 17 PHE B CA 1
ATOM 2866 C C . PHE B 1 17 ? 2.572 30.797 17.703 1 88.75 17 PHE B C 1
ATOM 2868 O O . PHE B 1 17 ? 2.936 31.953 17.5 1 88.75 17 PHE B O 1
ATOM 2875 N N . ILE B 1 18 ? 1.868 30.484 18.75 1 86.12 18 ILE B N 1
ATOM 2876 C CA . ILE B 1 18 ? 1.435 31.469 19.75 1 86.12 18 ILE B CA 1
ATOM 2877 C C . ILE B 1 18 ? 2.654 32.125 20.391 1 86.12 18 ILE B C 1
ATOM 2879 O O . ILE B 1 18 ? 2.691 33.344 20.578 1 86.12 18 ILE B O 1
ATOM 2883 N N . THR B 1 19 ? 3.557 31.281 20.672 1 88.06 19 THR B N 1
ATOM 2884 C CA . THR B 1 19 ? 4.781 31.797 21.281 1 88.06 19 THR B CA 1
ATOM 2885 C C . THR B 1 19 ? 5.512 32.719 20.312 1 88.06 19 THR B C 1
ATOM 2887 O O . THR B 1 19 ? 6.031 33.781 20.734 1 88.06 19 THR B O 1
ATOM 2890 N N . ALA B 1 20 ? 5.57 32.312 19.094 1 88.75 20 ALA B N 1
ATOM 2891 C CA . ALA B 1 20 ? 6.215 33.125 18.078 1 88.75 20 ALA B CA 1
ATOM 2892 C C . ALA B 1 20 ? 5.516 34.5 17.953 1 88.75 20 ALA B C 1
ATOM 2894 O O . ALA B 1 20 ? 6.168 35.531 17.828 1 88.75 20 ALA B O 1
ATOM 2895 N N . VAL B 1 21 ? 4.238 34.531 18.016 1 85.56 21 VAL B N 1
ATOM 2896 C CA . VAL B 1 21 ? 3.443 35.781 17.906 1 85.56 21 VAL B CA 1
ATOM 2897 C C . VAL B 1 21 ? 3.664 36.625 19.141 1 85.56 21 VAL B C 1
ATOM 2899 O O . VAL B 1 21 ? 3.824 37.844 19.031 1 85.56 21 VAL B O 1
ATOM 2902 N N . HIS B 1 22 ? 3.65 35.969 20.25 1 84.19 22 HIS B N 1
ATOM 2903 C CA . HIS B 1 22 ? 3.816 36.688 21.516 1 84.19 22 HIS B CA 1
ATOM 2904 C C . HIS B 1 22 ? 5.164 37.406 21.578 1 84.19 22 HIS B C 1
ATOM 2906 O O . HIS B 1 22 ? 5.258 38.531 22.062 1 84.19 22 HIS B O 1
ATOM 2912 N N . HIS B 1 23 ? 6.152 36.812 21.062 1 86.81 23 HIS B N 1
ATOM 2913 C CA . HIS B 1 23 ? 7.5 37.344 21.141 1 86.81 23 HIS B CA 1
ATOM 2914 C C . HIS B 1 23 ? 7.836 38.156 19.891 1 86.81 23 HIS B C 1
ATOM 2916 O O . HIS B 1 23 ? 8.961 38.656 19.75 1 86.81 23 HIS B O 1
ATOM 2922 N N . LYS B 1 24 ? 6.895 38.25 19.031 1 83 24 LYS B N 1
ATOM 2923 C CA . LYS B 1 24 ? 7.062 39 17.781 1 83 24 LYS B CA 1
ATOM 2924 C C . LYS B 1 24 ? 8.234 38.438 16.984 1 83 24 LYS B C 1
ATOM 2926 O O . LYS B 1 24 ? 9.055 39.188 16.469 1 83 24 LYS B O 1
ATOM 2931 N N . LYS B 1 25 ? 8.375 37.156 17.031 1 88.44 25 LYS B N 1
ATOM 2932 C C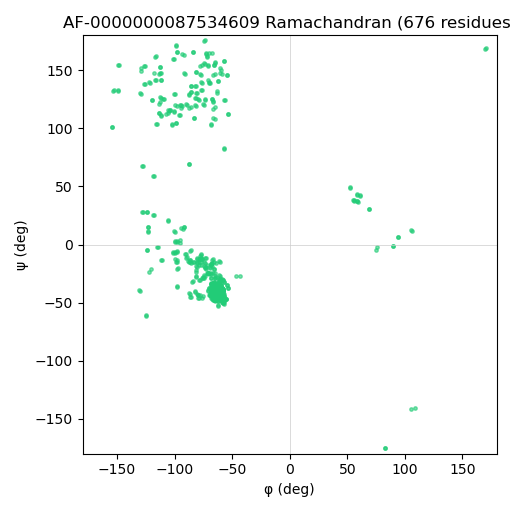A . LYS B 1 25 ? 9.406 36.469 16.281 1 88.44 25 LYS B CA 1
ATOM 2933 C C . LYS B 1 25 ? 8.789 35.5 15.289 1 88.44 25 LYS B C 1
ATOM 2935 O O . LYS B 1 25 ? 9.102 34.281 15.305 1 88.44 25 LYS B O 1
ATOM 2940 N N . ILE B 1 26 ? 8.031 36.125 14.477 1 90.12 26 ILE B N 1
ATOM 2941 C CA . ILE B 1 26 ? 7.363 35.312 13.461 1 90.12 26 ILE B CA 1
ATOM 2942 C C . ILE B 1 26 ? 8.328 35.031 12.312 1 90.12 26 ILE B C 1
ATOM 2944 O O . ILE B 1 26 ? 9.008 35.938 11.836 1 90.12 26 ILE B O 1
ATOM 2948 N N . SER B 1 27 ? 8.406 33.781 11.969 1 92.69 27 SER B N 1
ATOM 2949 C CA . SER B 1 27 ? 9.242 33.438 10.82 1 92.69 27 SER B CA 1
ATOM 2950 C C . SER B 1 27 ? 8.609 33.906 9.516 1 92.69 27 SER B C 1
ATOM 2952 O O . SER B 1 27 ? 7.398 34.094 9.438 1 92.69 27 SER B O 1
ATOM 2954 N N . HIS B 1 28 ? 9.461 34.125 8.586 1 94.19 28 HIS B N 1
ATOM 2955 C CA . HIS B 1 28 ? 8.992 34.562 7.285 1 94.19 28 HIS B CA 1
ATOM 2956 C C . HIS B 1 28 ? 8.414 33.406 6.469 1 94.19 28 HIS B C 1
ATOM 2958 O O . HIS B 1 28 ? 7.688 33.656 5.496 1 94.19 28 HIS B O 1
ATOM 2964 N N . ALA B 1 29 ? 8.773 32.219 6.906 1 96.12 29 ALA B N 1
ATOM 2965 C CA . ALA B 1 29 ? 8.328 31.094 6.094 1 96.12 29 ALA B CA 1
ATOM 2966 C C . ALA B 1 29 ? 8.086 29.859 6.957 1 96.12 29 ALA B C 1
ATOM 2968 O O . ALA B 1 29 ? 8.906 29.516 7.809 1 96.12 29 ALA B O 1
ATOM 2969 N N . TYR B 1 30 ? 6.945 29.203 6.75 1 96.75 30 TYR B N 1
ATOM 2970 C CA . TYR B 1 30 ? 6.551 27.984 7.441 1 96.75 30 TYR B CA 1
ATOM 2971 C C . TYR B 1 30 ? 6.184 26.891 6.449 1 96.75 30 TYR B C 1
ATOM 2973 O O . TYR B 1 30 ? 5.547 27.156 5.426 1 96.75 30 TYR B O 1
ATOM 2981 N N . ILE B 1 31 ? 6.621 25.719 6.73 1 96.44 31 ILE B N 1
ATOM 2982 C CA . ILE B 1 31 ? 6.129 24.531 6.039 1 96.44 31 ILE B CA 1
ATOM 2983 C C . ILE B 1 31 ? 5.191 23.75 6.953 1 96.44 31 ILE B C 1
ATOM 2985 O O . ILE B 1 31 ? 5.598 23.297 8.031 1 96.44 31 ILE B O 1
ATOM 2989 N N . MET B 1 32 ? 4 23.703 6.543 1 96.06 32 MET B N 1
ATOM 2990 C CA . MET B 1 32 ? 3.025 22.891 7.266 1 96.06 32 MET B CA 1
ATOM 2991 C C . MET B 1 32 ? 2.801 21.547 6.562 1 96.06 32 MET B C 1
ATOM 2993 O O . MET B 1 32 ? 2.193 21.5 5.488 1 96.06 32 MET B O 1
ATOM 2997 N N . GLU B 1 33 ? 3.184 20.531 7.203 1 93.44 33 GLU B N 1
ATOM 2998 C CA . GLU B 1 33 ? 3.115 19.219 6.582 1 93.44 33 GLU B CA 1
ATOM 2999 C C . GLU B 1 33 ? 2.068 18.328 7.262 1 93.44 33 GLU B C 1
ATOM 3001 O O . GLU B 1 33 ? 1.938 18.344 8.492 1 93.44 33 GLU B O 1
ATOM 3006 N N . GLY B 1 34 ? 1.364 17.547 6.457 1 90.62 34 GLY B N 1
ATOM 3007 C CA . GLY B 1 34 ? 0.363 16.609 6.934 1 90.62 34 GLY B CA 1
ATOM 3008 C C . GLY B 1 34 ? -0.47 16 5.816 1 90.62 34 GLY B C 1
ATOM 3009 O O . GLY B 1 34 ? -0.476 16.516 4.695 1 90.62 34 GLY B O 1
ATOM 3010 N N . ASP B 1 35 ? -1.201 15.016 6.156 1 88.69 35 ASP B N 1
ATOM 3011 C CA . ASP B 1 35 ? -2.061 14.367 5.172 1 88.69 35 ASP B CA 1
ATOM 3012 C C . ASP B 1 35 ? -3.246 15.258 4.809 1 88.69 35 ASP B C 1
ATOM 3014 O O . ASP B 1 35 ? -3.523 16.234 5.496 1 88.69 35 ASP B O 1
ATOM 3018 N N . LYS B 1 36 ? -3.781 14.875 3.662 1 89.69 36 LYS B N 1
ATOM 3019 C CA . LYS B 1 36 ? -5.02 15.562 3.307 1 89.69 36 LYS B CA 1
ATOM 3020 C C . LYS B 1 36 ? -6.066 15.414 4.406 1 89.69 36 LYS B C 1
ATOM 3022 O O . LYS B 1 36 ? -6.312 14.312 4.895 1 89.69 36 LYS B O 1
ATOM 3027 N N . GLY B 1 37 ? -6.551 16.547 4.879 1 89.75 37 GLY B N 1
ATOM 3028 C CA . GLY B 1 37 ? -7.57 16.531 5.914 1 89.75 37 GLY B CA 1
ATOM 3029 C C . GLY B 1 37 ? -7 16.641 7.312 1 89.75 37 GLY B C 1
ATOM 3030 O O . GLY B 1 37 ? -7.738 16.578 8.297 1 89.75 37 GLY B O 1
ATOM 3031 N N . SER B 1 38 ? -5.738 16.859 7.441 1 90.62 38 SER B N 1
ATOM 3032 C CA . SER B 1 38 ? -5.094 16.875 8.75 1 90.62 38 SER B CA 1
ATOM 3033 C C . SER B 1 38 ? -5.309 18.219 9.453 1 90.62 38 SER B C 1
ATOM 3035 O O . SER B 1 38 ? -4.992 18.359 10.633 1 90.62 38 SER B O 1
ATOM 3037 N N . GLY B 1 39 ? -5.801 19.219 8.711 1 90.06 39 GLY B N 1
ATOM 3038 C CA . GLY B 1 39 ? -6.098 20.516 9.32 1 90.06 39 GLY B CA 1
ATOM 3039 C C . GLY B 1 39 ? -5.098 21.594 8.953 1 90.06 39 GLY B C 1
ATOM 3040 O O . GLY B 1 39 ? -5.098 22.672 9.547 1 90.06 39 GLY B O 1
ATOM 3041 N N . LYS B 1 40 ? -4.277 21.297 7.984 1 93.31 40 LYS B N 1
ATOM 3042 C CA . LYS B 1 40 ? -3.246 22.25 7.586 1 93.31 40 LYS B CA 1
ATOM 3043 C C . LYS B 1 40 ? -3.863 23.578 7.141 1 93.31 40 LYS B C 1
ATOM 3045 O O . LYS B 1 40 ? -3.42 24.641 7.559 1 93.31 40 LYS B O 1
ATOM 3050 N N . LYS B 1 41 ? -4.883 23.531 6.336 1 92.81 41 LYS B N 1
ATOM 3051 C CA . LYS B 1 41 ? -5.535 24.719 5.812 1 92.81 41 LYS B CA 1
ATOM 3052 C C . LYS B 1 41 ? -6.195 25.531 6.934 1 92.81 41 LYS B C 1
ATOM 3054 O O . LYS B 1 41 ? -6.062 26.75 6.988 1 92.81 41 LYS B O 1
ATOM 3059 N N . MET B 1 42 ? -6.812 24.828 7.77 1 91.44 42 MET B N 1
ATOM 3060 C CA . MET B 1 42 ? -7.484 25.484 8.891 1 91.44 42 MET B CA 1
ATOM 3061 C C . MET B 1 42 ? -6.48 26.203 9.789 1 91.44 42 MET B C 1
ATOM 3063 O O . MET B 1 42 ? -6.734 27.312 10.25 1 91.44 42 MET B O 1
ATOM 3067 N N . LEU B 1 43 ? -5.418 25.547 10.031 1 93.5 43 LEU B N 1
ATOM 3068 C CA . LEU B 1 43 ? -4.379 26.125 10.875 1 93.5 43 LEU B CA 1
ATOM 3069 C C . LEU B 1 43 ? -3.779 27.359 10.227 1 93.5 43 LEU B C 1
ATOM 3071 O O . LEU B 1 43 ? -3.621 28.391 10.883 1 93.5 43 LEU B O 1
ATOM 3075 N N . ALA B 1 44 ? -3.461 27.234 8.969 1 94.38 44 ALA B N 1
ATOM 3076 C CA . ALA B 1 44 ? -2.889 28.359 8.242 1 94.38 44 ALA B CA 1
ATOM 3077 C C . ALA B 1 44 ? -3.834 29.562 8.273 1 94.38 44 ALA B C 1
ATOM 3079 O O . ALA B 1 44 ? -3.396 30.703 8.453 1 94.38 44 ALA B O 1
ATOM 3080 N N . GLU B 1 45 ? -5.074 29.328 8.086 1 93 45 GLU B N 1
ATOM 3081 C CA . GLU B 1 45 ? -6.082 30.375 8.117 1 93 45 GLU B CA 1
ATOM 3082 C C . GLU B 1 45 ? -6.18 31.016 9.5 1 93 45 GLU B C 1
ATOM 3084 O O . GLU B 1 45 ? -6.246 32.25 9.633 1 93 45 GLU B O 1
ATOM 3089 N N . ALA B 1 46 ? -6.246 30.156 10.461 1 91.75 46 ALA B N 1
ATOM 3090 C CA . ALA B 1 46 ? -6.332 30.641 11.836 1 91.75 46 ALA B CA 1
ATOM 3091 C C . ALA B 1 46 ? -5.117 31.5 12.195 1 91.75 46 ALA B C 1
ATOM 3093 O O . ALA B 1 46 ? -5.25 32.562 12.812 1 91.75 46 ALA B O 1
ATOM 3094 N N . PHE B 1 47 ? -3.959 31.031 11.82 1 93.19 47 PHE B N 1
ATOM 3095 C CA . PHE B 1 47 ? -2.727 31.766 12.07 1 93.19 47 PHE B CA 1
ATOM 3096 C C . PHE B 1 47 ? -2.746 33.125 11.367 1 93.19 47 PHE B C 1
ATOM 3098 O O . PHE B 1 47 ? -2.383 34.125 11.953 1 93.19 47 PHE B O 1
ATOM 3105 N N . SER B 1 48 ? -3.156 33.094 10.141 1 93.56 48 SER B N 1
ATOM 3106 C CA . SER B 1 48 ? -3.23 34.312 9.359 1 93.56 48 SER B CA 1
ATOM 3107 C C . SER B 1 48 ? -4.191 35.312 9.992 1 93.56 48 SER B C 1
ATOM 3109 O O . SER B 1 48 ? -3.91 36.531 10.023 1 93.56 48 SER B O 1
ATOM 3111 N N . LYS B 1 49 ? -5.297 34.812 10.461 1 91.88 49 LYS B N 1
ATOM 3112 C CA . LYS B 1 49 ? -6.289 35.656 11.117 1 91.88 49 LYS B CA 1
ATOM 3113 C C . LYS B 1 49 ? -5.711 36.312 12.367 1 91.88 49 LYS B C 1
ATOM 3115 O O . LYS B 1 49 ? -5.945 37.5 12.617 1 91.88 49 LYS B O 1
ATOM 3120 N N . ILE B 1 50 ? -4.996 35.531 13.07 1 90.38 50 ILE B N 1
ATOM 3121 C CA . ILE B 1 50 ? -4.375 36.062 14.289 1 90.38 50 ILE B CA 1
ATOM 3122 C C . ILE B 1 50 ? -3.354 37.125 13.938 1 90.38 50 ILE B C 1
ATOM 3124 O O . ILE B 1 50 ? -3.307 38.188 14.578 1 90.38 50 ILE B O 1
ATOM 3128 N N . LEU B 1 51 ? -2.6 36.875 12.93 1 91.12 51 LEU B N 1
ATOM 3129 C CA . LEU B 1 51 ? -1.542 37.812 12.531 1 91.12 51 LEU B CA 1
ATOM 3130 C C . LEU B 1 51 ? -2.129 39.125 12.016 1 91.12 51 LEU B C 1
ATOM 3132 O O . LEU B 1 51 ? -1.554 40.188 12.234 1 91.12 51 LEU B O 1
ATOM 3136 N N . GLN B 1 52 ? -3.309 39 11.359 1 91.88 52 GLN B N 1
ATOM 3137 C CA . GLN B 1 52 ? -3.904 40.156 10.719 1 91.88 52 GLN B CA 1
ATOM 3138 C C . GLN B 1 52 ? -4.836 40.906 11.68 1 91.88 52 GLN B C 1
ATOM 3140 O O . GLN B 1 52 ? -5.277 42 11.391 1 91.88 52 GLN B O 1
ATOM 3145 N N . CYS B 1 53 ? -5.129 40.312 12.75 1 90.19 53 CYS B N 1
ATOM 3146 C CA . CYS B 1 53 ? -6.117 40.875 13.672 1 90.19 53 CYS B CA 1
ATOM 3147 C C . CYS B 1 53 ? -5.645 42.219 14.227 1 90.19 53 CYS B C 1
ATOM 3149 O O . CYS B 1 53 ? -4.512 42.344 14.695 1 90.19 53 CYS B O 1
ATOM 3151 N N . GLU B 1 54 ? -6.469 43.219 14.211 1 83.81 54 GLU B N 1
ATOM 3152 C CA . GLU B 1 54 ? -6.156 44.562 14.68 1 83.81 54 GLU B CA 1
ATOM 3153 C C . GLU B 1 54 ? -6.379 44.688 16.188 1 83.81 54 GLU B C 1
ATOM 3155 O O . GLU B 1 54 ? -5.777 45.562 16.844 1 83.81 54 GLU B O 1
ATOM 3160 N N . GLY B 1 55 ? -7.328 43.969 16.672 1 75.31 55 GLY B N 1
ATOM 3161 C CA . GLY B 1 55 ? -7.699 44.062 18.078 1 75.31 55 GLY B CA 1
ATOM 3162 C C . GLY B 1 55 ? -6.996 43.062 18.953 1 75.31 55 GLY B C 1
ATOM 3163 O O . GLY B 1 55 ? -7.465 42.75 20.062 1 75.31 55 GLY B O 1
ATOM 3164 N N . ARG B 1 56 ? -5.992 42.5 18.328 1 68.44 56 ARG B N 1
ATOM 3165 C CA . ARG B 1 56 ? -5.371 41.438 19.125 1 68.44 56 ARG B CA 1
ATOM 3166 C C . ARG B 1 56 ? -4.723 42 20.375 1 68.44 56 ARG B C 1
ATOM 3168 O O . ARG B 1 56 ? -4.027 43.031 20.328 1 68.44 56 ARG B O 1
ATOM 3175 N N . GLU B 1 57 ? -5.418 41.688 21.562 1 58 57 GLU B N 1
ATOM 3176 C CA . GLU B 1 57 ? -4.844 42.094 22.844 1 58 57 GLU B CA 1
ATOM 3177 C C . GLU B 1 57 ? -3.547 41.344 23.125 1 58 57 GLU B C 1
ATOM 3179 O O . GLU B 1 57 ? -3.389 40.188 22.703 1 58 57 GLU B O 1
ATOM 3184 N N . THR B 1 58 ? -2.434 42.094 23.203 1 53.03 58 THR B N 1
ATOM 3185 C CA . THR B 1 58 ? -1.107 41.562 23.516 1 53.03 58 THR B CA 1
ATOM 3186 C C . THR B 1 58 ? -1.18 40.562 24.656 1 53.03 58 THR B C 1
ATOM 3188 O O . THR B 1 58 ? -0.204 39.875 24.938 1 53.03 58 THR B O 1
ATOM 3191 N N . THR B 1 59 ? -2.186 40.656 25.578 1 46.72 59 THR B N 1
ATOM 3192 C CA . THR B 1 59 ? -2.164 39.906 26.828 1 46.72 59 THR B CA 1
ATOM 3193 C C . THR B 1 59 ? -3.01 38.625 26.719 1 46.72 59 THR B C 1
ATOM 3195 O O . THR B 1 59 ? -4.07 38.625 26.078 1 46.72 59 THR B O 1
ATOM 3198 N N . GLY B 1 60 ? -2.5 37.344 26.875 1 50.81 60 GLY B N 1
ATOM 3199 C CA . GLY B 1 60 ? -3.113 36.031 27.141 1 50.81 60 GLY B CA 1
ATOM 3200 C C . GLY B 1 60 ? -3.145 35.125 25.922 1 50.81 60 GLY B C 1
ATOM 3201 O O . GLY B 1 60 ? -2.236 35.188 25.094 1 50.81 60 GLY B O 1
ATOM 3202 N N . LEU B 1 61 ? -4.281 34.375 25.781 1 56.81 61 LEU B N 1
ATOM 3203 C CA . LEU B 1 61 ? -4.449 33.406 24.672 1 56.81 61 LEU B CA 1
ATOM 3204 C C . LEU B 1 61 ? -4.562 34.156 23.344 1 56.81 61 LEU B C 1
ATOM 3206 O O . LEU B 1 61 ? -5.371 35.062 23.203 1 56.81 61 LEU B O 1
ATOM 3210 N N . VAL B 1 62 ? -3.52 34.188 22.531 1 64.44 62 VAL B N 1
ATOM 3211 C CA . VAL B 1 62 ? -3.445 34.875 21.25 1 64.44 62 VAL B CA 1
ATOM 3212 C C . VAL B 1 62 ? -4.559 34.375 20.328 1 64.44 62 VAL B C 1
ATOM 3214 O O . VAL B 1 62 ? -4.5 33.25 19.828 1 64.44 62 VAL B O 1
ATOM 3217 N N . GLU B 1 63 ? -5.805 35 20.547 1 77.44 63 GLU B N 1
ATOM 3218 C CA . GLU B 1 63 ? -6.926 34.75 19.641 1 77.44 63 GLU B CA 1
ATOM 3219 C C . GLU B 1 63 ? -7.281 36 18.844 1 77.44 63 GLU B C 1
ATOM 3221 O O . GLU B 1 63 ? -6.996 37.125 19.281 1 77.44 63 GLU B O 1
ATOM 3226 N N . SER B 1 64 ? -7.727 35.719 17.656 1 83.94 64 SER B N 1
ATOM 3227 C CA . SER B 1 64 ? -8.266 36.844 16.875 1 83.94 64 SER B CA 1
ATOM 3228 C C . SER B 1 64 ? -9.516 37.406 17.531 1 83.94 64 SER B C 1
ATOM 3230 O O . SER B 1 64 ? -10.242 36.719 18.219 1 83.94 64 SER B O 1
ATOM 3232 N N . CYS B 1 65 ? -9.797 38.656 17.469 1 83.69 65 CYS B N 1
ATOM 3233 C CA . CYS B 1 65 ? -10.922 39.312 18.141 1 83.69 65 CYS B CA 1
ATOM 3234 C C . CYS B 1 65 ? -12.242 38.938 17.484 1 83.69 65 CYS B C 1
ATOM 3236 O O . CYS B 1 65 ? -13.297 38.969 18.109 1 83.69 65 CYS B O 1
ATOM 3238 N N . GLY B 1 66 ? -12.234 38.562 16.25 1 84.31 66 GLY B N 1
ATOM 3239 C CA . GLY B 1 66 ? -13.406 38.125 15.516 1 84.31 66 GLY B CA 1
ATOM 3240 C C . GLY B 1 66 ? -14.336 39.25 15.109 1 84.31 66 GLY B C 1
ATOM 3241 O O . GLY B 1 66 ? -15.305 39.031 14.383 1 84.31 66 GLY B O 1
ATOM 3242 N N . LYS B 1 67 ? -14 40.469 15.555 1 86.5 67 LYS B N 1
ATOM 3243 C CA . LYS B 1 67 ? -14.938 41.562 15.336 1 86.5 67 LYS B CA 1
ATOM 3244 C C . LYS B 1 67 ? -14.297 42.688 14.508 1 86.5 67 LYS B C 1
ATOM 3246 O O . LYS B 1 67 ? -14.992 43.5 13.938 1 86.5 67 LYS B O 1
ATOM 3251 N N . CYS B 1 68 ? -13.008 42.75 14.477 1 89.38 68 CYS B N 1
ATOM 3252 C CA . CYS B 1 68 ? -12.352 43.812 13.734 1 89.38 68 CYS B CA 1
ATOM 3253 C C . CYS B 1 68 ? -12.531 43.625 12.234 1 89.38 68 CYS B C 1
ATOM 3255 O O . CYS B 1 68 ? -12.961 42.562 11.781 1 89.38 68 CYS B O 1
ATOM 3257 N N . GLU B 1 69 ? -12.266 44.625 11.484 1 89.12 69 GLU B N 1
ATOM 3258 C CA . GLU B 1 69 ? -12.445 44.594 10.039 1 89.12 69 GLU B CA 1
ATOM 3259 C C . GLU B 1 69 ? -11.602 43.5 9.398 1 89.12 69 GLU B C 1
ATOM 3261 O O . GLU B 1 69 ? -12.062 42.781 8.5 1 89.12 69 GLU B O 1
ATOM 3266 N N . SER B 1 70 ? -10.422 43.406 9.844 1 91 70 SER B N 1
ATOM 3267 C CA . SER B 1 70 ? -9.531 42.344 9.328 1 91 70 SER B CA 1
ATOM 3268 C C . SER B 1 70 ? -10.102 40.969 9.57 1 91 70 SER B C 1
ATOM 3270 O O . SER B 1 70 ? -10.07 40.125 8.68 1 91 70 SER B O 1
ATOM 3272 N N . CYS B 1 71 ? -10.562 40.719 10.758 1 90.88 71 CYS B N 1
ATOM 3273 C CA . CYS B 1 71 ? -11.125 39.406 11.102 1 90.88 71 CYS B CA 1
ATOM 3274 C C . CYS B 1 71 ? -12.352 39.125 10.25 1 90.88 71 CYS B C 1
ATOM 3276 O O . CYS B 1 71 ? -12.539 37.969 9.82 1 90.88 71 CYS B O 1
ATOM 3278 N N . ILE B 1 72 ? -13.117 40.094 10.031 1 90.69 72 ILE B N 1
ATOM 3279 C CA . ILE B 1 72 ? -14.328 39.906 9.234 1 90.69 72 ILE B CA 1
ATOM 3280 C C . ILE B 1 72 ? -13.945 39.594 7.789 1 90.69 72 ILE B C 1
ATOM 3282 O O . ILE B 1 72 ? -14.531 38.719 7.164 1 90.69 72 ILE B O 1
ATOM 3286 N N . GLN B 1 73 ? -12.977 40.312 7.309 1 91.5 73 GLN B N 1
ATOM 3287 C CA . GLN B 1 73 ? -12.516 40.094 5.945 1 91.5 73 GLN B CA 1
ATOM 3288 C C . GLN B 1 73 ? -11.945 38.688 5.793 1 91.5 73 GLN B C 1
ATOM 3290 O O . GLN B 1 73 ? -12.109 38.031 4.754 1 91.5 73 GLN B O 1
ATOM 3295 N N . MET B 1 74 ? -11.289 38.25 6.781 1 90.94 74 MET B N 1
ATOM 3296 C CA . MET B 1 74 ? -10.727 36.906 6.766 1 90.94 74 MET B CA 1
ATOM 3297 C C . MET B 1 74 ? -11.828 35.875 6.707 1 90.94 74 MET B C 1
ATOM 3299 O O . MET B 1 74 ? -11.688 34.844 6.02 1 90.94 74 MET B O 1
ATOM 3303 N N . GLU B 1 75 ? -12.836 36.062 7.43 1 88.5 75 GLU B N 1
ATOM 3304 C CA . GLU B 1 75 ? -13.961 35.156 7.469 1 88.5 75 GLU B CA 1
ATOM 3305 C C . GLU B 1 75 ? -14.602 35 6.09 1 88.5 75 GLU B C 1
ATOM 3307 O O . GLU B 1 75 ? -15.086 33.906 5.738 1 88.5 75 GLU B O 1
ATOM 3312 N N . HIS B 1 76 ? -14.508 36.031 5.305 1 88.81 76 HIS B N 1
ATOM 3313 C CA . HIS B 1 76 ? -15.102 36 3.971 1 88.81 76 HIS B CA 1
ATOM 3314 C C . HIS B 1 76 ? -14.055 35.656 2.91 1 88.81 76 HIS B C 1
ATOM 3316 O O . HIS B 1 76 ? -14.359 35.656 1.716 1 88.81 76 HIS B O 1
ATOM 3322 N N . HIS B 1 77 ? -12.883 35.406 3.295 1 88.94 77 HIS B N 1
ATOM 3323 C CA . HIS B 1 77 ? -11.766 35.094 2.418 1 88.94 77 HIS B CA 1
ATOM 3324 C C . HIS B 1 77 ? -11.484 36.219 1.431 1 88.94 77 HIS B C 1
ATOM 3326 O O . HIS B 1 77 ? -11.203 35.969 0.257 1 88.94 77 HIS B O 1
ATOM 3332 N N . ASP B 1 78 ? -11.672 37.438 1.945 1 88 78 ASP B N 1
ATOM 3333 C CA . ASP B 1 78 ? -11.508 38.594 1.078 1 88 78 ASP B CA 1
ATOM 3334 C C . ASP B 1 78 ? -10.461 39.562 1.637 1 88 78 ASP B C 1
ATOM 3336 O O . ASP B 1 78 ? -10.438 40.719 1.272 1 88 78 ASP B O 1
ATOM 3340 N N . HIS B 1 79 ? -9.688 39.125 2.555 1 92.75 79 HIS B N 1
ATOM 3341 C CA . HIS B 1 79 ? -8.648 40 3.072 1 92.75 79 HIS B CA 1
ATOM 3342 C C . HIS B 1 79 ? -7.59 40.281 2.008 1 92.75 79 HIS B C 1
ATOM 3344 O O . HIS B 1 79 ? -7.008 39.344 1.441 1 92.75 79 HIS B O 1
ATOM 3350 N N . PRO B 1 80 ? -7.281 41.469 1.674 1 92.25 80 PRO B N 1
ATOM 3351 C CA . PRO B 1 80 ? -6.414 41.812 0.545 1 92.25 80 PRO B CA 1
ATOM 3352 C C . PRO B 1 80 ? -4.961 41.406 0.764 1 92.25 80 PRO B C 1
ATOM 3354 O O . PRO B 1 80 ? -4.219 41.219 -0.202 1 92.25 80 PRO B O 1
ATOM 3357 N N . ASP B 1 81 ? -4.555 41.281 2.021 1 95.06 81 ASP B N 1
ATOM 3358 C CA . ASP B 1 81 ? -3.15 40.969 2.307 1 95.06 81 ASP B CA 1
ATOM 3359 C C . ASP B 1 81 ? -2.941 39.5 2.604 1 95.06 81 ASP B C 1
ATOM 3361 O O . ASP B 1 81 ? -1.866 39.094 3.051 1 95.06 81 ASP B O 1
ATOM 3365 N N . VAL B 1 82 ? -3.943 38.75 2.521 1 95.62 82 VAL B N 1
ATOM 3366 C CA . VAL B 1 82 ? -3.844 37.312 2.611 1 95.62 82 VAL B CA 1
ATOM 3367 C C . VAL B 1 82 ? -4.18 36.688 1.261 1 95.62 82 VAL B C 1
ATOM 3369 O O . VAL B 1 82 ? -5.34 36.656 0.845 1 95.62 82 VAL B O 1
ATOM 3372 N N . ILE B 1 83 ? -3.164 36.156 0.708 1 94.25 83 ILE B N 1
ATOM 3373 C CA . ILE B 1 83 ? -3.299 35.688 -0.67 1 94.25 83 ILE B CA 1
ATOM 3374 C C . ILE B 1 83 ? -3.186 34.188 -0.718 1 94.25 83 ILE B C 1
ATOM 3376 O O . ILE B 1 83 ? -2.182 33.594 -0.281 1 94.25 83 ILE B O 1
ATOM 3380 N N . TRP B 1 84 ? -4.188 33.5 -1.209 1 94.44 84 TRP B N 1
ATOM 3381 C CA . TRP B 1 84 ? -4.141 32.062 -1.513 1 94.44 84 TRP B CA 1
ATOM 3382 C C . TRP B 1 84 ? -3.586 31.828 -2.912 1 94.44 84 TRP B C 1
ATOM 3384 O O . TRP B 1 84 ? -4.156 32.312 -3.9 1 94.44 84 TRP B O 1
ATOM 3394 N N . VAL B 1 85 ? -2.5 31.141 -2.947 1 92.81 85 VAL B N 1
ATOM 3395 C CA . VAL B 1 85 ? -1.866 30.875 -4.234 1 92.81 85 VAL B CA 1
ATOM 3396 C C . VAL B 1 85 ? -2.584 29.734 -4.938 1 92.81 85 VAL B C 1
ATOM 3398 O O . VAL B 1 85 ? -2.797 28.672 -4.348 1 92.81 85 VAL B O 1
ATOM 3401 N N . SER B 1 86 ? -3.016 29.891 -6.082 1 82.75 86 SER B N 1
ATOM 3402 C CA . SER B 1 86 ? -3.766 28.906 -6.855 1 82.75 86 SER B CA 1
ATOM 3403 C C . SER B 1 86 ? -2.961 28.422 -8.055 1 82.75 86 SER B C 1
ATOM 3405 O O . SER B 1 86 ? -1.981 29.047 -8.453 1 82.75 86 SER B O 1
ATOM 3407 N N . HIS B 1 87 ? -3.258 27.266 -8.438 1 84 87 HIS B N 1
ATOM 3408 C CA . HIS B 1 87 ? -2.66 26.781 -9.672 1 84 87 HIS B CA 1
ATOM 3409 C C . HIS B 1 87 ? -3.732 26.391 -10.688 1 84 87 HIS B C 1
ATOM 3411 O O . HIS B 1 87 ? -4.793 25.891 -10.312 1 84 87 HIS B O 1
ATOM 3417 N N . GLU B 1 88 ? -3.504 26.703 -11.914 1 80.88 88 GLU B N 1
ATOM 3418 C CA . GLU B 1 88 ? -4.43 26.422 -13.008 1 80.88 88 GLU B CA 1
ATOM 3419 C C . GLU B 1 88 ? -4.391 24.953 -13.398 1 80.88 88 GLU B C 1
ATOM 3421 O O . GLU B 1 88 ? -5.438 24.328 -13.625 1 80.88 88 GLU B O 1
ATOM 3426 N N . LYS B 1 89 ? -3.188 24.391 -13.531 1 81.44 89 LYS B N 1
ATOM 3427 C CA . LYS B 1 89 ? -3.043 22.969 -13.867 1 81.44 89 LYS B CA 1
ATOM 3428 C C . LYS B 1 89 ? -3.193 22.094 -12.625 1 81.44 89 LYS B C 1
ATOM 3430 O O . LYS B 1 89 ? -2.701 22.438 -11.555 1 81.44 89 LYS B O 1
ATOM 3435 N N . PRO B 1 90 ? -3.914 21.047 -12.781 1 79.75 90 PRO B N 1
ATOM 3436 C CA . PRO B 1 90 ? -4.242 20.234 -11.609 1 79.75 90 PRO B CA 1
ATOM 3437 C C . PRO B 1 90 ? -3.006 19.656 -10.922 1 79.75 90 PRO B C 1
ATOM 3439 O O . PRO B 1 90 ? -2.986 19.516 -9.695 1 79.75 90 PRO B O 1
ATOM 3442 N N . ASN B 1 91 ? -1.982 19.469 -11.562 1 83.12 91 ASN B N 1
ATOM 3443 C CA . ASN B 1 91 ? -0.934 18.688 -10.93 1 83.12 91 ASN B CA 1
ATOM 3444 C C . ASN B 1 91 ? 0.38 19.453 -10.852 1 83.12 91 ASN B C 1
ATOM 3446 O O . ASN B 1 91 ? 1.402 18.906 -10.43 1 83.12 91 ASN B O 1
ATOM 3450 N N . VAL B 1 92 ? 0.32 20.766 -11.133 1 89.5 92 VAL B N 1
ATOM 3451 C CA . VAL B 1 92 ? 1.602 21.469 -11.141 1 89.5 92 VAL B CA 1
ATOM 3452 C C . VAL B 1 92 ? 1.389 22.938 -10.812 1 89.5 92 VAL B C 1
ATOM 3454 O O . VAL B 1 92 ? 0.432 23.562 -11.281 1 89.5 92 VAL B O 1
ATOM 3457 N N . ILE B 1 93 ? 2.201 23.484 -9.883 1 93.12 93 ILE B N 1
ATOM 3458 C CA . ILE B 1 93 ? 2.35 24.922 -9.672 1 93.12 93 ILE B CA 1
ATOM 3459 C C . ILE B 1 93 ? 3.564 25.438 -10.445 1 93.12 93 ILE B C 1
ATOM 3461 O O . ILE B 1 93 ? 4.707 25.141 -10.086 1 93.12 93 ILE B O 1
ATOM 3465 N N . SER B 1 94 ? 3.357 26.188 -11.422 1 93.06 94 SER B N 1
ATOM 3466 C CA . SER B 1 94 ? 4.398 26.594 -12.359 1 93.06 94 SER B CA 1
ATOM 3467 C C . SER B 1 94 ? 5.168 27.797 -11.836 1 93.06 94 SER B C 1
ATOM 3469 O O . SER B 1 94 ? 4.723 28.469 -10.898 1 93.06 94 SER B O 1
ATOM 3471 N N . VAL B 1 95 ? 6.34 28.031 -12.516 1 93.94 95 VAL B N 1
ATOM 3472 C CA . VAL B 1 95 ? 7.195 29.156 -12.164 1 93.94 95 VAL B CA 1
ATOM 3473 C C . VAL B 1 95 ? 6.457 30.469 -12.43 1 93.94 95 VAL B C 1
ATOM 3475 O O . VAL B 1 95 ? 6.574 31.422 -11.656 1 93.94 95 VAL B O 1
ATOM 3478 N N . GLY B 1 96 ? 5.754 30.438 -13.484 1 92.62 96 GLY B N 1
ATOM 3479 C CA . GLY B 1 96 ? 4.992 31.625 -13.828 1 92.62 96 GLY B CA 1
ATOM 3480 C C . GLY B 1 96 ? 3.984 32.031 -12.766 1 92.62 96 GLY B C 1
ATOM 3481 O O . GLY B 1 96 ? 3.854 33.188 -12.43 1 92.62 96 GLY B O 1
ATOM 3482 N N . GLU B 1 97 ? 3.311 31.078 -12.164 1 93.38 97 GLU B N 1
ATOM 3483 C CA . GLU B 1 97 ? 2.314 31.312 -11.125 1 93.38 97 GLU B CA 1
ATOM 3484 C C . GLU B 1 97 ? 2.963 31.844 -9.844 1 93.38 97 GLU B C 1
ATOM 3486 O O . GLU B 1 97 ? 2.434 32.75 -9.195 1 93.38 97 GLU B O 1
ATOM 3491 N N . ILE B 1 98 ? 4.02 31.25 -9.508 1 94.69 98 ILE B N 1
ATOM 3492 C CA . ILE B 1 98 ? 4.742 31.672 -8.312 1 94.69 98 ILE B CA 1
ATOM 3493 C C . ILE B 1 98 ? 5.262 33.094 -8.5 1 94.69 98 ILE B C 1
ATOM 3495 O O . ILE B 1 98 ? 5.164 33.906 -7.586 1 94.69 98 ILE B O 1
ATOM 3499 N N . ARG B 1 99 ? 5.77 33.406 -9.641 1 94.62 99 ARG B N 1
ATOM 3500 C CA . ARG B 1 99 ? 6.281 34.75 -9.914 1 94.62 99 ARG B CA 1
ATOM 3501 C C . ARG B 1 99 ? 5.156 35.781 -9.891 1 94.62 99 ARG B C 1
ATOM 3503 O O . ARG B 1 99 ? 5.285 36.844 -9.258 1 94.62 99 ARG B O 1
ATOM 3510 N N . GLU B 1 100 ? 4.117 35.406 -10.516 1 94.19 100 GLU B N 1
ATOM 3511 C CA . GLU B 1 100 ? 3.002 36.344 -10.656 1 94.19 100 GLU B CA 1
ATOM 3512 C C . GLU B 1 100 ? 2.307 36.562 -9.312 1 94.19 100 GLU B C 1
ATOM 3514 O O . GLU B 1 100 ? 1.935 37.719 -8.984 1 94.19 100 GLU B O 1
ATOM 3519 N N . GLN B 1 101 ? 2.195 35.562 -8.562 1 94.38 101 GLN B N 1
ATOM 3520 C CA . GLN B 1 101 ? 1.331 35.656 -7.395 1 94.38 101 GLN B CA 1
ATOM 3521 C C . GLN B 1 101 ? 2.139 35.969 -6.137 1 94.38 101 GLN B C 1
ATOM 3523 O O . GLN B 1 101 ? 1.599 36.5 -5.16 1 94.38 101 GLN B O 1
ATOM 3528 N N . ILE B 1 102 ? 3.42 35.719 -6.117 1 95.38 102 ILE B N 1
ATOM 3529 C CA . ILE B 1 102 ? 4.195 35.906 -4.895 1 95.38 102 ILE B CA 1
ATOM 3530 C C . ILE B 1 102 ? 5.359 36.844 -5.172 1 95.38 102 ILE B C 1
ATOM 3532 O O . ILE B 1 102 ? 5.359 38 -4.715 1 95.38 102 ILE B O 1
ATOM 3536 N N . VAL B 1 103 ? 6.238 36.469 -6.051 1 94.62 103 VAL B N 1
ATOM 3537 C CA . VAL B 1 103 ? 7.516 37.156 -6.238 1 94.62 103 VAL B CA 1
ATOM 3538 C C . VAL B 1 103 ? 7.273 38.594 -6.648 1 94.62 103 VAL B C 1
ATOM 3540 O O . VAL B 1 103 ? 7.887 39.5 -6.098 1 94.62 103 VAL B O 1
ATOM 3543 N N . ASN B 1 104 ? 6.379 38.812 -7.566 1 93.75 104 ASN B N 1
ATOM 3544 C CA . ASN B 1 104 ? 6.145 40.125 -8.109 1 93.75 104 ASN B CA 1
ATOM 3545 C C . ASN B 1 104 ? 5.324 41 -7.156 1 93.75 104 ASN B C 1
ATOM 3547 O O . ASN B 1 104 ? 5.285 42.219 -7.293 1 93.75 104 ASN B O 1
ATOM 3551 N N . THR B 1 105 ? 4.727 40.406 -6.199 1 93.81 105 THR B N 1
ATOM 3552 C CA . THR B 1 105 ? 3.809 41.156 -5.355 1 93.81 105 THR B CA 1
ATOM 3553 C C . THR B 1 105 ? 4.367 41.312 -3.943 1 93.81 105 THR B C 1
ATOM 3555 O O . THR B 1 105 ? 3.91 42.156 -3.174 1 93.81 105 THR B O 1
ATOM 3558 N N . VAL B 1 106 ? 5.332 40.625 -3.58 1 94.31 106 VAL B N 1
ATOM 3559 C CA . VAL B 1 106 ? 5.828 40.531 -2.211 1 94.31 106 VAL B CA 1
ATOM 3560 C C . VAL B 1 106 ? 6.438 41.875 -1.804 1 94.31 106 VAL B C 1
ATOM 3562 O O . VAL B 1 106 ? 6.41 42.25 -0.627 1 94.31 106 VAL B O 1
ATOM 3565 N N . GLU B 1 107 ? 6.938 42.594 -2.76 1 91.81 107 GLU B N 1
ATOM 3566 C CA . GLU B 1 107 ? 7.586 43.875 -2.449 1 91.81 107 GLU B CA 1
ATOM 3567 C C . GLU B 1 107 ? 6.559 44.969 -2.254 1 91.81 107 GLU B C 1
ATOM 3569 O O . GLU B 1 107 ? 6.879 46.031 -1.712 1 91.81 107 GLU B O 1
ATOM 3574 N N . ILE B 1 108 ? 5.398 44.719 -2.674 1 92.19 108 ILE B N 1
ATOM 3575 C CA . ILE B 1 108 ? 4.32 45.688 -2.432 1 92.19 108 ILE B CA 1
ATOM 3576 C C . ILE B 1 108 ? 3.887 45.594 -0.971 1 92.19 108 ILE B C 1
ATOM 3578 O O . ILE B 1 108 ? 3.488 44.531 -0.486 1 92.19 108 ILE B O 1
ATOM 3582 N N . MET B 1 109 ? 3.98 46.656 -0.267 1 92.5 109 MET B N 1
ATOM 3583 C CA . MET B 1 109 ? 3.643 46.719 1.152 1 92.5 109 MET B CA 1
ATOM 3584 C C . MET B 1 109 ? 2.18 46.344 1.375 1 92.5 109 MET B C 1
ATOM 3586 O O . MET B 1 109 ? 1.331 46.594 0.522 1 92.5 109 MET B O 1
ATOM 3590 N N . PRO B 1 110 ? 1.861 45.781 2.508 1 92.75 110 PRO B N 1
ATOM 3591 C CA . PRO B 1 110 ? 0.471 45.438 2.807 1 92.75 110 PRO B CA 1
ATOM 3592 C C . PRO B 1 110 ? -0.462 46.656 2.781 1 92.75 110 PRO B C 1
ATOM 3594 O O . PRO B 1 110 ? -0.065 47.75 3.176 1 92.75 110 PRO B O 1
ATOM 3597 N N . TYR B 1 111 ? -1.656 46.375 2.371 1 88.81 111 TYR B N 1
ATOM 3598 C CA . TYR B 1 111 ? -2.646 47.438 2.246 1 88.81 111 TYR B CA 1
ATOM 3599 C C . TYR B 1 111 ? -3.227 47.812 3.607 1 88.81 111 TYR B C 1
ATOM 3601 O O . TYR B 1 111 ? -3.416 48.969 3.91 1 88.81 111 TYR B O 1
ATOM 3609 N N . LYS B 1 112 ? -3.529 46.906 4.387 1 83.56 112 LYS B N 1
ATOM 3610 C CA . LYS B 1 112 ? -4.289 47.156 5.609 1 83.56 112 LYS B CA 1
ATOM 3611 C C . LYS B 1 112 ? -3.609 46.5 6.82 1 83.56 112 LYS B C 1
ATOM 3613 O O . LYS B 1 112 ? -3.504 47.125 7.875 1 83.56 112 LYS B O 1
ATOM 3618 N N . GLY B 1 113 ? -3.09 45.375 6.699 1 82.75 113 GLY B N 1
ATOM 3619 C CA . GLY B 1 113 ? -2.592 44.594 7.824 1 82.75 113 GLY B CA 1
ATOM 3620 C C . GLY B 1 113 ? -1.093 44.719 8.016 1 82.75 113 GLY B C 1
ATOM 3621 O O . GLY B 1 113 ? -0.408 45.375 7.211 1 82.75 113 GLY B O 1
ATOM 3622 N N . PRO B 1 114 ? -0.644 44.281 9.164 1 88.94 114 PRO B N 1
ATOM 3623 C CA . PRO B 1 114 ? 0.785 44.344 9.484 1 88.94 114 PRO B CA 1
ATOM 3624 C C . PRO B 1 114 ? 1.615 43.375 8.648 1 88.94 114 PRO B C 1
ATOM 3626 O O . PRO B 1 114 ? 2.828 43.531 8.508 1 88.94 114 PRO B O 1
ATOM 3629 N N . TYR B 1 115 ? 0.909 42.406 8.133 1 94.06 115 TYR B N 1
ATOM 3630 C CA . TYR B 1 115 ? 1.639 41.375 7.398 1 94.06 115 TYR B CA 1
ATOM 3631 C C . TYR B 1 115 ? 1.022 41.156 6.023 1 94.06 115 TYR B C 1
ATOM 3633 O O . TYR B 1 115 ? -0.15 41.469 5.801 1 94.06 115 TYR B O 1
ATOM 3641 N N . LYS B 1 116 ? 1.863 40.75 5.137 1 95.56 116 LYS B N 1
ATOM 3642 C CA . LYS B 1 116 ? 1.446 40.188 3.859 1 95.56 116 LYS B CA 1
ATOM 3643 C C . LYS B 1 116 ? 1.672 38.688 3.826 1 95.56 116 LYS B C 1
ATOM 3645 O O . LYS B 1 116 ? 2.814 38.219 3.816 1 95.56 116 LYS B O 1
ATOM 3650 N N . ILE B 1 117 ? 0.519 37.938 3.793 1 96.62 117 ILE B N 1
ATOM 3651 C CA . ILE B 1 117 ? 0.593 36.5 4.027 1 96.62 117 ILE B CA 1
ATOM 3652 C C . ILE B 1 117 ? 0.257 35.75 2.742 1 96.62 117 ILE B C 1
ATOM 3654 O O . ILE B 1 117 ? -0.744 36.062 2.086 1 96.62 117 ILE B O 1
ATOM 3658 N N . TYR B 1 118 ? 1.141 34.906 2.381 1 97.25 118 TYR B N 1
ATOM 3659 C CA . TYR B 1 118 ? 0.918 34.031 1.234 1 97.25 118 TYR B CA 1
ATOM 3660 C C . TYR B 1 118 ? 0.699 32.562 1.683 1 97.25 118 TYR B C 1
ATOM 3662 O O . TYR B 1 118 ? 1.503 32.031 2.438 1 97.25 118 TYR B O 1
ATOM 3670 N N . ILE B 1 119 ? -0.362 31.953 1.298 1 97.25 119 ILE B N 1
ATOM 3671 C CA . ILE B 1 119 ? -0.647 30.547 1.601 1 97.25 119 ILE B CA 1
ATOM 3672 C C . ILE B 1 119 ? -0.632 29.734 0.313 1 97.25 119 ILE B C 1
ATOM 3674 O O . ILE B 1 119 ? -1.503 29.891 -0.545 1 97.25 119 ILE B O 1
ATOM 3678 N N . VAL B 1 120 ? 0.331 28.859 0.216 1 96.69 120 VAL B N 1
ATOM 3679 C CA . VAL B 1 120 ? 0.463 28 -0.958 1 96.69 120 VAL B CA 1
ATOM 3680 C C . VAL B 1 120 ? -0.052 26.609 -0.637 1 96.69 120 VAL B C 1
ATOM 3682 O O . VAL B 1 120 ? 0.665 25.797 -0.047 1 96.69 120 VAL B O 1
ATOM 3685 N N . ASP B 1 121 ? -1.205 26.328 -1.102 1 94.56 121 ASP B N 1
ATOM 3686 C CA . ASP B 1 121 ? -1.764 25 -0.91 1 94.56 121 ASP B CA 1
ATOM 3687 C C . ASP B 1 121 ? -1.141 23.984 -1.881 1 94.56 121 ASP B C 1
ATOM 3689 O O . ASP B 1 121 ? -0.719 24.359 -2.979 1 94.56 121 ASP B O 1
ATOM 3693 N N . GLU B 1 122 ? -0.994 22.781 -1.48 1 94.56 122 GLU B N 1
ATOM 3694 C CA . GLU B 1 122 ? -0.399 21.703 -2.273 1 94.56 122 GLU B CA 1
ATOM 3695 C C . GLU B 1 122 ? 0.967 22.109 -2.816 1 94.56 122 GLU B C 1
ATOM 3697 O O . GLU B 1 122 ? 1.241 21.953 -4.008 1 94.56 122 GLU B O 1
ATOM 3702 N N . ALA B 1 123 ? 1.76 22.625 -1.958 1 95.38 123 ALA B N 1
ATOM 3703 C CA . ALA B 1 123 ? 3.049 23.203 -2.338 1 95.38 123 ALA B CA 1
ATOM 3704 C C . ALA B 1 123 ? 3.979 22.125 -2.904 1 95.38 123 ALA B C 1
ATOM 3706 O O . ALA B 1 123 ? 4.984 22.453 -3.539 1 95.38 123 ALA B O 1
ATOM 3707 N N . GLU B 1 124 ? 3.646 20.844 -2.676 1 91.5 124 GLU B N 1
ATOM 3708 C CA . GLU B 1 124 ? 4.441 19.766 -3.246 1 91.5 124 GLU B CA 1
ATOM 3709 C C . GLU B 1 124 ? 4.324 19.734 -4.766 1 91.5 124 GLU B C 1
ATOM 3711 O O . GLU B 1 124 ? 5.125 19.078 -5.445 1 91.5 124 GLU B O 1
ATOM 3716 N N . LYS B 1 125 ? 3.402 20.453 -5.273 1 93.19 125 LYS B N 1
ATOM 3717 C CA . LYS B 1 125 ? 3.172 20.484 -6.715 1 93.19 125 LYS B CA 1
ATOM 3718 C C . LYS B 1 125 ? 4.055 21.516 -7.395 1 93.19 125 LYS B C 1
ATOM 3720 O O . LYS B 1 125 ? 4.066 21.625 -8.625 1 93.19 125 LYS B O 1
ATOM 3725 N N . MET B 1 126 ? 4.777 22.266 -6.629 1 93.69 126 MET B N 1
ATOM 3726 C CA . MET B 1 126 ? 5.754 23.172 -7.227 1 93.69 126 MET B CA 1
ATOM 3727 C C . MET B 1 126 ? 6.879 22.391 -7.902 1 93.69 126 MET B C 1
ATOM 3729 O O . MET B 1 126 ? 7.52 21.547 -7.273 1 93.69 126 MET B O 1
ATOM 3733 N N . ASN B 1 127 ? 7.082 22.609 -9.125 1 89.94 127 ASN B N 1
ATOM 3734 C CA . ASN B 1 127 ? 8.234 22 -9.773 1 89.94 127 ASN B CA 1
ATOM 3735 C C . ASN B 1 127 ? 9.539 22.672 -9.359 1 89.94 127 ASN B C 1
ATOM 3737 O O . ASN B 1 127 ? 9.523 23.672 -8.641 1 89.94 127 ASN B O 1
ATOM 3741 N N . ALA B 1 128 ? 10.609 22.156 -9.805 1 90.38 128 ALA B N 1
ATOM 3742 C CA . ALA B 1 128 ? 11.914 22.641 -9.383 1 90.38 128 ALA B CA 1
ATOM 3743 C C . ALA B 1 128 ? 12.109 24.109 -9.766 1 90.38 128 ALA B C 1
ATOM 3745 O O . ALA B 1 128 ? 12.672 24.891 -9 1 90.38 128 ALA B O 1
ATOM 3746 N N . ALA B 1 129 ? 11.664 24.422 -10.945 1 94 129 ALA B N 1
ATOM 3747 C CA . ALA B 1 129 ? 11.789 25.797 -11.422 1 94 129 ALA B CA 1
ATOM 3748 C C . ALA B 1 129 ? 10.992 26.766 -10.539 1 94 129 ALA B C 1
ATOM 3750 O O . ALA B 1 129 ? 11.469 27.844 -10.211 1 94 129 ALA B O 1
ATOM 3751 N N . ALA B 1 130 ? 9.812 26.391 -10.156 1 94.62 130 ALA B N 1
ATOM 3752 C CA . ALA B 1 130 ? 8.961 27.188 -9.281 1 94.62 130 ALA B CA 1
ATOM 3753 C C . ALA B 1 130 ? 9.594 27.359 -7.902 1 94.62 130 ALA B C 1
ATOM 3755 O O . ALA B 1 130 ? 9.562 28.438 -7.32 1 94.62 130 ALA B O 1
ATOM 3756 N N . GLN B 1 131 ? 10.125 26.297 -7.406 1 94.69 131 GLN B N 1
ATOM 3757 C CA . GLN B 1 131 ? 10.773 26.344 -6.102 1 94.69 131 GLN B CA 1
ATOM 3758 C C . GLN B 1 131 ? 11.992 27.266 -6.117 1 94.69 131 GLN B C 1
ATOM 3760 O O . GLN B 1 131 ? 12.227 28 -5.16 1 94.69 131 GLN B O 1
ATOM 3765 N N . ASN B 1 132 ? 12.719 27.25 -7.211 1 94.62 132 ASN B N 1
ATOM 3766 C CA . ASN B 1 132 ? 13.867 28.156 -7.332 1 94.62 132 ASN B CA 1
ATOM 3767 C C . ASN B 1 132 ? 13.43 29.609 -7.43 1 94.62 132 ASN B C 1
ATOM 3769 O O . ASN B 1 132 ? 14.141 30.5 -6.957 1 94.62 132 ASN B O 1
ATOM 3773 N N . ALA B 1 133 ? 12.367 29.781 -8.023 1 94.69 133 ALA B N 1
ATOM 3774 C CA . ALA B 1 133 ? 11.859 31.141 -8.211 1 94.69 133 ALA B CA 1
ATOM 3775 C C . ALA B 1 133 ? 11.5 31.781 -6.867 1 94.69 133 ALA B C 1
ATOM 3777 O O . ALA B 1 133 ? 11.664 33 -6.68 1 94.69 133 ALA B O 1
ATOM 3778 N N . ILE B 1 134 ? 10.984 31.031 -5.961 1 95.19 134 ILE B N 1
ATOM 3779 C CA . ILE B 1 134 ? 10.508 31.578 -4.699 1 95.19 134 ILE B CA 1
ATOM 3780 C C . ILE B 1 134 ? 11.664 31.656 -3.701 1 95.19 134 ILE B C 1
ATOM 3782 O O . ILE B 1 134 ? 11.555 32.312 -2.67 1 95.19 134 ILE B O 1
ATOM 3786 N N . LEU B 1 135 ? 12.773 31 -4.012 1 93.69 135 LEU B N 1
ATOM 3787 C CA . LEU B 1 135 ? 13.906 30.891 -3.1 1 93.69 135 LEU B CA 1
ATOM 3788 C C . LEU B 1 135 ? 14.398 32.25 -2.668 1 93.69 135 LEU B C 1
ATOM 3790 O O . LEU B 1 135 ? 14.648 32.5 -1.483 1 93.69 135 LEU B O 1
ATOM 3794 N N . LYS B 1 136 ? 14.547 33.094 -3.588 1 91.31 136 LYS B N 1
ATOM 3795 C CA . LYS B 1 136 ? 15.031 34.438 -3.26 1 91.31 136 LYS B CA 1
ATOM 3796 C C . LYS B 1 136 ? 14.094 35.156 -2.277 1 91.31 136 LYS B C 1
ATOM 3798 O O . LYS B 1 136 ? 14.547 35.812 -1.353 1 91.31 136 LYS B O 1
ATOM 3803 N N . THR B 1 137 ? 12.875 35 -2.49 1 93.06 137 THR B N 1
ATOM 3804 C CA . THR B 1 137 ? 11.867 35.594 -1.625 1 93.06 137 THR B CA 1
ATOM 3805 C C . THR B 1 137 ? 11.93 35 -0.223 1 93.06 137 THR B C 1
ATOM 3807 O O . THR B 1 137 ? 11.734 35.688 0.77 1 93.06 137 THR B O 1
ATOM 3810 N N . ILE B 1 138 ? 12.281 33.75 -0.092 1 93.5 138 ILE B N 1
ATOM 3811 C CA . ILE B 1 138 ? 12.375 33.062 1.189 1 93.5 138 ILE B CA 1
ATOM 3812 C C . ILE B 1 138 ? 13.672 33.438 1.889 1 93.5 138 ILE B C 1
ATOM 3814 O O . ILE B 1 138 ? 13.711 33.594 3.113 1 93.5 138 ILE B O 1
ATOM 3818 N N . GLU B 1 139 ? 14.664 33.719 1.13 1 91 139 GLU B N 1
ATOM 3819 C CA . GLU B 1 139 ? 15.977 34.031 1.676 1 91 139 GLU B CA 1
ATOM 3820 C C . GLU B 1 139 ? 16.031 35.5 2.172 1 91 139 GLU B C 1
ATOM 3822 O O . GLU B 1 139 ? 16.594 35.781 3.225 1 91 139 GLU B O 1
ATOM 3827 N N . GLU B 1 140 ? 15.477 36.312 1.36 1 90.88 140 GLU B N 1
ATOM 3828 C CA . GLU B 1 140 ? 15.484 37.75 1.682 1 90.88 140 GLU B CA 1
ATOM 3829 C C . GLU B 1 140 ? 14.086 38.344 1.605 1 90.88 140 GLU B C 1
ATOM 3831 O O . GLU B 1 140 ? 13.836 39.25 0.821 1 90.88 140 GLU B O 1
ATOM 3836 N N . PRO B 1 141 ? 13.281 37.906 2.535 1 89.44 141 PRO B N 1
ATOM 3837 C CA . PRO B 1 141 ? 11.906 38.438 2.516 1 89.44 141 PRO B CA 1
ATOM 3838 C C . PRO B 1 141 ? 11.781 39.812 3.166 1 89.44 141 PRO B C 1
ATOM 3840 O O . PRO B 1 141 ? 12.609 40.156 4.008 1 89.44 141 PRO B O 1
ATOM 3843 N N . PRO B 1 142 ? 10.812 40.625 2.645 1 92.88 142 PRO B N 1
ATOM 3844 C CA . PRO B 1 142 ? 10.484 41.781 3.449 1 92.88 142 PRO B CA 1
ATOM 3845 C C . PRO B 1 142 ? 10.039 41.438 4.867 1 92.88 142 PRO B C 1
ATOM 3847 O O . PRO B 1 142 ? 9.531 40.344 5.098 1 92.88 142 PRO B O 1
ATOM 3850 N N . GLU B 1 143 ? 10.125 42.312 5.777 1 90.44 143 GLU B N 1
ATOM 3851 C CA . GLU B 1 143 ? 9.852 42.062 7.188 1 90.44 143 GLU B CA 1
ATOM 3852 C C . GLU B 1 143 ? 8.383 41.688 7.406 1 90.44 143 GLU B C 1
ATOM 3854 O O . GLU B 1 143 ? 8.055 40.938 8.32 1 90.44 143 GLU B O 1
ATOM 3859 N N . TYR B 1 144 ? 7.605 42.188 6.531 1 93.75 144 TYR B N 1
ATOM 3860 C CA . TYR B 1 144 ? 6.172 42 6.723 1 93.75 144 TYR B CA 1
ATOM 3861 C C . TYR B 1 144 ? 5.695 40.719 6.039 1 93.75 144 TYR B C 1
ATOM 3863 O O . TYR B 1 144 ? 4.551 40.312 6.227 1 93.75 144 TYR B O 1
ATOM 3871 N N . ALA B 1 145 ? 6.473 40.062 5.277 1 95.38 145 ALA B N 1
ATOM 3872 C CA . ALA B 1 145 ? 6.043 38.938 4.453 1 95.38 145 ALA B CA 1
ATOM 3873 C C . ALA B 1 145 ? 6.07 37.625 5.254 1 95.38 145 ALA B C 1
ATOM 3875 O O . ALA B 1 145 ? 7.027 37.375 5.98 1 95.38 145 ALA B O 1
ATOM 3876 N N . VAL B 1 146 ? 5.02 36.875 5.195 1 96.31 146 VAL B N 1
ATOM 3877 C CA . VAL B 1 146 ? 4.941 35.531 5.781 1 96.31 146 VAL B CA 1
ATOM 3878 C C . VAL B 1 146 ? 4.414 34.562 4.746 1 96.31 146 VAL B C 1
ATOM 3880 O O . VAL B 1 146 ? 3.377 34.781 4.125 1 96.31 146 VAL B O 1
ATOM 3883 N N . ILE B 1 147 ? 5.109 33.438 4.574 1 97.25 147 ILE B N 1
ATOM 3884 C CA . ILE B 1 147 ? 4.727 32.469 3.568 1 97.25 147 ILE B CA 1
ATOM 3885 C C . ILE B 1 147 ? 4.418 31.141 4.246 1 97.25 147 ILE B C 1
ATOM 3887 O O . ILE B 1 147 ? 5.227 30.625 5.023 1 97.25 147 ILE B O 1
ATOM 3891 N N . PHE B 1 148 ? 3.227 30.578 4.031 1 97.5 148 PHE B N 1
ATOM 3892 C CA . PHE B 1 148 ? 2.855 29.234 4.461 1 97.5 148 PHE B CA 1
ATOM 3893 C C . PHE B 1 148 ? 2.857 28.266 3.285 1 97.5 148 PHE B C 1
ATOM 3895 O O . PHE B 1 148 ? 2.068 28.406 2.35 1 97.5 148 PHE B O 1
ATOM 3902 N N . LEU B 1 149 ? 3.729 27.312 3.348 1 97.38 149 LEU B N 1
ATOM 3903 C CA . LEU B 1 149 ? 3.736 26.234 2.367 1 97.38 149 LEU B CA 1
ATOM 3904 C C . LEU B 1 149 ? 3.037 25 2.918 1 97.38 149 LEU B C 1
ATOM 3906 O O . LEU B 1 149 ? 3.598 24.281 3.75 1 97.38 149 LEU B O 1
ATOM 3910 N N . LEU B 1 150 ? 1.839 24.75 2.469 1 97 150 LEU B N 1
ATOM 3911 C CA . LEU B 1 150 ? 1.099 23.562 2.891 1 97 150 LEU B CA 1
ATOM 3912 C C . LEU B 1 150 ? 1.425 22.375 1.996 1 97 150 LEU B C 1
ATOM 3914 O O . LEU B 1 150 ? 1.34 22.469 0.77 1 97 150 LEU B O 1
ATOM 3918 N N . THR B 1 151 ? 1.779 21.25 2.611 1 94.69 151 THR B N 1
ATOM 3919 C CA . THR B 1 151 ? 2.225 20.125 1.793 1 94.69 151 THR B CA 1
ATOM 3920 C C . THR B 1 151 ? 1.863 18.797 2.453 1 94.69 151 THR B C 1
ATOM 3922 O O . THR B 1 151 ? 1.657 18.734 3.666 1 94.69 151 THR B O 1
ATOM 3925 N N . THR B 1 152 ? 1.721 17.766 1.612 1 90.5 152 THR B N 1
ATOM 3926 C CA . THR B 1 152 ? 1.542 16.406 2.107 1 90.5 152 THR B CA 1
ATOM 3927 C C . THR B 1 152 ? 2.867 15.641 2.096 1 90.5 152 THR B C 1
ATOM 3929 O O . THR B 1 152 ? 2.953 14.531 2.611 1 90.5 152 THR B O 1
ATOM 3932 N N . ASN B 1 153 ? 3.824 16.328 1.546 1 86.75 153 ASN B N 1
ATOM 3933 C CA . ASN B 1 153 ? 5.117 15.672 1.379 1 86.75 153 ASN B CA 1
ATOM 3934 C C . ASN B 1 153 ? 6.258 16.688 1.331 1 86.75 153 ASN B C 1
ATOM 3936 O O . ASN B 1 153 ? 6.594 17.203 0.262 1 86.75 153 ASN B O 1
ATOM 3940 N N . ARG B 1 154 ? 6.918 16.828 2.348 1 87.88 154 ARG B N 1
ATOM 3941 C CA . ARG B 1 154 ? 7.992 17.828 2.389 1 87.88 154 ARG B CA 1
ATOM 3942 C C . ARG B 1 154 ? 9.195 17.359 1.572 1 87.88 154 ARG B C 1
ATOM 3944 O O . ARG B 1 154 ? 10.047 18.156 1.196 1 87.88 154 ARG B O 1
ATOM 3951 N N . GLY B 1 155 ? 9.281 16.016 1.333 1 82.5 155 GLY B N 1
ATOM 3952 C CA . GLY B 1 155 ? 10.359 15.477 0.524 1 82.5 155 GLY B CA 1
ATOM 3953 C C . GLY B 1 155 ? 10.367 16.016 -0.897 1 82.5 155 GLY B C 1
ATOM 3954 O O . GLY B 1 155 ? 11.367 15.898 -1.605 1 82.5 155 GLY B O 1
ATOM 3955 N N . ALA B 1 156 ? 9.297 16.594 -1.254 1 85.88 156 ALA B N 1
ATOM 3956 C CA . ALA B 1 156 ? 9.188 17.172 -2.596 1 85.88 156 ALA B CA 1
ATOM 3957 C C . ALA B 1 156 ? 9.93 18.484 -2.691 1 85.88 156 ALA B C 1
ATOM 3959 O O . ALA B 1 156 ? 10.188 18.984 -3.791 1 85.88 156 ALA B O 1
ATOM 3960 N N . PHE B 1 157 ? 10.344 19.031 -1.58 1 90.75 157 PHE B N 1
ATOM 3961 C CA . PHE B 1 157 ? 11 20.328 -1.558 1 90.75 157 PHE B CA 1
ATOM 3962 C C . PHE B 1 157 ? 12.516 20.188 -1.686 1 90.75 157 PHE B C 1
ATOM 3964 O O . PHE B 1 157 ? 13.086 19.203 -1.208 1 90.75 157 PHE B O 1
ATOM 3971 N N . LEU B 1 158 ? 13.062 21.172 -2.328 1 89.94 158 LEU B N 1
ATOM 3972 C CA . LEU B 1 158 ? 14.516 21.266 -2.354 1 89.94 158 LEU B CA 1
ATOM 3973 C C . LEU B 1 158 ? 15.07 21.547 -0.959 1 89.94 158 LEU B C 1
ATOM 3975 O O . LEU B 1 158 ? 14.406 22.188 -0.146 1 89.94 158 LEU B O 1
ATOM 3979 N N . ASP B 1 159 ? 16.297 21.156 -0.731 1 87.44 159 ASP B N 1
ATOM 3980 C CA . ASP B 1 159 ? 16.969 21.375 0.552 1 87.44 159 ASP B CA 1
ATOM 3981 C C . ASP B 1 159 ? 17.062 22.859 0.877 1 87.44 159 ASP B C 1
ATOM 3983 O O . ASP B 1 159 ? 17 23.25 2.043 1 87.44 159 ASP B O 1
ATOM 3987 N N . THR B 1 160 ? 17.234 23.594 -0.148 1 90.88 160 THR B N 1
ATOM 3988 C CA . THR B 1 160 ? 17.406 25.031 0.02 1 90.88 160 THR B CA 1
ATOM 3989 C C . THR B 1 160 ? 16.141 25.672 0.578 1 90.88 160 THR B C 1
ATOM 3991 O O . THR B 1 160 ? 16.203 26.703 1.254 1 90.88 160 THR B O 1
ATOM 3994 N N . ILE B 1 161 ? 15.031 25.062 0.366 1 93.12 161 ILE B N 1
ATOM 3995 C CA . ILE B 1 161 ? 13.766 25.547 0.912 1 93.12 161 ILE B CA 1
ATOM 3996 C C . ILE B 1 161 ? 13.562 24.984 2.32 1 93.12 161 ILE B C 1
ATOM 3998 O O . ILE B 1 161 ? 13.211 25.719 3.242 1 93.12 161 ILE B O 1
ATOM 4002 N N . LEU B 1 162 ? 13.898 23.75 2.439 1 90.69 162 LEU B N 1
ATOM 4003 C CA . LEU B 1 162 ? 13.695 23.062 3.707 1 90.69 162 LEU B CA 1
ATOM 4004 C C . LEU B 1 162 ? 14.547 23.688 4.809 1 90.69 162 LEU B C 1
ATOM 4006 O O . LEU B 1 162 ? 14.102 23.797 5.957 1 90.69 162 LEU B O 1
ATOM 4010 N N . SER B 1 163 ? 15.695 24.156 4.504 1 89.62 163 SER B N 1
ATOM 4011 C CA . SER B 1 163 ? 16.641 24.688 5.48 1 89.62 163 SER B CA 1
ATOM 4012 C C . SER B 1 163 ? 16.266 26.094 5.918 1 89.62 163 SER B C 1
ATOM 4014 O O . SER B 1 163 ? 16.75 26.578 6.945 1 89.62 163 SER B O 1
ATOM 4016 N N . ARG B 1 164 ? 15.359 26.734 5.227 1 91.94 164 ARG B N 1
ATOM 4017 C CA . ARG B 1 164 ? 15.086 28.141 5.504 1 91.94 164 ARG B CA 1
ATOM 4018 C C . ARG B 1 164 ? 13.664 28.328 6.039 1 91.94 164 ARG B C 1
ATOM 4020 O O . ARG B 1 164 ? 13.266 29.438 6.383 1 91.94 164 ARG B O 1
ATOM 4027 N N . CYS B 1 165 ? 12.93 27.234 6.113 1 95.19 165 CYS B N 1
ATOM 4028 C CA . CYS B 1 165 ? 11.555 27.297 6.598 1 95.19 165 CYS B CA 1
ATOM 4029 C C . CYS B 1 165 ? 11.414 26.562 7.926 1 95.19 165 CYS B C 1
ATOM 4031 O O . CYS B 1 165 ? 12.141 25.609 8.195 1 95.19 165 CYS B O 1
ATOM 4033 N N . ILE B 1 166 ? 10.547 27.047 8.758 1 94.56 166 ILE B N 1
ATOM 4034 C CA . ILE B 1 166 ? 10.211 26.328 9.984 1 94.56 166 ILE B CA 1
ATOM 4035 C C . ILE B 1 166 ? 9.195 25.234 9.68 1 94.56 166 ILE B C 1
ATOM 4037 O O . ILE B 1 166 ? 8.148 25.5 9.094 1 94.56 166 ILE B O 1
ATOM 4041 N N . LEU B 1 167 ? 9.523 24.047 10.062 1 92.44 167 LEU B N 1
ATOM 4042 C CA . LEU B 1 167 ? 8.656 22.906 9.781 1 92.44 167 LEU B CA 1
ATOM 4043 C C . LEU B 1 167 ? 7.648 22.703 10.906 1 92.44 167 LEU B C 1
ATOM 4045 O O . LEU B 1 167 ? 8.031 22.562 12.07 1 92.44 167 LEU B O 1
ATOM 4049 N N . LEU B 1 168 ? 6.43 22.781 10.562 1 93.69 168 LEU B N 1
ATOM 4050 C CA . LEU B 1 168 ? 5.32 22.453 11.453 1 93.69 168 LEU B CA 1
ATOM 4051 C C . LEU B 1 168 ? 4.551 21.25 10.938 1 93.69 168 LEU B C 1
ATOM 4053 O O . LEU B 1 168 ? 3.707 21.375 10.047 1 93.69 168 LEU B O 1
ATOM 4057 N N . ALA B 1 169 ? 4.75 20.125 11.531 1 90.12 169 ALA B N 1
ATOM 4058 C CA . ALA B 1 169 ? 4.133 18.891 11.07 1 90.12 169 ALA B CA 1
ATOM 4059 C C . ALA B 1 169 ? 2.908 18.547 11.914 1 90.12 169 ALA B C 1
ATOM 4061 O O . ALA B 1 169 ? 2.99 18.484 13.148 1 90.12 169 ALA B O 1
ATOM 4062 N N . THR B 1 170 ? 1.858 18.297 11.227 1 90.88 170 THR B N 1
ATOM 4063 C CA . THR B 1 170 ? 0.65 17.891 11.945 1 90.88 170 THR B CA 1
ATOM 4064 C C . THR B 1 170 ? 0.771 16.453 12.453 1 90.88 170 THR B C 1
ATOM 4066 O O . THR B 1 170 ? 1.535 15.664 11.906 1 90.88 170 THR B O 1
ATOM 4069 N N . ARG B 1 171 ? -0 16.172 13.531 1 86.12 171 ARG B N 1
ATOM 4070 C CA . ARG B 1 171 ? -0.035 14.836 14.117 1 86.12 171 ARG B CA 1
ATOM 4071 C C . ARG B 1 171 ? -1.464 14.312 14.203 1 86.12 171 ARG B C 1
ATOM 4073 O O . ARG B 1 171 ? -2.414 15.094 14.281 1 86.12 171 ARG B O 1
ATOM 4080 N N . PRO B 1 172 ? -1.503 12.93 14.188 1 88.38 172 PRO B N 1
ATOM 4081 C CA . PRO B 1 172 ? -2.844 12.367 14.375 1 88.38 172 PRO B CA 1
ATOM 4082 C C . PRO B 1 172 ? -3.449 12.727 15.727 1 88.38 172 PRO B C 1
ATOM 4084 O O . PRO B 1 172 ? -2.736 12.773 16.734 1 88.38 172 PRO B O 1
ATOM 4087 N N . VAL B 1 173 ? -4.699 12.992 15.656 1 89.88 173 VAL B N 1
ATOM 4088 C CA . VAL B 1 173 ? -5.441 13.289 16.875 1 89.88 173 VAL B CA 1
ATOM 4089 C C . VAL B 1 173 ? -5.926 11.984 17.516 1 89.88 173 VAL B C 1
ATOM 4091 O O . VAL B 1 173 ? -6.363 11.07 16.812 1 89.88 173 VAL B O 1
ATOM 4094 N N . PRO B 1 174 ? -5.789 11.867 18.828 1 88.69 174 PRO B N 1
ATOM 4095 C CA . PRO B 1 174 ? -6.266 10.656 19.484 1 88.69 174 PRO B CA 1
ATOM 4096 C C . PRO B 1 174 ? -7.73 10.352 19.172 1 88.69 174 PRO B C 1
ATOM 4098 O O . PRO B 1 174 ? -8.555 11.266 19.094 1 88.69 174 PRO B O 1
ATOM 4101 N N . GLY B 1 175 ? -8.031 9.094 19.094 1 90.44 175 GLY B N 1
ATOM 4102 C CA . GLY B 1 175 ? -9.367 8.641 18.719 1 90.44 175 GLY B CA 1
ATOM 4103 C C . GLY B 1 175 ? -10.453 9.164 19.641 1 90.44 175 GLY B C 1
ATOM 4104 O O . GLY B 1 175 ? -11.523 9.562 19.188 1 90.44 175 GLY B O 1
ATOM 4105 N N . THR B 1 176 ? -10.148 9.188 20.875 1 91.19 176 THR B N 1
ATOM 4106 C CA . THR B 1 176 ? -11.125 9.641 21.859 1 91.19 176 THR B CA 1
ATOM 4107 C C . THR B 1 176 ? -11.461 11.117 21.656 1 91.19 176 THR B C 1
ATOM 4109 O O . THR B 1 176 ? -12.625 11.516 21.781 1 91.19 176 THR B O 1
ATOM 4112 N N . ALA B 1 177 ? -10.5 11.867 21.312 1 91.5 177 ALA B N 1
ATOM 4113 C CA . ALA B 1 177 ? -10.711 13.289 21.047 1 91.5 177 ALA B CA 1
ATOM 4114 C C . ALA B 1 177 ? -11.516 13.5 19.766 1 91.5 177 ALA B C 1
ATOM 4116 O O . ALA B 1 177 ? -12.383 14.375 19.703 1 91.5 177 ALA B O 1
ATOM 4117 N N . VAL B 1 178 ? -11.242 12.695 18.828 1 93.38 178 VAL B N 1
ATOM 4118 C CA . VAL B 1 178 ? -11.961 12.781 17.562 1 93.38 178 VAL B CA 1
ATOM 4119 C C . VAL B 1 178 ? -13.43 12.43 17.781 1 93.38 178 VAL B C 1
ATOM 4121 O O . VAL B 1 178 ? -14.32 13.109 17.266 1 93.38 178 VAL B O 1
ATOM 4124 N N . GLU B 1 179 ? -13.664 11.406 18.484 1 94.12 179 GLU B N 1
ATOM 4125 C CA . GLU B 1 179 ? -15.031 10.977 18.766 1 94.12 179 GLU B CA 1
ATOM 4126 C C . GLU B 1 179 ? -15.82 12.086 19.453 1 94.12 179 GLU B C 1
ATOM 4128 O O . GLU B 1 179 ? -16.953 12.383 19.062 1 94.12 179 GLU B O 1
ATOM 4133 N N . LYS B 1 180 ? -15.242 12.633 20.469 1 93.31 180 LYS B N 1
ATOM 4134 C CA . LYS B 1 180 ? -15.898 13.703 21.219 1 93.31 180 LYS B CA 1
ATOM 4135 C C . LYS B 1 180 ? -16.203 14.891 20.312 1 93.31 180 LYS B C 1
ATOM 4137 O O . LYS B 1 180 ? -17.297 15.461 20.375 1 93.31 180 LYS B O 1
ATOM 4142 N N . TYR B 1 181 ? -15.289 15.195 19.531 1 91.5 181 TYR B N 1
ATOM 4143 C CA . TYR B 1 181 ? -15.453 16.312 18.594 1 91.5 181 TYR B CA 1
ATOM 4144 C C . TYR B 1 181 ? -16.625 16.062 17.656 1 91.5 181 TYR B C 1
ATOM 4146 O O . TYR B 1 181 ? -17.438 16.953 17.422 1 91.5 181 TYR B O 1
ATOM 4154 N N . LEU B 1 182 ? -16.719 14.906 17.109 1 94.62 182 LEU B N 1
ATOM 4155 C CA . LEU B 1 182 ? -17.734 14.578 16.125 1 94.62 182 LEU B CA 1
ATOM 4156 C C . LEU B 1 182 ? -19.125 14.578 16.766 1 94.62 182 LEU B C 1
ATOM 4158 O O . LEU B 1 182 ? -20.094 15.039 16.172 1 94.62 182 LEU B O 1
ATOM 4162 N N . VAL B 1 183 ? -19.219 14.078 17.969 1 94.62 183 VAL B N 1
ATOM 4163 C CA . VAL B 1 183 ? -20.5 14.031 18.656 1 94.62 183 VAL B CA 1
ATOM 4164 C C . VAL B 1 183 ? -20.969 15.453 19 1 94.62 183 VAL B C 1
ATOM 4166 O O . VAL B 1 183 ? -22.125 15.797 18.781 1 94.62 183 VAL B O 1
ATOM 4169 N N . GLU B 1 184 ? -20.078 16.281 19.406 1 91.56 184 GLU B N 1
ATOM 4170 C CA . GLU B 1 184 ? -20.422 17.625 19.875 1 91.56 184 GLU B CA 1
ATOM 4171 C C . GLU B 1 184 ? -20.609 18.594 18.719 1 91.56 184 GLU B C 1
ATOM 4173 O O . GLU B 1 184 ? -21.547 19.391 18.719 1 91.56 184 GLU B O 1
ATOM 4178 N N . LYS B 1 185 ? -19.812 18.516 17.75 1 87.81 185 LYS B N 1
ATOM 4179 C CA . LYS B 1 185 ? -19.797 19.531 16.703 1 87.81 185 LYS B CA 1
ATOM 4180 C C . LYS B 1 185 ? -20.609 19.078 15.492 1 87.81 185 LYS B C 1
ATOM 4182 O O . LYS B 1 185 ? -21.203 19.906 14.789 1 87.81 185 LYS B O 1
ATOM 4187 N N . CYS B 1 186 ? -20.562 17.828 15.195 1 89.75 186 CYS B N 1
ATOM 4188 C CA . CYS B 1 186 ? -21.234 17.344 13.992 1 89.75 186 CYS B CA 1
ATOM 4189 C C . CYS B 1 186 ? -22.562 16.688 14.352 1 89.75 186 CYS B C 1
ATOM 4191 O O . CYS B 1 186 ? -23.328 16.281 13.461 1 89.75 186 CYS B O 1
ATOM 4193 N N . SER B 1 187 ? -22.906 16.484 15.57 1 91.81 187 SER B N 1
ATOM 4194 C CA . SER B 1 187 ? -24.172 15.945 16.062 1 91.81 187 SER B CA 1
ATOM 4195 C C . SER B 1 187 ? -24.438 14.555 15.492 1 91.81 187 SER B C 1
ATOM 4197 O O . SER B 1 187 ? -25.531 14.281 14.992 1 91.81 187 SER B O 1
ATOM 4199 N N . VAL B 1 188 ? -23.484 13.758 15.469 1 93.06 188 VAL B N 1
ATOM 4200 C CA . VAL B 1 188 ? -23.641 12.391 14.992 1 93.06 188 VAL B CA 1
ATOM 4201 C C . VAL B 1 188 ? -23.734 11.438 16.188 1 93.06 188 VAL B C 1
ATOM 4203 O O . VAL B 1 188 ? -23.406 11.805 17.312 1 93.06 188 VAL B O 1
ATOM 4206 N N . SER B 1 189 ? -24.297 10.211 15.953 1 94.06 189 SER B N 1
ATOM 4207 C CA . SER B 1 189 ? -24.422 9.219 17.016 1 94.06 189 SER B CA 1
ATOM 4208 C C . SER B 1 189 ? -23.062 8.742 17.5 1 94.06 189 SER B C 1
ATOM 4210 O O . SER B 1 189 ? -22.062 8.875 16.781 1 94.06 189 SER B O 1
ATOM 4212 N N . LYS B 1 190 ? -23.031 8.25 18.672 1 93.19 190 LYS B N 1
ATOM 4213 C CA . LYS B 1 190 ? -21.797 7.734 19.266 1 93.19 190 LYS B CA 1
ATOM 4214 C C . LYS B 1 190 ? -21.203 6.621 18.406 1 93.19 190 LYS B C 1
ATOM 4216 O O . LYS B 1 190 ? -19.984 6.547 18.25 1 93.19 190 LYS B O 1
ATOM 4221 N N . GLU B 1 191 ? -22.047 5.852 17.891 1 91.94 191 GLU B N 1
ATOM 4222 C CA . GLU B 1 191 ? -21.594 4.734 17.062 1 91.94 191 GLU B CA 1
ATOM 4223 C C . GLU B 1 191 ? -20.922 5.223 15.789 1 91.94 191 GLU B C 1
ATOM 4225 O O . GLU B 1 191 ? -19.859 4.73 15.414 1 91.94 191 GLU B O 1
ATOM 4230 N N . GLU B 1 192 ? -21.531 6.125 15.188 1 93.38 192 GLU B N 1
ATOM 4231 C CA . GLU B 1 192 ? -20.969 6.691 13.969 1 93.38 192 GLU B CA 1
ATOM 4232 C C . GLU B 1 192 ? -19.656 7.43 14.25 1 93.38 192 GLU B C 1
ATOM 4234 O O . GLU B 1 192 ? -18.719 7.371 13.453 1 93.38 192 GLU B O 1
ATOM 4239 N N . ALA B 1 193 ? -19.641 8.078 15.375 1 95.38 193 ALA B N 1
ATOM 4240 C CA . ALA B 1 193 ? -18.438 8.812 15.773 1 95.38 193 ALA B CA 1
ATOM 4241 C C . ALA B 1 193 ? -17.281 7.863 16.062 1 95.38 193 ALA B C 1
ATOM 4243 O O . ALA B 1 193 ? -16.125 8.148 15.703 1 95.38 193 ALA B O 1
ATOM 4244 N N . GLU B 1 194 ? -17.625 6.781 16.688 1 94.06 194 GLU B N 1
ATOM 4245 C CA . GLU B 1 194 ? -16.594 5.793 17 1 94.06 194 GLU B CA 1
ATOM 4246 C C . GLU B 1 194 ? -16 5.195 15.727 1 94.06 194 GLU B C 1
ATOM 4248 O O . GLU B 1 194 ? -14.781 5.031 15.625 1 94.06 194 GLU B O 1
ATOM 4253 N N . PHE B 1 195 ? -16.859 4.898 14.82 1 94.69 195 PHE B N 1
ATOM 4254 C CA . PHE B 1 195 ? -16.375 4.363 13.547 1 94.69 195 PHE B CA 1
ATOM 4255 C C . PHE B 1 195 ? -15.492 5.371 12.828 1 94.69 195 PHE B C 1
ATOM 4257 O O . PHE B 1 195 ? -14.391 5.039 12.398 1 94.69 195 PHE B O 1
ATOM 4264 N N . ALA B 1 196 ? -16 6.539 12.68 1 95.75 196 ALA B N 1
ATOM 4265 C CA . ALA B 1 196 ? -15.281 7.578 11.953 1 95.75 196 ALA B CA 1
ATOM 4266 C C . ALA B 1 196 ? -13.93 7.863 12.602 1 95.75 196 ALA B C 1
ATOM 4268 O O . ALA B 1 196 ? -12.938 8.094 11.914 1 95.75 196 ALA B O 1
ATOM 4269 N N . ALA B 1 197 ? -13.875 7.836 13.922 1 93.94 197 ALA B N 1
ATOM 4270 C CA . ALA B 1 197 ? -12.641 8.078 14.656 1 93.94 197 ALA B CA 1
ATOM 4271 C C . ALA B 1 197 ? -11.609 6.992 14.367 1 93.94 197 ALA B C 1
ATOM 4273 O O . ALA B 1 197 ? -10.438 7.289 14.102 1 93.94 197 ALA B O 1
ATOM 4274 N N . GLY B 1 198 ? -12.039 5.812 14.398 1 91.75 198 GLY B N 1
ATOM 4275 C CA . GLY B 1 198 ? -11.148 4.707 14.094 1 91.75 198 GLY B CA 1
ATOM 4276 C C . GLY B 1 198 ? -10.703 4.672 12.648 1 91.75 198 GLY B C 1
ATOM 4277 O O . GLY B 1 198 ? -9.523 4.453 12.359 1 91.75 198 GLY B O 1
ATOM 4278 N N . PHE B 1 199 ? -11.617 4.945 11.773 1 92.94 199 PHE B N 1
ATOM 4279 C CA . PHE B 1 199 ? -11.383 4.828 10.344 1 92.94 199 PHE B CA 1
ATOM 4280 C C . PHE B 1 199 ? -10.516 5.973 9.836 1 92.94 199 PHE B C 1
ATOM 4282 O O . PHE B 1 199 ? -9.773 5.812 8.867 1 92.94 199 PHE B O 1
ATOM 4289 N N . SER B 1 200 ? -10.555 7.039 10.477 1 93.19 200 SER B N 1
ATOM 4290 C CA . SER B 1 200 ? -9.828 8.227 10.039 1 93.19 200 SER B CA 1
ATOM 4291 C C . SER B 1 200 ? -8.375 8.188 10.508 1 93.19 200 SER B C 1
ATOM 4293 O O . SER B 1 200 ? -7.547 8.969 10.039 1 93.19 200 SER B O 1
ATOM 4295 N N . LEU B 1 201 ? -8.094 7.344 11.422 1 87.81 201 LEU B N 1
ATOM 4296 C CA . LEU B 1 201 ? -6.746 7.188 11.969 1 87.81 201 LEU B CA 1
ATOM 4297 C C . LEU B 1 201 ? -6.219 8.516 12.492 1 87.81 201 LEU B C 1
ATOM 4299 O O . LEU B 1 201 ? -5.078 8.898 12.211 1 87.81 201 LEU B O 1
ATOM 4303 N N . GLY B 1 202 ? -7.137 9.297 13.125 1 88.5 202 GLY B N 1
ATOM 4304 C CA . GLY B 1 202 ? -6.746 10.531 13.781 1 88.5 202 GLY B CA 1
ATOM 4305 C C . GLY B 1 202 ? -6.797 11.734 12.867 1 88.5 202 GLY B C 1
ATOM 4306 O O . GLY B 1 202 ? -6.438 12.844 13.266 1 88.5 202 GLY B O 1
ATOM 4307 N N . ASN B 1 203 ? -7.133 11.539 11.695 1 90.94 203 ASN B N 1
ATOM 4308 C CA . ASN B 1 203 ? -7.32 12.641 10.75 1 90.94 203 ASN B CA 1
ATOM 4309 C C . ASN B 1 203 ? -8.711 13.258 10.883 1 90.94 203 ASN B C 1
ATOM 4311 O O . ASN B 1 203 ? -9.695 12.688 10.414 1 90.94 203 ASN B O 1
ATOM 4315 N N . ILE B 1 204 ? -8.734 14.453 11.422 1 90.19 204 ILE B N 1
ATOM 4316 C CA . ILE B 1 204 ? -10 15.078 11.781 1 90.19 204 ILE B CA 1
ATOM 4317 C C . ILE B 1 204 ? -10.781 15.414 10.516 1 90.19 204 ILE B C 1
ATOM 4319 O O . ILE B 1 204 ? -12.008 15.25 10.477 1 90.19 204 ILE B O 1
ATOM 4323 N N . GLY B 1 205 ? -10.141 16 9.508 1 91.25 205 GLY B N 1
ATOM 4324 C CA . GLY B 1 205 ? -10.82 16.312 8.258 1 91.25 205 GLY B CA 1
ATOM 4325 C C . GLY B 1 205 ? -11.43 15.086 7.594 1 91.25 205 GLY B C 1
ATOM 4326 O O . GLY B 1 205 ? -12.547 15.148 7.07 1 91.25 205 GLY B O 1
ATOM 4327 N N . LYS B 1 206 ? -10.711 14.055 7.66 1 92.25 206 LYS B N 1
ATOM 4328 C CA . LYS B 1 206 ? -11.227 12.797 7.129 1 92.25 206 LYS B CA 1
ATOM 4329 C C . LYS B 1 206 ? -12.422 12.305 7.941 1 92.25 206 LYS B C 1
ATOM 4331 O O . LYS B 1 206 ? -13.406 11.828 7.383 1 92.25 206 LYS B O 1
ATOM 4336 N N . ALA B 1 207 ? -12.297 12.391 9.219 1 94.88 207 ALA B N 1
ATOM 4337 C CA . ALA B 1 207 ? -13.383 11.953 10.102 1 94.88 207 ALA B CA 1
ATOM 4338 C C . ALA B 1 207 ? -14.664 12.742 9.82 1 94.88 207 ALA B C 1
ATOM 4340 O O . ALA B 1 207 ? -15.75 12.164 9.742 1 94.88 207 ALA B O 1
ATOM 4341 N N . GLU B 1 208 ? -14.508 13.984 9.648 1 93.25 208 GLU B N 1
ATOM 4342 C CA . GLU B 1 208 ? -15.656 14.836 9.352 1 93.25 208 GLU B CA 1
ATOM 4343 C C . GLU B 1 208 ? -16.266 14.477 8 1 93.25 208 GLU B C 1
ATOM 4345 O O . GLU B 1 208 ? -17.5 14.453 7.863 1 93.25 208 GLU B O 1
ATOM 4350 N N . ALA B 1 2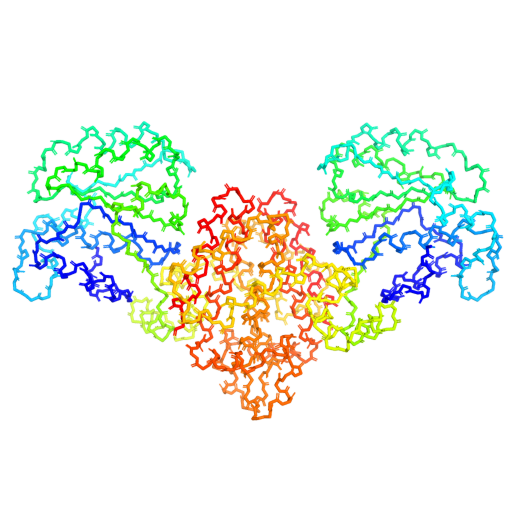09 ? -15.438 14.273 7.066 1 92.19 209 ALA B N 1
ATOM 4351 C CA . ALA B 1 209 ? -15.906 13.93 5.73 1 92.19 209 ALA B CA 1
ATOM 4352 C C . ALA B 1 209 ? -16.672 12.609 5.738 1 92.19 209 ALA B C 1
ATOM 4354 O O . ALA B 1 209 ? -17.672 12.461 5.027 1 92.19 209 ALA B O 1
ATOM 4355 N N . ILE B 1 210 ? -16.234 11.719 6.5 1 93.44 210 ILE B N 1
ATOM 4356 C CA . ILE B 1 210 ? -16.844 10.398 6.609 1 93.44 210 ILE B CA 1
ATOM 4357 C C . ILE B 1 210 ? -18.25 10.523 7.164 1 93.44 210 ILE B C 1
ATOM 4359 O O . ILE B 1 210 ? -19.203 9.93 6.633 1 93.44 210 ILE B O 1
ATOM 4363 N N . VAL B 1 211 ? -18.453 11.344 8.18 1 94.31 211 VAL B N 1
ATOM 4364 C CA . VAL B 1 211 ? -19.734 11.414 8.859 1 94.31 211 VAL B CA 1
ATOM 4365 C C . VAL B 1 211 ? -20.703 12.297 8.07 1 94.31 211 VAL B C 1
ATOM 4367 O O . VAL B 1 211 ? -21.922 12.133 8.141 1 94.31 211 VAL B O 1
ATOM 4370 N N . SER B 1 212 ? -20.203 13.18 7.234 1 92.69 212 SER B N 1
ATOM 4371 C CA . SER B 1 212 ? -21.047 14.156 6.547 1 92.69 212 SER B CA 1
ATOM 4372 C C . SER B 1 212 ? -21.375 13.695 5.129 1 92.69 212 SER B C 1
ATOM 4374 O O . SER B 1 212 ? -22.328 14.203 4.516 1 92.69 212 SER B O 1
ATOM 4376 N N . SER B 1 213 ? -20.719 12.773 4.629 1 92.5 213 SER B N 1
ATOM 4377 C CA . SER B 1 213 ? -20.859 12.391 3.229 1 92.5 213 SER B CA 1
ATOM 4378 C C . SER B 1 213 ? -21.844 11.234 3.068 1 92.5 213 SER B C 1
ATOM 4380 O O . SER B 1 213 ? -21.562 10.117 3.502 1 92.5 213 SER B O 1
ATOM 4382 N N . GLU B 1 214 ? -22.812 11.484 2.357 1 92.19 214 GLU B N 1
ATOM 4383 C CA . GLU B 1 214 ? -23.781 10.43 2.041 1 92.19 214 GLU B CA 1
ATOM 4384 C C . GLU B 1 214 ? -23.172 9.398 1.086 1 92.19 214 GLU B C 1
ATOM 4386 O O . GLU B 1 214 ? -23.469 8.203 1.188 1 92.19 214 GLU B O 1
ATOM 4391 N N . GLU B 1 215 ? -22.469 9.906 0.209 1 93.69 215 GLU B N 1
ATOM 4392 C CA . GLU B 1 215 ? -21.812 9.031 -0.759 1 93.69 215 GLU B CA 1
ATOM 4393 C C . GLU B 1 215 ? -20.906 8.008 -0.062 1 93.69 215 GLU B C 1
ATOM 4395 O O . GLU B 1 215 ? -20.875 6.844 -0.455 1 93.69 215 GLU B O 1
ATOM 4400 N N . PHE B 1 216 ? -20.266 8.461 0.926 1 94.62 216 PHE B N 1
ATOM 4401 C CA . PHE B 1 216 ? -19.422 7.543 1.688 1 94.62 216 PHE B CA 1
ATOM 4402 C C . PHE B 1 216 ? -20.266 6.48 2.381 1 94.62 216 PHE B C 1
ATOM 4404 O O . PHE B 1 216 ? -19.906 5.305 2.389 1 94.62 216 PHE B O 1
ATOM 4411 N N . GLN B 1 217 ? -21.297 6.938 2.982 1 94.25 217 GLN B N 1
ATOM 4412 C CA . GLN B 1 217 ? -22.156 6.004 3.699 1 94.25 217 GLN B CA 1
ATOM 4413 C C . GLN B 1 217 ? -22.703 4.926 2.764 1 94.25 217 GLN B C 1
ATOM 4415 O O . GLN B 1 217 ? -22.766 3.752 3.133 1 94.25 217 GLN B O 1
ATOM 4420 N N . ASP B 1 218 ? -23.062 5.348 1.595 1 95.56 218 ASP B N 1
ATOM 4421 C CA . ASP B 1 218 ? -23.562 4.398 0.604 1 95.56 218 ASP B CA 1
ATOM 4422 C C . ASP B 1 218 ? -22.469 3.402 0.198 1 95.56 218 ASP B C 1
ATOM 4424 O O . ASP B 1 218 ? -22.734 2.199 0.119 1 95.56 218 ASP B O 1
ATOM 4428 N N . LEU B 1 219 ? -21.344 3.932 -0.097 1 96 219 LEU B N 1
ATOM 4429 C CA . LEU B 1 219 ? -20.203 3.088 -0.475 1 96 219 LEU B CA 1
ATOM 4430 C C . LEU B 1 219 ? -19.844 2.125 0.65 1 96 219 LEU B C 1
ATOM 4432 O O . LEU B 1 219 ? -19.578 0.949 0.402 1 96 219 LEU B O 1
ATOM 4436 N N . LYS B 1 220 ? -19.828 2.654 1.833 1 95.81 220 LYS B N 1
ATOM 4437 C CA . LYS B 1 220 ? -19.547 1.831 3.006 1 95.81 220 LYS 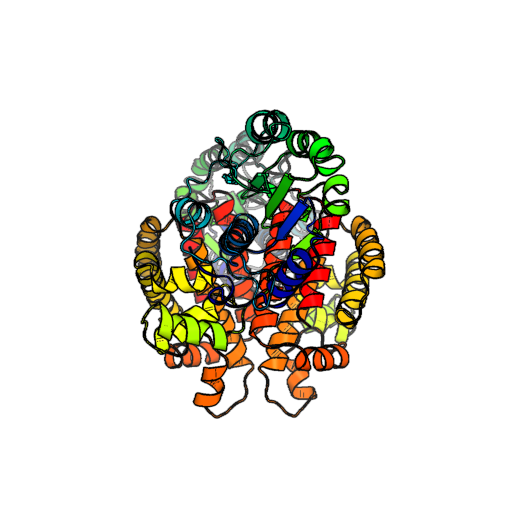B CA 1
ATOM 4438 C C . LYS B 1 220 ? -20.547 0.68 3.121 1 95.81 220 LYS B C 1
ATOM 4440 O O . LYS B 1 220 ? -20.141 -0.472 3.309 1 95.81 220 LYS B O 1
ATOM 4445 N N . GLU B 1 221 ? -21.766 0.981 2.988 1 95.69 221 GLU B N 1
ATOM 4446 C CA . GLU B 1 221 ? -22.797 -0.045 3.117 1 95.69 221 GLU B CA 1
ATOM 4447 C C . GLU B 1 221 ? -22.688 -1.076 1.997 1 95.69 221 GLU B C 1
ATOM 4449 O O . GLU B 1 221 ? -22.875 -2.271 2.229 1 95.69 221 GLU B O 1
ATOM 4454 N N . LEU B 1 222 ? -22.469 -0.599 0.845 1 95.5 222 LEU B N 1
ATOM 4455 C CA . LEU B 1 222 ? -22.266 -1.506 -0.281 1 95.5 222 LEU B CA 1
ATOM 4456 C C . LEU B 1 222 ? -21.094 -2.439 -0.027 1 95.5 222 LEU B C 1
ATOM 4458 O O . LEU B 1 222 ? -21.203 -3.652 -0.223 1 95.5 222 LEU B O 1
ATOM 4462 N N . THR B 1 223 ? -19.984 -1.93 0.422 1 97.12 223 THR B N 1
ATOM 4463 C CA . THR B 1 223 ? -18.766 -2.703 0.673 1 97.12 223 THR B CA 1
ATOM 4464 C C . THR B 1 223 ? -18.984 -3.686 1.821 1 97.12 223 THR B C 1
ATOM 4466 O O . THR B 1 223 ? -18.562 -4.84 1.743 1 97.12 223 THR B O 1
ATOM 4469 N N . LEU B 1 224 ? -19.672 -3.227 2.857 1 97.12 224 LEU B N 1
ATOM 4470 C CA . LEU B 1 224 ? -19.938 -4.086 4.004 1 97.12 224 LEU B CA 1
ATOM 4471 C C . LEU B 1 224 ? -20.828 -5.254 3.611 1 97.12 224 LEU B C 1
ATOM 4473 O O . LEU B 1 224 ? -20.703 -6.355 4.148 1 97.12 224 LEU B O 1
ATOM 4477 N N . SER B 1 225 ? -21.75 -4.973 2.717 1 95.56 225 SER B N 1
ATOM 4478 C CA . SER B 1 225 ? -22.641 -6.039 2.262 1 95.56 225 SER B CA 1
ATOM 4479 C C . SER B 1 225 ? -21.844 -7.164 1.595 1 95.56 225 SER B C 1
ATOM 4481 O O . SER B 1 225 ? -22.25 -8.328 1.66 1 95.56 225 SER B O 1
ATOM 4483 N N . ILE B 1 226 ? -20.797 -6.852 1.004 1 95.94 226 ILE B N 1
ATOM 4484 C CA . ILE B 1 226 ? -19.922 -7.84 0.381 1 95.94 226 ILE B CA 1
ATOM 4485 C C . ILE B 1 226 ? -19.062 -8.516 1.446 1 95.94 226 ILE B C 1
ATOM 4487 O O . ILE B 1 226 ? -18.969 -9.742 1.502 1 95.94 226 ILE B O 1
ATOM 4491 N N . LEU B 1 227 ? -18.484 -7.738 2.324 1 97.31 227 LEU B N 1
ATOM 4492 C CA . LEU B 1 227 ? -17.531 -8.227 3.301 1 97.31 227 LEU B CA 1
ATOM 4493 C C . LEU B 1 227 ? -18.188 -9.141 4.32 1 97.31 227 LEU B C 1
ATOM 4495 O O . LEU B 1 227 ? -17.594 -10.125 4.766 1 97.31 227 LEU B O 1
ATOM 4499 N N . ARG B 1 228 ? -19.438 -8.78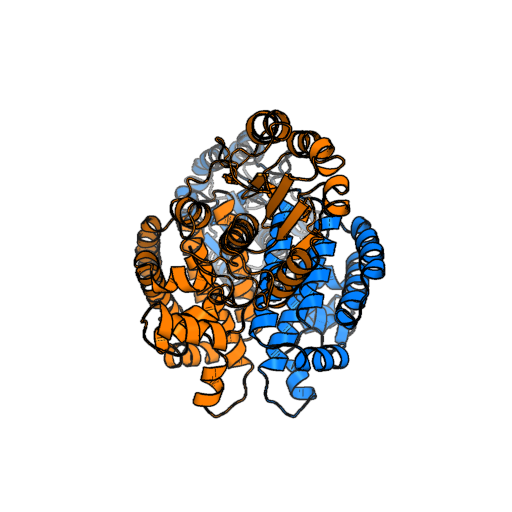1 4.668 1 96.62 228 ARG B N 1
ATOM 4500 C CA . ARG B 1 228 ? -20.188 -9.578 5.625 1 96.62 228 ARG B CA 1
ATOM 4501 C C . ARG B 1 228 ? -20.312 -11.023 5.156 1 96.62 228 ARG B C 1
ATOM 4503 O O . ARG B 1 228 ? -20.266 -11.953 5.969 1 96.62 228 ARG B O 1
ATOM 4510 N N . TYR B 1 229 ? -20.375 -11.211 3.85 1 94.44 229 TYR B N 1
ATOM 4511 C CA . TYR B 1 229 ? -20.641 -12.531 3.307 1 94.44 229 TYR B CA 1
ATOM 4512 C C . TYR B 1 229 ? -19.594 -12.93 2.273 1 94.44 229 TYR B C 1
ATOM 4514 O O . TYR B 1 229 ? -19.891 -13.664 1.326 1 94.44 229 TYR B O 1
ATOM 4522 N N . ILE B 1 230 ? -18.484 -12.414 2.436 1 94.44 230 ILE B N 1
ATOM 4523 C CA . ILE B 1 230 ? -17.438 -12.586 1.429 1 94.44 230 ILE B CA 1
ATOM 4524 C C . ILE B 1 230 ? -17.109 -14.07 1.274 1 94.44 230 ILE B C 1
ATOM 4526 O O . ILE B 1 230 ? -16.781 -14.531 0.18 1 94.44 230 ILE B O 1
ATOM 4530 N N . HIS B 1 231 ? -17.219 -14.875 2.332 1 92.75 231 HIS B N 1
ATOM 4531 C CA . HIS B 1 231 ? -16.875 -16.281 2.297 1 92.75 231 HIS B CA 1
ATOM 4532 C C . HIS B 1 231 ? -17.953 -17.109 1.612 1 92.75 231 HIS B C 1
ATOM 4534 O O . HIS B 1 231 ? -17.75 -18.266 1.271 1 92.75 231 HIS B O 1
ATOM 4540 N N . GLU B 1 232 ? -19.109 -16.516 1.321 1 91.62 232 GLU B N 1
ATOM 4541 C CA . GLU B 1 232 ? -20.234 -17.25 0.742 1 91.62 232 GLU B CA 1
ATOM 4542 C C . GLU B 1 232 ? -20.688 -16.609 -0.567 1 91.62 232 GLU B C 1
ATOM 4544 O O . GLU B 1 232 ? -21.547 -17.141 -1.26 1 91.62 232 GLU B O 1
ATOM 4549 N N . ILE B 1 233 ? -20.141 -15.578 -0.89 1 90.56 233 ILE B N 1
ATOM 4550 C CA . ILE B 1 233 ? -20.609 -14.836 -2.055 1 90.56 233 ILE B CA 1
ATOM 4551 C C . ILE B 1 233 ? -20.281 -15.617 -3.328 1 90.56 233 ILE B C 1
ATOM 4553 O O . ILE B 1 233 ? -19.219 -16.219 -3.439 1 90.56 233 ILE B O 1
ATOM 4557 N N . GLU B 1 234 ? -21.203 -15.609 -4.211 1 89.19 234 GLU B N 1
ATOM 4558 C CA . GLU B 1 234 ? -21.016 -16.328 -5.465 1 89.19 234 GLU B CA 1
ATOM 4559 C C . GLU B 1 234 ? -20.453 -15.422 -6.551 1 89.19 234 GLU B C 1
ATOM 4561 O O . GLU B 1 234 ? -20.594 -14.203 -6.484 1 89.19 234 GLU B O 1
ATOM 4566 N N . SER B 1 235 ? -19.938 -16.047 -7.598 1 85.5 235 SER B N 1
ATOM 4567 C CA . SER B 1 235 ? -19.234 -15.305 -8.641 1 85.5 235 SER B CA 1
ATOM 4568 C C . SER B 1 235 ? -20.172 -14.352 -9.375 1 85.5 235 SER B C 1
ATOM 4570 O O . SER B 1 235 ? -19.797 -13.219 -9.68 1 85.5 235 SER B O 1
ATOM 4572 N N . TYR B 1 236 ? -21.344 -14.805 -9.609 1 86.31 236 TYR B N 1
ATOM 4573 C CA . TYR B 1 236 ? -22.281 -13.945 -10.344 1 86.31 236 TYR B CA 1
ATOM 4574 C C . TYR B 1 236 ? -22.672 -12.734 -9.508 1 86.31 236 TYR B C 1
ATOM 4576 O O . TYR B 1 236 ? -22.859 -11.641 -10.047 1 86.31 236 TYR B O 1
ATOM 4584 N N . GLU B 1 237 ? -22.766 -12.891 -8.242 1 90.75 237 GLU B N 1
ATOM 4585 C CA . GLU B 1 237 ? -23.078 -11.781 -7.352 1 90.75 237 GLU B CA 1
ATOM 4586 C C . GLU B 1 237 ? -21.938 -10.758 -7.316 1 90.75 237 GLU B C 1
ATOM 4588 O O . GLU B 1 237 ? -22.188 -9.555 -7.219 1 90.75 237 GLU B O 1
ATOM 4593 N N . ILE B 1 238 ? -20.766 -11.336 -7.434 1 91.25 238 ILE B N 1
ATOM 4594 C CA . ILE B 1 238 ? -19.578 -10.469 -7.406 1 91.25 238 ILE B CA 1
ATOM 4595 C C . ILE B 1 238 ? -19.609 -9.531 -8.609 1 91.25 238 ILE B C 1
ATOM 4597 O O . ILE B 1 238 ? -19.422 -8.32 -8.461 1 91.25 238 ILE B O 1
ATOM 4601 N N . ALA B 1 239 ? -19.891 -10.039 -9.734 1 88.44 239 ALA B N 1
ATOM 4602 C CA . ALA B 1 239 ? -19.938 -9.242 -10.953 1 88.44 239 ALA B CA 1
ATOM 4603 C C . ALA B 1 239 ? -20.984 -8.125 -10.844 1 88.44 239 ALA B C 1
ATOM 4605 O O . ALA B 1 239 ? -20.719 -6.992 -11.25 1 88.44 239 ALA B O 1
ATOM 4606 N N . ASP B 1 240 ? -22.109 -8.484 -10.273 1 91.19 240 ASP B N 1
ATOM 4607 C CA . ASP B 1 240 ? -23.188 -7.52 -10.125 1 91.19 240 ASP B CA 1
ATOM 4608 C C . ASP B 1 240 ? -22.812 -6.406 -9.148 1 91.19 240 ASP B C 1
ATOM 4610 O O . ASP B 1 240 ? -23.094 -5.234 -9.398 1 91.19 240 ASP B O 1
ATOM 4614 N N . LYS B 1 241 ? -22.234 -6.781 -8.109 1 92.06 241 LYS B N 1
ATOM 4615 C CA . LYS B 1 241 ? -21.844 -5.801 -7.102 1 92.06 241 LYS B CA 1
ATOM 4616 C C . LYS B 1 241 ? -20.75 -4.883 -7.621 1 92.06 241 LYS B C 1
ATOM 4618 O O . LYS B 1 241 ? -20.734 -3.688 -7.32 1 92.06 241 LYS B O 1
ATOM 4623 N N . VAL B 1 242 ? -19.875 -5.469 -8.375 1 92.56 242 VAL B N 1
ATOM 4624 C CA . VAL B 1 242 ? -18.75 -4.703 -8.906 1 92.56 242 VAL B CA 1
ATOM 4625 C C . VAL B 1 242 ? -19.266 -3.611 -9.844 1 92.56 242 VAL B C 1
ATOM 4627 O O . VAL B 1 242 ? -18.719 -2.504 -9.867 1 92.56 242 VAL B O 1
ATOM 4630 N N . LYS B 1 243 ? -20.312 -3.881 -10.562 1 92.19 243 LYS B N 1
ATOM 4631 C CA . LYS B 1 243 ? -20.891 -2.896 -11.469 1 92.19 243 LYS B CA 1
ATOM 4632 C C . LYS B 1 243 ? -21.375 -1.667 -10.703 1 92.19 243 LYS B C 1
ATOM 4634 O O . LYS B 1 243 ? -21.328 -0.549 -11.219 1 92.19 243 LYS B O 1
ATOM 4639 N N . GLU B 1 244 ? -21.766 -1.891 -9.508 1 93.12 244 GLU B N 1
ATOM 4640 C CA . GLU B 1 244 ? -22.297 -0.803 -8.688 1 93.12 244 GLU B CA 1
ATOM 4641 C C . GLU B 1 244 ? -21.188 0.159 -8.273 1 93.12 244 GLU B C 1
ATOM 4643 O O . GLU B 1 244 ? -21.438 1.335 -8.008 1 93.12 244 GLU B O 1
ATOM 4648 N N . TYR B 1 245 ? -19.953 -0.311 -8.227 1 93.88 245 TYR B N 1
ATOM 4649 C CA . TYR B 1 245 ? -18.844 0.515 -7.766 1 93.88 245 TYR B CA 1
ATOM 4650 C C . TYR B 1 245 ? -18.453 1.552 -8.812 1 93.88 245 TYR B C 1
ATOM 4652 O O . TYR B 1 245 ? -17.734 2.508 -8.516 1 93.88 245 TYR B O 1
ATOM 4660 N N . LYS B 1 246 ? -18.922 1.334 -9.992 1 89.5 246 LYS B N 1
ATOM 4661 C CA . LYS B 1 246 ? -18.609 2.275 -11.07 1 89.5 246 LYS B CA 1
ATOM 4662 C C . LYS B 1 246 ? -19.078 3.682 -10.719 1 89.5 246 LYS B C 1
ATOM 4664 O O . LYS B 1 246 ? -18.453 4.668 -11.117 1 89.5 246 LYS B O 1
ATOM 4669 N N . LYS B 1 247 ? -20.141 3.74 -9.938 1 91.5 247 LYS B N 1
ATOM 4670 C CA . LYS B 1 247 ? -20.703 5.02 -9.508 1 91.5 247 LYS B CA 1
ATOM 4671 C C . LYS B 1 247 ? -19.75 5.738 -8.547 1 91.5 247 LYS B C 1
ATOM 4673 O O . LYS B 1 247 ? -19.859 6.953 -8.367 1 91.5 247 LYS B O 1
ATOM 4678 N N . TYR B 1 248 ? -18.828 5.008 -8.023 1 91.38 248 TYR B N 1
ATOM 4679 C CA . TYR B 1 248 ? -17.969 5.562 -6.984 1 91.38 248 TYR B CA 1
ATOM 4680 C C . TYR B 1 248 ? -16.516 5.59 -7.434 1 91.38 248 TYR B C 1
ATOM 4682 O O . TYR B 1 248 ? -15.594 5.488 -6.609 1 91.38 248 TYR B O 1
ATOM 4690 N N . LYS B 1 249 ? -16.219 5.629 -8.648 1 87.25 249 LYS B N 1
ATOM 4691 C CA . LYS B 1 249 ? -14.867 5.582 -9.195 1 87.25 249 LYS B CA 1
ATOM 4692 C C . LYS B 1 249 ? -13.984 6.664 -8.578 1 87.25 249 LYS B C 1
ATOM 4694 O O . LYS B 1 249 ? -12.805 6.434 -8.312 1 87.25 249 LYS B O 1
ATOM 4699 N N . ASN B 1 250 ? -14.586 7.805 -8.297 1 85.62 250 ASN B N 1
ATOM 4700 C CA . ASN B 1 250 ? -13.828 8.93 -7.762 1 85.62 250 ASN B CA 1
ATOM 4701 C C . ASN B 1 250 ? -13.492 8.734 -6.289 1 85.62 250 ASN B C 1
ATOM 4703 O O . ASN B 1 250 ? -12.617 9.414 -5.75 1 85.62 250 ASN B O 1
ATOM 4707 N N . ARG B 1 251 ? -14.125 7.734 -5.625 1 89.19 251 ARG B N 1
ATOM 4708 C CA . ARG B 1 251 ? -13.898 7.461 -4.211 1 89.19 251 ARG B CA 1
ATOM 4709 C C . ARG B 1 251 ? -13.469 6.016 -3.996 1 89.19 251 ARG B C 1
ATOM 4711 O O . ARG B 1 251 ? -13.68 5.453 -2.918 1 89.19 251 ARG B O 1
ATOM 4718 N N . ILE B 1 252 ? -12.852 5.453 -4.988 1 92.25 252 ILE B N 1
ATOM 4719 C CA . ILE B 1 252 ? -12.555 4.023 -4.945 1 92.25 252 ILE B CA 1
ATOM 4720 C C . ILE B 1 252 ? -11.516 3.742 -3.863 1 92.25 252 ILE B C 1
ATOM 4722 O O . ILE B 1 252 ? -11.445 2.633 -3.332 1 92.25 252 ILE B O 1
ATOM 4726 N N . GLU B 1 253 ? -10.836 4.801 -3.484 1 91.44 253 GLU B N 1
ATOM 4727 C CA . GLU B 1 253 ? -9.844 4.66 -2.424 1 91.44 253 GLU B CA 1
ATOM 4728 C C . GLU B 1 253 ? -10.5 4.289 -1.099 1 91.44 253 GLU B C 1
ATOM 4730 O O . GLU B 1 253 ? -9.922 3.561 -0.292 1 91.44 253 GLU B O 1
ATOM 4735 N N . ASP B 1 254 ? -11.648 4.801 -0.901 1 93.81 254 ASP B N 1
ATOM 4736 C CA . ASP B 1 254 ? -12.391 4.48 0.316 1 93.81 254 ASP B CA 1
ATOM 4737 C C . ASP B 1 254 ? -12.773 3.004 0.353 1 93.81 254 ASP B C 1
ATOM 4739 O O . ASP B 1 254 ? -12.82 2.396 1.425 1 93.81 254 ASP B O 1
ATOM 4743 N N . PHE B 1 255 ? -13.133 2.475 -0.812 1 95.94 255 PHE B N 1
ATOM 4744 C CA . PHE B 1 255 ? -13.406 1.045 -0.906 1 95.94 255 PHE B CA 1
ATOM 4745 C C . PHE B 1 255 ? -12.219 0.233 -0.405 1 95.94 255 PHE B C 1
ATOM 4747 O O . PHE B 1 255 ? -12.383 -0.67 0.419 1 95.94 255 PHE B O 1
ATOM 4754 N N . PHE B 1 256 ? -11.047 0.553 -0.825 1 95.88 256 PHE B N 1
ATOM 4755 C CA . PHE B 1 256 ? -9.836 -0.165 -0.436 1 95.88 256 PHE B CA 1
ATOM 4756 C C . PHE B 1 256 ? -9.555 0.013 1.052 1 95.88 256 PHE B C 1
ATOM 4758 O O . PHE B 1 256 ? -9.141 -0.93 1.728 1 95.88 256 PHE B O 1
ATOM 4765 N N . ASP B 1 257 ? -9.758 1.181 1.523 1 94.94 257 ASP B N 1
ATOM 4766 C CA . ASP B 1 257 ? -9.539 1.437 2.943 1 94.94 257 ASP B CA 1
ATOM 4767 C C . ASP B 1 257 ? -10.477 0.587 3.805 1 94.94 257 ASP B C 1
ATOM 4769 O O . ASP B 1 257 ? -10.047 0.013 4.809 1 94.94 257 ASP B O 1
ATOM 4773 N N . ILE B 1 258 ? -11.727 0.567 3.408 1 96.88 258 ILE B N 1
ATOM 4774 C CA . ILE B 1 258 ? -12.703 -0.217 4.156 1 96.88 258 ILE B CA 1
ATOM 4775 C C . ILE B 1 258 ? -12.312 -1.693 4.117 1 96.88 258 ILE B C 1
ATOM 4777 O O . ILE B 1 258 ? -12.336 -2.373 5.145 1 96.88 258 ILE B O 1
ATOM 4781 N N . PHE B 1 259 ? -11.977 -2.146 2.932 1 97.12 259 PHE B N 1
ATOM 4782 C CA . PHE B 1 259 ? -11.555 -3.529 2.746 1 97.12 259 PHE B CA 1
ATOM 4783 C C . PHE B 1 259 ? -10.359 -3.85 3.637 1 97.12 259 PHE B C 1
ATOM 4785 O O . PHE B 1 259 ? -10.344 -4.875 4.324 1 97.12 259 PHE B O 1
ATOM 4792 N N . LEU B 1 260 ? -9.438 -2.973 3.664 1 95.94 260 LEU B N 1
ATOM 4793 C CA . LEU B 1 260 ? -8.211 -3.141 4.434 1 95.94 260 LEU B CA 1
ATOM 4794 C C . LEU B 1 260 ? -8.5 -3.172 5.93 1 95.94 260 LEU B C 1
ATOM 4796 O O . LEU B 1 260 ? -7.992 -4.035 6.648 1 95.94 260 LEU B O 1
ATOM 4800 N N . MET B 1 261 ? -9.266 -2.256 6.391 1 96.5 261 MET B N 1
ATOM 4801 C CA . MET B 1 261 ? -9.555 -2.15 7.816 1 96.5 261 MET B CA 1
ATOM 4802 C C . MET B 1 261 ? -10.359 -3.354 8.297 1 96.5 261 MET B C 1
ATOM 4804 O O . MET B 1 261 ? -10.227 -3.777 9.445 1 96.5 261 MET B O 1
ATOM 4808 N N . TRP B 1 262 ? -11.211 -3.889 7.395 1 97.62 262 TRP B N 1
ATOM 4809 C CA . TRP B 1 262 ? -11.961 -5.094 7.734 1 97.62 262 TRP B CA 1
ATOM 4810 C C . TRP B 1 262 ? -11.016 -6.25 8.047 1 97.62 262 TRP B C 1
ATOM 4812 O O . TRP B 1 262 ? -11.164 -6.914 9.078 1 97.62 262 TRP B O 1
ATOM 4822 N N . 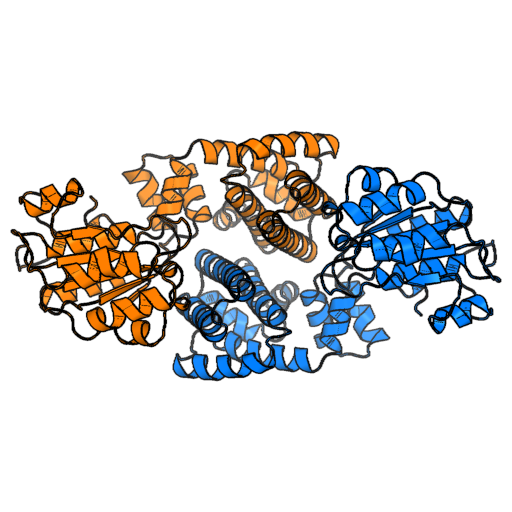PHE B 1 263 ? -10.07 -6.445 7.23 1 97.25 263 PHE B N 1
ATOM 4823 C CA . PHE B 1 263 ? -9.148 -7.562 7.422 1 97.25 263 PHE B CA 1
ATOM 4824 C C . PHE B 1 263 ? -8.156 -7.258 8.539 1 97.25 263 PHE B C 1
ATOM 4826 O O . PHE B 1 263 ? -7.68 -8.172 9.219 1 97.25 263 PHE B O 1
ATOM 4833 N N . ARG B 1 264 ? -7.867 -6.023 8.734 1 95.94 264 ARG B N 1
ATOM 4834 C CA . ARG B 1 264 ? -7.113 -5.633 9.922 1 95.94 264 ARG B CA 1
ATOM 4835 C C . ARG B 1 264 ? -7.852 -6.035 11.195 1 95.94 264 ARG B C 1
ATOM 4837 O O . ARG B 1 264 ? -7.246 -6.555 12.133 1 95.94 264 ARG B O 1
ATOM 4844 N N . ASP B 1 265 ? -9.141 -5.676 11.25 1 96.56 265 ASP B N 1
ATOM 4845 C CA . ASP B 1 265 ? -9.945 -6.055 12.406 1 96.56 265 ASP B CA 1
ATOM 4846 C C . ASP B 1 265 ? -9.945 -7.57 12.602 1 96.56 265 ASP B C 1
ATOM 4848 O O . ASP B 1 265 ? -9.852 -8.055 13.727 1 96.56 265 ASP B O 1
ATOM 4852 N N . ILE B 1 266 ? -10.07 -8.328 11.492 1 96.62 266 ILE B N 1
ATOM 4853 C CA . ILE B 1 266 ? -10.023 -9.781 11.57 1 96.62 266 ILE B CA 1
ATOM 4854 C C . ILE B 1 266 ? -8.688 -10.227 12.156 1 96.62 266 ILE B C 1
ATOM 4856 O O . ILE B 1 266 ? -8.648 -11.109 13.016 1 96.62 266 ILE B O 1
ATOM 4860 N N . MET B 1 267 ? -7.656 -9.648 11.695 1 96.06 267 MET B N 1
ATOM 4861 C CA . MET B 1 267 ? -6.316 -9.984 12.172 1 96.06 267 MET B CA 1
ATOM 4862 C C . MET B 1 267 ? -6.203 -9.758 13.672 1 96.06 267 MET B C 1
ATOM 4864 O O . MET B 1 267 ? -5.66 -10.594 14.398 1 96.06 267 MET B O 1
ATOM 4868 N N . LEU B 1 268 ? -6.672 -8.633 14.164 1 95 268 LEU B N 1
ATOM 4869 C CA . LEU B 1 268 ? -6.605 -8.289 15.586 1 95 268 LEU B CA 1
ATOM 4870 C C . LEU B 1 268 ? -7.418 -9.273 16.422 1 95 268 LEU B C 1
ATOM 4872 O O . LEU B 1 268 ? -6.969 -9.703 17.484 1 95 268 LEU B O 1
ATOM 4876 N N . LEU B 1 269 ? -8.594 -9.602 15.922 1 94.06 269 LEU B N 1
ATOM 4877 C CA . LEU B 1 269 ? -9.438 -10.539 16.641 1 94.06 269 LEU B CA 1
ATOM 4878 C C . LEU B 1 269 ? -8.797 -11.93 16.688 1 94.06 269 LEU B C 1
ATOM 4880 O O . LEU B 1 269 ? -8.93 -12.648 17.672 1 94.06 269 LEU B O 1
ATOM 4884 N N . LYS B 1 270 ? -8.164 -12.289 15.57 1 92.69 270 LYS B N 1
ATOM 4885 C CA . LYS B 1 270 ? -7.484 -13.578 15.5 1 92.69 270 LYS B CA 1
ATOM 4886 C C . LYS B 1 270 ? -6.352 -13.656 16.516 1 92.69 270 LYS B C 1
ATOM 4888 O O . LYS B 1 270 ? -6.105 -14.711 17.109 1 92.69 270 LYS B O 1
ATOM 4893 N N . ALA B 1 271 ? -5.645 -12.594 16.688 1 90 271 ALA B N 1
ATOM 4894 C CA . ALA B 1 271 ? -4.516 -12.523 17.625 1 90 271 ALA B CA 1
ATOM 4895 C C . ALA B 1 271 ? -5 -12.445 19.062 1 90 271 ALA B C 1
ATOM 4897 O O . ALA B 1 271 ? -4.281 -12.828 19.984 1 90 271 ALA B O 1
ATOM 4898 N N . ASP B 1 272 ? -6.145 -11.883 19.188 1 86.75 272 ASP B N 1
ATOM 4899 C CA . ASP B 1 272 ? -6.68 -11.641 20.516 1 86.75 272 ASP B CA 1
ATOM 4900 C C . ASP B 1 272 ? -7.152 -12.938 21.172 1 86.75 272 ASP B C 1
ATOM 4902 O O . ASP B 1 272 ? -7.906 -13.703 20.562 1 86.75 272 ASP B O 1
ATOM 4906 N N . ASN B 1 273 ? -6.711 -13.25 22.25 1 76.31 273 ASN B N 1
ATOM 4907 C CA . ASN B 1 273 ? -7.082 -14.461 22.969 1 76.31 273 ASN B CA 1
ATOM 4908 C C . ASN B 1 273 ? -8.125 -14.188 24.047 1 76.31 273 ASN B C 1
ATOM 4910 O O . ASN B 1 273 ? -8.406 -15.047 24.875 1 76.31 273 ASN B O 1
ATOM 4914 N N . SER B 1 274 ? -8.625 -12.984 23.953 1 74.94 274 SER B N 1
ATOM 4915 C CA . SER B 1 274 ? -9.578 -12.641 25 1 74.94 274 SER B CA 1
ATOM 4916 C C . SER B 1 274 ? -10.883 -13.422 24.844 1 74.94 274 SER B C 1
ATOM 4918 O O . SER B 1 274 ? -11.305 -13.711 23.719 1 74.94 274 SER B O 1
ATOM 4920 N N . VAL B 1 275 ? -11.398 -13.844 25.969 1 73.06 275 VAL B N 1
ATOM 4921 C CA . VAL B 1 275 ? -12.672 -14.562 25.984 1 73.06 275 VAL B CA 1
ATOM 4922 C C . VAL B 1 275 ? -13.828 -13.562 26.031 1 73.06 275 VAL B C 1
ATOM 4924 O O . VAL B 1 275 ? -14.938 -13.875 25.609 1 73.06 275 VAL B O 1
ATOM 4927 N N . ASN B 1 276 ? -13.562 -12.312 26.375 1 84.31 276 ASN B N 1
ATOM 4928 C CA . ASN B 1 276 ? -14.602 -11.305 26.547 1 84.31 276 ASN B CA 1
ATOM 4929 C C . ASN B 1 276 ? -14.828 -10.508 25.266 1 84.31 276 ASN B C 1
ATOM 4931 O O . ASN B 1 276 ? -13.922 -9.812 24.797 1 84.31 276 ASN B O 1
ATOM 4935 N N . ALA B 1 277 ? -16.094 -10.609 24.75 1 85.06 277 ALA B N 1
ATOM 4936 C CA . ALA B 1 277 ? -16.484 -9.945 23.5 1 85.06 277 ALA B CA 1
ATOM 4937 C C . ALA B 1 277 ? -16.328 -8.43 23.625 1 85.06 277 ALA B C 1
ATOM 4939 O O . ALA B 1 277 ? -15.898 -7.77 22.672 1 85.06 277 ALA B O 1
ATOM 4940 N N . GLU B 1 278 ? -16.688 -7.875 24.734 1 88.19 278 GLU B N 1
ATOM 4941 C CA . GLU B 1 278 ? -16.625 -6.426 24.922 1 88.19 278 GLU B CA 1
ATOM 4942 C C . GLU B 1 278 ? -15.18 -5.926 24.875 1 88.19 278 GLU B C 1
ATOM 4944 O O . GLU B 1 278 ? -14.906 -4.855 24.328 1 88.19 278 GLU B O 1
ATOM 4949 N N . ALA B 1 279 ? -14.352 -6.652 25.453 1 86 279 ALA B N 1
ATOM 4950 C CA . ALA B 1 279 ? -12.938 -6.297 25.438 1 86 279 ALA B CA 1
ATOM 4951 C C . ALA B 1 279 ? -12.375 -6.391 24.016 1 86 279 ALA B C 1
ATOM 4953 O O . ALA B 1 279 ? -11.562 -5.555 23.609 1 86 279 ALA B O 1
ATOM 4954 N N . ALA B 1 280 ? -12.828 -7.379 23.312 1 87.5 280 ALA B N 1
ATOM 4955 C CA . ALA B 1 280 ? -12.391 -7.562 21.938 1 87.5 280 ALA B CA 1
ATOM 4956 C C . ALA B 1 280 ? -12.906 -6.438 21.047 1 87.5 280 ALA B C 1
ATOM 4958 O O . ALA B 1 280 ? -12.18 -5.938 20.188 1 87.5 280 ALA B O 1
ATOM 4959 N N . LYS B 1 281 ? -14.109 -5.969 21.25 1 89.88 281 LYS B N 1
ATOM 4960 C CA . LYS B 1 281 ? -14.75 -4.93 20.453 1 89.88 281 LYS B CA 1
ATOM 4961 C C . LYS B 1 281 ? -14.016 -3.6 20.578 1 89.88 281 LYS B C 1
ATOM 4963 O O . LYS B 1 281 ? -14.016 -2.783 19.656 1 89.88 281 LYS B O 1
ATOM 4968 N N . LYS B 1 282 ? -13.383 -3.379 21.688 1 87.44 282 LYS B N 1
ATOM 4969 C CA . LYS B 1 282 ? -12.672 -2.129 21.938 1 87.44 282 LYS B CA 1
ATOM 4970 C C . LYS B 1 282 ? -11.453 -2.004 21.031 1 87.44 282 LYS B C 1
ATOM 4972 O O . LYS B 1 282 ? -10.945 -0.902 20.797 1 87.44 282 LYS B O 1
ATOM 4977 N N . LYS B 1 283 ? -11.047 -3.1 20.453 1 88.81 283 LYS B N 1
ATOM 4978 C CA . LYS B 1 283 ? -9.797 -3.111 19.688 1 88.81 283 LYS B CA 1
ATOM 4979 C C . LYS B 1 283 ? -10.062 -2.994 18.188 1 88.81 283 LYS B C 1
ATOM 4981 O O . LYS B 1 283 ? -9.133 -2.842 17.406 1 88.81 283 LYS B O 1
ATOM 4986 N N . ILE B 1 284 ? -11.336 -3.047 17.812 1 93.81 284 ILE B N 1
ATOM 4987 C CA . ILE B 1 284 ? -11.617 -3.092 16.375 1 93.81 284 ILE B CA 1
ATOM 4988 C C . ILE B 1 284 ? -12.391 -1.843 15.961 1 93.81 284 ILE B C 1
ATOM 4990 O O . ILE B 1 284 ? -12.945 -1.137 16.812 1 93.81 284 ILE B O 1
ATOM 4994 N N . ILE B 1 285 ? -12.383 -1.582 14.695 1 94.25 285 ILE B N 1
ATOM 4995 C CA . ILE B 1 285 ? -13.031 -0.4 14.133 1 94.25 285 ILE B CA 1
ATOM 4996 C C . ILE B 1 285 ? -14.5 -0.7 13.852 1 94.25 285 ILE B C 1
ATOM 4998 O O . ILE B 1 285 ? -15.383 0.097 14.188 1 94.25 285 ILE B O 1
ATOM 5002 N N . PHE B 1 286 ? -14.758 -1.887 13.234 1 96.06 286 PHE B N 1
ATOM 5003 C CA . PHE B 1 286 ? -16.109 -2.262 12.859 1 96.06 286 PHE B CA 1
ATOM 5004 C C . PHE B 1 286 ? -16.812 -2.975 14.008 1 96.06 286 PHE B C 1
ATOM 5006 O O . PHE B 1 286 ? -17.234 -4.125 13.867 1 96.06 286 PHE B O 1
ATOM 5013 N N . LYS B 1 287 ? -17.109 -2.225 15.055 1 94.44 287 LYS B N 1
ATOM 5014 C CA . LYS B 1 287 ? -17.656 -2.779 16.297 1 94.44 287 LYS B CA 1
ATOM 5015 C C . LYS B 1 287 ? -19.047 -3.365 16.062 1 94.44 287 LYS B C 1
ATOM 5017 O O . LYS B 1 287 ? -19.375 -4.41 16.625 1 94.44 287 LYS B O 1
ATOM 5022 N N . ASN B 1 288 ? -19.828 -2.678 15.219 1 93.44 288 ASN B N 1
ATOM 5023 C CA . ASN B 1 288 ? -21.203 -3.111 14.953 1 93.44 288 ASN B CA 1
ATOM 5024 C C . ASN B 1 288 ? -21.234 -4.359 14.078 1 93.44 288 ASN B C 1
ATOM 5026 O O . ASN B 1 288 ? -22.281 -4.996 13.93 1 93.44 288 ASN B O 1
ATOM 5030 N N . GLU B 1 289 ? -20.109 -4.723 13.508 1 95.94 289 GLU B N 1
ATOM 5031 C CA . GLU B 1 289 ? -20.016 -5.887 12.633 1 95.94 289 GLU B CA 1
ATOM 5032 C C . GLU B 1 289 ? -19.312 -7.047 13.328 1 95.94 289 GLU B C 1
ATOM 5034 O O . GLU B 1 289 ? -18.844 -7.977 12.672 1 95.94 289 GLU B O 1
ATOM 5039 N N . TYR B 1 290 ? -19.25 -7.047 14.641 1 95 290 TYR B N 1
ATOM 5040 C CA . TYR B 1 290 ? -18.453 -7.984 15.43 1 95 290 TYR B CA 1
ATOM 5041 C C . TYR B 1 290 ? -18.875 -9.422 15.148 1 95 290 TYR B C 1
ATOM 5043 O O . TYR B 1 290 ? -18.016 -10.305 15 1 95 290 TYR B O 1
ATOM 5051 N N . ALA B 1 291 ? -20.141 -9.617 15.062 1 94.62 291 ALA B N 1
ATOM 5052 C CA . ALA B 1 291 ? -20.641 -10.969 14.859 1 94.62 291 ALA B CA 1
ATOM 5053 C C . ALA B 1 291 ? -20.156 -11.547 13.539 1 94.62 291 ALA B C 1
ATOM 5055 O O . ALA B 1 291 ? -19.75 -12.711 13.469 1 94.62 291 ALA B O 1
ATOM 5056 N N . TYR B 1 292 ? -20.188 -10.742 12.523 1 95.69 292 TYR B N 1
ATOM 5057 C CA . TYR B 1 292 ? -19.734 -11.18 11.211 1 95.69 292 TYR B CA 1
ATOM 5058 C C . TYR B 1 292 ? -18.219 -11.398 11.211 1 95.69 292 TYR B C 1
ATOM 5060 O O . TYR B 1 292 ? -17.734 -12.375 10.641 1 95.69 292 TYR B O 1
ATOM 5068 N N . LEU B 1 293 ? -17.516 -10.516 11.844 1 96.44 293 LEU B N 1
ATOM 5069 C CA . LEU B 1 293 ? -16.062 -10.609 11.922 1 96.44 293 LEU B CA 1
ATOM 5070 C C . LEU B 1 293 ? -15.641 -11.875 12.648 1 96.44 293 LEU B C 1
ATOM 5072 O O . LEU B 1 293 ? -14.742 -12.594 12.188 1 96.44 293 LEU B O 1
ATOM 5076 N N . LYS B 1 294 ? -16.266 -12.18 13.719 1 93.94 294 LYS B N 1
ATOM 5077 C CA . LYS B 1 294 ? -15.914 -13.352 14.523 1 93.94 294 LYS B CA 1
ATOM 5078 C C . LYS B 1 294 ? -16.109 -14.641 13.734 1 93.94 294 LYS B C 1
ATOM 5080 O O . LYS B 1 294 ? -15.297 -15.562 13.836 1 93.94 294 LYS B O 1
ATOM 5085 N N . LYS B 1 295 ? -17.156 -14.695 12.992 1 94.06 295 LYS B N 1
ATOM 5086 C CA . LYS B 1 295 ? -17.422 -15.859 12.148 1 94.06 295 LYS B CA 1
ATOM 5087 C C . LYS B 1 295 ? -16.297 -16.078 11.133 1 94.06 295 LYS B C 1
ATOM 5089 O O . LYS B 1 295 ? -15.945 -17.219 10.828 1 94.06 295 LYS B O 1
ATOM 5094 N N . GLN B 1 296 ? -15.781 -15.016 10.641 1 95.31 296 GLN B N 1
ATOM 5095 C CA . GLN B 1 296 ? -14.766 -15.094 9.602 1 95.31 296 GLN B CA 1
ATOM 5096 C C . GLN B 1 296 ? -13.383 -15.359 10.203 1 95.31 296 GLN B C 1
ATOM 5098 O O . GLN B 1 296 ? -12.539 -15.984 9.562 1 95.31 296 GLN B O 1
ATOM 5103 N N . VAL B 1 297 ? -13.18 -14.945 11.43 1 94.12 297 VAL B N 1
ATOM 5104 C CA . VAL B 1 297 ? -11.914 -15.148 12.125 1 94.12 297 VAL B CA 1
ATOM 5105 C C . VAL B 1 297 ? -11.602 -16.641 12.219 1 94.12 297 VAL B C 1
ATOM 5107 O O . VAL B 1 297 ? -10.445 -17.047 12.07 1 94.12 297 VAL B O 1
ATOM 5110 N N . ASP B 1 298 ? -12.523 -17.391 12.375 1 90.69 298 ASP B N 1
ATOM 5111 C CA . ASP B 1 298 ? -12.359 -18.828 12.578 1 90.69 298 ASP B CA 1
ATOM 5112 C C . ASP B 1 298 ? -11.961 -19.516 11.281 1 90.69 298 ASP B C 1
ATOM 5114 O O . ASP B 1 298 ? -11.383 -20.609 11.312 1 90.69 298 ASP B O 1
ATOM 5118 N N . LYS B 1 299 ? -12.188 -18.922 10.227 1 93.25 299 LYS B N 1
ATOM 5119 C CA . LYS B 1 299 ? -11.984 -19.562 8.93 1 93.25 299 LYS B CA 1
ATOM 5120 C C . LYS B 1 299 ? -10.633 -19.172 8.336 1 93.25 299 LYS B C 1
ATOM 5122 O O . LYS B 1 299 ? -10.18 -19.781 7.371 1 93.25 299 LYS B O 1
ATOM 5127 N N . LEU B 1 300 ? -10.023 -18.188 8.883 1 93 300 LEU B N 1
ATOM 5128 C CA . LEU B 1 300 ? -8.781 -17.672 8.305 1 93 300 LEU B CA 1
ATOM 5129 C C . LEU B 1 300 ? -7.617 -17.859 9.273 1 93 300 LEU B C 1
ATOM 5131 O O . LEU B 1 300 ? -7.789 -17.734 10.484 1 93 300 LEU B O 1
ATOM 5135 N N . ASP B 1 301 ? -6.516 -18.188 8.734 1 90.12 301 ASP B N 1
ATOM 5136 C CA . ASP B 1 301 ? -5.301 -18.109 9.539 1 90.12 301 ASP B CA 1
ATOM 5137 C C . ASP B 1 301 ? -4.531 -16.828 9.25 1 90.12 301 ASP B C 1
ATOM 5139 O O . ASP B 1 301 ? -4.918 -16.047 8.367 1 90.12 301 ASP B O 1
ATOM 5143 N N . LEU B 1 302 ? -3.512 -16.516 10.008 1 90.81 302 LEU B N 1
ATOM 5144 C CA . LEU B 1 302 ? -2.795 -15.258 9.922 1 90.81 302 LEU B CA 1
ATOM 5145 C C . LEU B 1 302 ? -2.139 -15.094 8.547 1 90.81 302 LEU B C 1
ATOM 5147 O O . LEU B 1 302 ? -2.107 -14 7.996 1 90.81 302 LEU B O 1
ATOM 5151 N N . GLU B 1 303 ? -1.666 -16.141 8.008 1 88.25 303 GLU B N 1
ATOM 5152 C CA . GLU B 1 303 ? -1.015 -16.094 6.699 1 88.25 303 GLU B CA 1
ATOM 5153 C C . GLU B 1 303 ? -2 -15.703 5.605 1 88.25 303 GLU B C 1
ATOM 5155 O O . GLU B 1 303 ? -1.676 -14.891 4.73 1 88.25 303 GLU B O 1
ATOM 5160 N N . ALA B 1 304 ? -3.164 -16.312 5.703 1 91 304 ALA B N 1
ATOM 5161 C CA . ALA B 1 304 ? -4.207 -16 4.734 1 91 304 ALA B CA 1
ATOM 5162 C C . ALA B 1 304 ? -4.625 -14.531 4.828 1 91 304 ALA B C 1
ATOM 5164 O O . ALA B 1 304 ? -4.863 -13.883 3.811 1 91 304 ALA B O 1
ATOM 5165 N N . ILE B 1 305 ? -4.711 -14.047 6.016 1 95.06 305 ILE B N 1
ATOM 5166 C CA . ILE B 1 305 ? -5.086 -12.656 6.242 1 95.06 305 ILE B CA 1
ATOM 5167 C C . ILE B 1 305 ? -4.035 -11.727 5.629 1 95.06 305 ILE B C 1
ATOM 5169 O O . ILE B 1 305 ? -4.367 -10.797 4.902 1 95.06 305 ILE B O 1
ATOM 5173 N N . ASP B 1 306 ? -2.803 -12.047 5.902 1 92.88 306 ASP B N 1
ATOM 5174 C CA . ASP B 1 306 ? -1.705 -11.266 5.344 1 92.88 306 ASP B CA 1
ATOM 5175 C C . ASP B 1 306 ? -1.738 -11.289 3.818 1 92.88 306 ASP B C 1
ATOM 5177 O O . ASP B 1 306 ? -1.472 -10.273 3.174 1 92.88 306 ASP B O 1
ATOM 5181 N N . TYR B 1 307 ? -2.031 -12.383 3.381 1 90.25 307 TYR B N 1
ATOM 5182 C CA . TYR B 1 307 ? -2.098 -12.539 1.933 1 90.25 307 TYR B CA 1
ATOM 5183 C 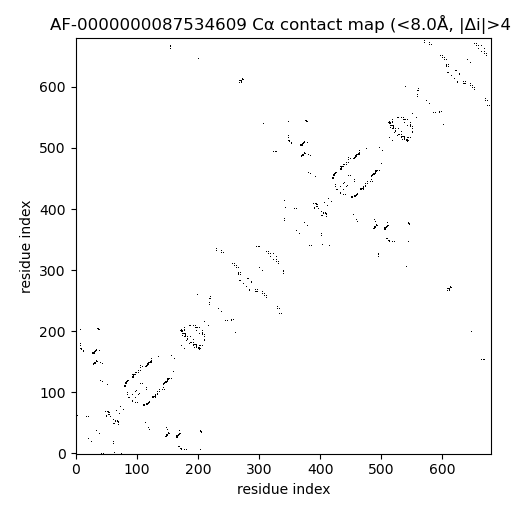C . TYR B 1 307 ? -3.176 -11.641 1.334 1 90.25 307 TYR B C 1
ATOM 5185 O O . TYR B 1 307 ? -2.934 -10.945 0.344 1 90.25 307 TYR B O 1
ATOM 5193 N N . VAL B 1 308 ? -4.324 -11.641 1.854 1 94.19 308 VAL B N 1
ATOM 5194 C CA . VAL B 1 308 ? -5.434 -10.836 1.353 1 94.19 308 VAL B CA 1
ATOM 5195 C C . VAL B 1 308 ? -5.078 -9.352 1.457 1 94.19 308 VAL B C 1
ATOM 5197 O O . VAL B 1 308 ? -5.348 -8.578 0.536 1 94.19 308 VAL B O 1
ATOM 5200 N N . ILE B 1 309 ? -4.473 -8.953 2.578 1 94.06 309 ILE B N 1
ATOM 5201 C CA . ILE B 1 309 ? -4.062 -7.57 2.771 1 94.06 309 ILE B CA 1
ATOM 5202 C C . ILE B 1 309 ? -3.082 -7.164 1.672 1 94.06 309 ILE B C 1
ATOM 5204 O O . ILE B 1 309 ? -3.193 -6.078 1.101 1 94.06 309 ILE B O 1
ATOM 5208 N N . GLY B 1 310 ? -2.199 -8.023 1.411 1 90.69 310 GLY B N 1
ATOM 5209 C CA . GLY B 1 310 ? -1.287 -7.781 0.305 1 90.69 310 GLY B CA 1
ATOM 5210 C C . GLY B 1 310 ? -1.996 -7.605 -1.024 1 90.69 310 GLY B C 1
ATOM 5211 O O . GLY B 1 310 ? -1.638 -6.727 -1.813 1 90.69 310 GLY B O 1
ATOM 5212 N N . LYS B 1 311 ? -2.961 -8.422 -1.288 1 91.25 311 LYS B N 1
ATOM 5213 C CA . LYS B 1 311 ? -3.727 -8.344 -2.527 1 91.25 311 LYS B CA 1
ATOM 5214 C C . LYS B 1 311 ? -4.477 -7.016 -2.623 1 91.25 311 LYS B C 1
ATOM 5216 O O . LYS B 1 311 ? -4.629 -6.457 -3.711 1 91.25 311 LYS B O 1
ATOM 5221 N N . ILE B 1 312 ? -4.965 -6.551 -1.504 1 94.38 312 ILE B N 1
ATOM 5222 C CA . ILE B 1 312 ? -5.668 -5.273 -1.478 1 94.38 312 ILE B CA 1
ATOM 5223 C C . ILE B 1 312 ? -4.723 -4.152 -1.911 1 94.38 312 ILE B C 1
ATOM 5225 O O . ILE B 1 312 ? -5.078 -3.322 -2.75 1 94.38 312 ILE B O 1
ATOM 5229 N N . HIS B 1 313 ? -3.604 -4.215 -1.367 1 89.69 313 HIS B N 1
ATOM 5230 C CA . HIS B 1 313 ? -2.623 -3.189 -1.712 1 89.69 313 HIS B CA 1
ATOM 5231 C C . HIS B 1 313 ? -2.254 -3.256 -3.189 1 89.69 313 HIS B C 1
ATOM 5233 O O . HIS B 1 313 ? -2.119 -2.223 -3.848 1 89.69 313 HIS B O 1
ATOM 5239 N N . ARG B 1 314 ? -2.104 -4.387 -3.701 1 86.75 314 ARG B N 1
ATOM 5240 C CA . ARG B 1 314 ? -1.778 -4.547 -5.113 1 86.75 314 ARG B CA 1
ATOM 5241 C C . ARG B 1 314 ? -2.912 -4.039 -6 1 86.75 314 ARG B C 1
ATOM 5243 O O . ARG B 1 314 ? -2.67 -3.387 -7.016 1 86.75 314 ARG B O 1
ATOM 5250 N N . ALA B 1 315 ? -4.059 -4.418 -5.648 1 90.75 315 ALA B N 1
ATOM 5251 C CA . ALA B 1 315 ? -5.223 -3.965 -6.406 1 90.75 315 ALA B CA 1
ATOM 5252 C C . ALA B 1 315 ? -5.309 -2.441 -6.434 1 90.75 315 ALA B C 1
ATOM 5254 O O . ALA B 1 315 ? -5.652 -1.849 -7.457 1 90.75 315 ALA B O 1
ATOM 5255 N N . ARG B 1 316 ? -4.977 -1.854 -5.324 1 90.19 316 ARG B N 1
ATOM 5256 C CA . ARG B 1 316 ? -4.973 -0.399 -5.215 1 90.19 316 ARG B CA 1
ATOM 5257 C C . ARG B 1 316 ? -4 0.224 -6.207 1 90.19 316 ARG B C 1
ATOM 5259 O O . ARG B 1 316 ? -4.332 1.203 -6.879 1 90.19 316 ARG B O 1
ATOM 5266 N N . VAL B 1 317 ? -2.877 -0.327 -6.32 1 84.25 317 VAL B N 1
ATOM 5267 C CA . VAL B 1 317 ? -1.846 0.166 -7.23 1 84.25 317 VAL B CA 1
ATOM 5268 C C . VAL B 1 317 ? -2.285 -0.047 -8.672 1 84.25 317 VAL B C 1
ATOM 5270 O O . VAL B 1 317 ? -2.078 0.819 -9.531 1 84.25 317 VAL B O 1
ATOM 5273 N N . ARG B 1 318 ? -2.883 -1.183 -8.93 1 83.31 318 ARG B N 1
ATOM 5274 C CA . ARG B 1 318 ? -3.32 -1.521 -10.281 1 83.31 318 ARG B CA 1
ATOM 5275 C C . ARG B 1 318 ? -4.387 -0.547 -10.773 1 83.31 318 ARG B C 1
ATOM 5277 O O . ARG B 1 318 ? -4.359 -0.12 -11.93 1 83.31 318 ARG B O 1
ATOM 5284 N N . ILE B 1 319 ? -5.297 -0.217 -9.93 1 86.12 319 ILE B N 1
ATOM 5285 C CA . ILE B 1 319 ? -6.375 0.693 -10.305 1 86.12 319 ILE B CA 1
ATOM 5286 C C . ILE B 1 319 ? -5.797 2.068 -10.633 1 86.12 319 ILE B C 1
ATOM 5288 O O . ILE B 1 319 ? -6.254 2.732 -11.57 1 86.12 319 ILE B O 1
ATOM 5292 N N . LYS B 1 320 ? -4.777 2.451 -9.93 1 78.81 320 LYS B N 1
ATOM 5293 C CA . LYS B 1 320 ? -4.137 3.744 -10.164 1 78.81 320 LYS B CA 1
ATOM 5294 C C . LYS B 1 320 ? -3.379 3.75 -11.484 1 78.81 320 LYS B C 1
ATOM 5296 O O . LYS B 1 320 ? -3.205 4.801 -12.102 1 78.81 320 LYS B O 1
ATOM 5301 N N . SER B 1 321 ? -2.975 2.564 -11.953 1 74.62 321 SER B N 1
ATOM 5302 C CA . SER B 1 321 ? -2.229 2.451 -13.203 1 74.62 321 SER B CA 1
ATOM 5303 C C . SER B 1 321 ? -3.164 2.223 -14.391 1 74.62 321 SER B C 1
ATOM 5305 O O . SER B 1 321 ? -2.729 1.777 -15.453 1 74.62 321 SER B O 1
ATOM 5307 N N . ASN B 1 322 ? -4.363 2.457 -14.203 1 66.94 322 ASN B N 1
ATOM 5308 C CA . ASN B 1 322 ? -5.383 2.469 -15.242 1 66.94 322 ASN B CA 1
ATOM 5309 C C . ASN B 1 322 ? -5.637 1.068 -15.797 1 66.94 322 ASN B C 1
ATOM 5311 O O . ASN B 1 322 ? -5.848 0.899 -17 1 66.94 322 ASN B O 1
ATOM 5315 N N . VAL B 1 323 ? -5.465 0.173 -15.016 1 67.12 323 VAL B N 1
ATOM 5316 C CA . VAL B 1 323 ? -5.875 -1.177 -15.391 1 67.12 323 VAL B CA 1
ATOM 5317 C C . VAL B 1 323 ? -7.398 -1.281 -15.359 1 67.12 323 VAL B C 1
ATOM 5319 O O . VAL B 1 323 ? -8.078 -0.388 -14.852 1 67.12 323 VAL B O 1
ATOM 5322 N N . ASN B 1 324 ? -7.973 -2.301 -15.953 1 79.19 324 ASN B N 1
ATOM 5323 C CA . ASN B 1 324 ? -9.406 -2.547 -16.016 1 79.19 324 ASN B CA 1
ATOM 5324 C C . ASN B 1 324 ? -10.039 -2.539 -14.625 1 79.19 324 ASN B C 1
ATOM 5326 O O . ASN B 1 324 ? -9.781 -3.434 -13.82 1 79.19 324 ASN B O 1
ATOM 5330 N N . PHE B 1 325 ? -10.875 -1.519 -14.391 1 87.12 325 PHE B N 1
ATOM 5331 C CA . PHE B 1 325 ? -11.492 -1.256 -13.094 1 87.12 325 PHE B CA 1
ATOM 5332 C C . PHE B 1 325 ? -12.297 -2.459 -12.625 1 87.12 325 PHE B C 1
ATOM 5334 O O . PHE B 1 325 ? -12.062 -2.984 -11.539 1 87.12 325 PHE B O 1
ATOM 5341 N N . ASP B 1 326 ? -13.148 -2.973 -13.453 1 88.56 326 ASP B N 1
ATOM 5342 C CA . ASP B 1 326 ? -14.047 -4.062 -13.086 1 88.56 326 ASP B CA 1
ATOM 5343 C C . ASP B 1 326 ? -13.273 -5.348 -12.805 1 88.56 326 ASP B C 1
ATOM 5345 O O . ASP B 1 326 ? -13.492 -6 -11.781 1 88.56 326 ASP B O 1
ATOM 5349 N N . ALA B 1 327 ? -12.422 -5.609 -13.68 1 84.62 327 ALA B N 1
ATOM 5350 C CA . ALA B 1 327 ? -11.648 -6.844 -13.562 1 84.62 327 ALA B CA 1
ATOM 5351 C C . ALA B 1 327 ? -10.805 -6.84 -12.297 1 84.62 327 ALA B C 1
ATOM 5353 O O . ALA B 1 327 ? -10.711 -7.859 -11.602 1 84.62 327 ALA B O 1
ATOM 5354 N N . THR B 1 328 ? -10.266 -5.707 -11.953 1 89.19 328 THR B N 1
ATOM 5355 C CA . THR B 1 328 ? -9.398 -5.594 -10.789 1 89.19 328 THR B CA 1
ATOM 5356 C C . THR B 1 328 ? -10.195 -5.812 -9.5 1 89.19 328 THR B C 1
ATOM 5358 O O . THR B 1 328 ? -9.766 -6.566 -8.625 1 89.19 328 THR B O 1
ATOM 5361 N N . LEU B 1 329 ? -11.328 -5.227 -9.422 1 92.56 329 LEU B N 1
ATOM 5362 C CA . LEU B 1 329 ? -12.141 -5.355 -8.219 1 92.56 329 LEU B CA 1
ATOM 5363 C C . LEU B 1 329 ? -12.703 -6.77 -8.094 1 92.56 329 LEU B C 1
ATOM 5365 O O . LEU B 1 329 ? -12.711 -7.344 -7.004 1 92.56 329 LEU B O 1
ATOM 5369 N N . GLU B 1 330 ? -13.156 -7.254 -9.188 1 90.88 330 GLU B N 1
ATOM 5370 C CA . GLU B 1 330 ? -13.688 -8.609 -9.188 1 90.88 330 GLU B CA 1
ATOM 5371 C C . GLU B 1 330 ? -12.633 -9.617 -8.734 1 90.88 330 GLU B C 1
ATOM 5373 O O . GLU B 1 330 ? -12.922 -10.5 -7.926 1 90.88 330 GLU B O 1
ATOM 5378 N N . LEU B 1 331 ? -11.516 -9.453 -9.289 1 87.19 331 LEU B N 1
ATOM 5379 C CA . LEU B 1 331 ? -10.43 -10.359 -8.961 1 87.19 331 LEU B CA 1
ATOM 5380 C C . LEU B 1 331 ? -10.078 -10.266 -7.477 1 87.19 331 LEU B C 1
ATOM 5382 O O . LEU B 1 331 ? -9.805 -11.281 -6.832 1 87.19 331 LEU B O 1
ATOM 5386 N N . LEU B 1 332 ? -10 -9.102 -6.926 1 92.62 332 LEU B N 1
ATOM 5387 C CA . LEU B 1 332 ? -9.695 -8.898 -5.512 1 92.62 332 LEU B CA 1
ATOM 5388 C C . LEU B 1 332 ? -10.695 -9.641 -4.633 1 92.62 332 LEU B C 1
ATOM 5390 O O . LEU B 1 332 ? -10.305 -10.359 -3.705 1 92.62 332 LEU B O 1
ATOM 5394 N N . ILE B 1 333 ? -11.984 -9.5 -4.973 1 94.19 333 ILE B N 1
ATOM 5395 C CA . ILE B 1 333 ? -13.031 -10.109 -4.164 1 94.19 333 ILE B CA 1
ATOM 5396 C C . ILE B 1 333 ? -12.961 -11.633 -4.289 1 94.19 333 ILE B C 1
ATOM 5398 O O . ILE B 1 333 ? -13.07 -12.352 -3.291 1 94.19 333 ILE B O 1
ATOM 5402 N N . VAL B 1 334 ? -12.711 -12.078 -5.473 1 89.69 334 VAL B N 1
ATOM 5403 C CA . VAL B 1 334 ? -12.617 -13.516 -5.723 1 89.69 334 VAL B CA 1
ATOM 5404 C C . VAL B 1 334 ? -11.422 -14.094 -4.973 1 89.69 334 VAL B C 1
ATOM 5406 O O . VAL B 1 334 ? -11.531 -15.156 -4.352 1 89.69 334 VAL B O 1
ATOM 5409 N N . GLU B 1 335 ? -10.367 -13.422 -5.027 1 88.25 335 GLU B N 1
ATOM 5410 C CA . GLU B 1 335 ? -9.156 -13.898 -4.363 1 88.25 335 GLU B CA 1
ATOM 5411 C C . GLU B 1 335 ? -9.312 -13.883 -2.846 1 88.25 335 GLU B C 1
ATOM 5413 O O . GLU B 1 335 ? -8.836 -14.781 -2.154 1 88.25 335 GLU B O 1
ATOM 5418 N N . ALA B 1 336 ? -9.898 -12.836 -2.338 1 92.88 336 ALA B N 1
ATOM 5419 C CA . ALA B 1 336 ? -10.164 -12.773 -0.903 1 92.88 336 ALA B CA 1
ATOM 5420 C C . ALA B 1 336 ? -11.078 -13.914 -0.464 1 92.88 336 ALA B C 1
ATOM 5422 O O . ALA B 1 336 ? -10.82 -14.57 0.55 1 92.88 336 ALA B O 1
ATOM 5423 N N . ARG B 1 337 ? -12.102 -14.156 -1.256 1 91.69 337 ARG B N 1
ATOM 5424 C CA . ARG B 1 337 ? -13.055 -15.227 -0.967 1 91.69 337 ARG B CA 1
ATOM 5425 C C . ARG B 1 337 ? -12.359 -16.578 -0.927 1 91.69 337 ARG B C 1
ATOM 5427 O O . ARG B 1 337 ? -12.688 -17.438 -0.094 1 91.69 337 ARG B O 1
ATOM 5434 N N . ARG B 1 338 ? -11.43 -16.766 -1.795 1 86.69 338 ARG B N 1
ATOM 5435 C CA . ARG B 1 338 ? -10.766 -18.047 -1.963 1 86.69 338 ARG B CA 1
ATOM 5436 C C . ARG B 1 338 ? -9.953 -18.406 -0.722 1 86.69 338 ARG B C 1
ATOM 5438 O O . ARG B 1 338 ? -9.633 -19.578 -0.502 1 86.69 338 ARG B O 1
ATOM 5445 N N . GLU B 1 339 ? -9.609 -17.438 0.062 1 86.81 339 GLU B N 1
ATOM 5446 C CA . GLU B 1 339 ? -8.766 -17.688 1.227 1 86.81 339 GLU B CA 1
ATOM 5447 C C . GLU B 1 339 ? -9.586 -18.234 2.393 1 86.81 339 GLU B C 1
ATOM 5449 O O . GLU B 1 339 ? -9.031 -18.75 3.363 1 86.81 339 GLU B O 1
ATOM 5454 N N . PHE B 1 340 ? -10.891 -18.016 2.311 1 89 340 PHE B N 1
ATOM 5455 C CA . PHE B 1 340 ? -11.766 -18.547 3.357 1 89 340 PHE B CA 1
ATOM 5456 C C . PHE B 1 340 ? -12.023 -20.031 3.148 1 89 340 PHE B C 1
ATOM 5458 O O . PHE B 1 340 ? -12.18 -20.781 4.117 1 89 340 PHE B O 1
#